Protein AF-0000000077410037 (afdb_homodimer)

Structure (mmCIF, N/CA/C/O backbone):
data_AF-0000000077410037-model_v1
#
loop_
_entity.id
_entity.type
_entity.pdbx_description
1 polymer 'ditrans,polycis-polyprenyl diphosphate synthase'
#
loop_
_atom_site.group_PDB
_atom_site.id
_atom_site.type_symbol
_atom_site.label_atom_id
_atom_site.label_alt_id
_atom_site.label_comp_id
_atom_site.label_asym_id
_atom_site.label_entity_id
_atom_site.label_seq_id
_atom_site.pdbx_PDB_ins_code
_atom_site.Cartn_x
_atom_site.Cartn_y
_atom_site.Cartn_z
_atom_site.occupancy
_atom_site.B_iso_or_equiv
_atom_site.auth_seq_id
_atom_site.auth_comp_id
_atom_site.auth_asym_id
_atom_site.auth_atom_id
_atom_site.pdbx_PDB_model_num
ATOM 1 N N . MET A 1 1 ? -22 -20.938 -32.562 1 42.06 1 MET A N 1
ATOM 2 C CA . MET A 1 1 ? -20.609 -20.531 -32.344 1 42.06 1 MET A CA 1
ATOM 3 C C . MET A 1 1 ? -20.484 -19.016 -32.469 1 42.06 1 MET A C 1
ATOM 5 O O . MET A 1 1 ? -19.547 -18.422 -31.906 1 42.06 1 MET A O 1
ATOM 9 N N . LYS A 1 2 ? -21.328 -18.328 -33.156 1 58.28 2 LYS A N 1
ATOM 10 C CA . LYS A 1 2 ? -21.359 -16.922 -33.531 1 58.28 2 LYS A CA 1
ATOM 11 C C . LYS A 1 2 ? -21.844 -16.062 -32.375 1 58.28 2 LYS A C 1
ATOM 13 O O . LYS A 1 2 ? -21.359 -14.938 -32.188 1 58.28 2 LYS A O 1
ATOM 18 N N . SER A 1 3 ? -22.609 -16.594 -31.469 1 57.06 3 SER A N 1
ATOM 19 C CA . SER A 1 3 ? -23.281 -15.758 -30.484 1 57.06 3 SER A CA 1
ATOM 20 C C . SER A 1 3 ? -22.375 -15.43 -29.297 1 57.06 3 SER A C 1
ATOM 22 O O . SER A 1 3 ? -22.422 -14.32 -28.766 1 57.06 3 SER A O 1
ATOM 24 N N . ALA A 1 4 ? -21.625 -16.359 -28.953 1 57.22 4 ALA A N 1
ATOM 25 C CA . ALA A 1 4 ? -20.719 -16.172 -27.828 1 57.22 4 ALA A CA 1
ATOM 26 C C . ALA A 1 4 ? -19.688 -15.094 -28.125 1 57.22 4 ALA A C 1
ATOM 28 O O . ALA A 1 4 ? -19.312 -14.32 -27.25 1 57.22 4 ALA A O 1
ATOM 29 N N . ASN A 1 5 ? -19.453 -14.938 -29.438 1 60.59 5 ASN A N 1
ATOM 30 C CA . ASN A 1 5 ? -18.5 -13.93 -29.906 1 60.59 5 ASN A CA 1
ATOM 31 C C . ASN A 1 5 ? -19.062 -12.523 -29.766 1 60.59 5 ASN A C 1
ATOM 33 O O . ASN A 1 5 ? -18.328 -11.578 -29.484 1 60.59 5 ASN A O 1
ATOM 37 N N . ILE A 1 6 ? -20.359 -12.523 -29.75 1 63.53 6 ILE A N 1
ATOM 38 C CA . ILE A 1 6 ? -20.984 -11.203 -29.734 1 63.53 6 ILE A CA 1
ATOM 39 C C . ILE A 1 6 ? -20.969 -10.633 -28.328 1 63.53 6 ILE A C 1
ATOM 41 O O . ILE A 1 6 ? -20.703 -9.438 -28.125 1 63.53 6 ILE A O 1
ATOM 45 N N . HIS A 1 7 ? -21.234 -11.414 -27.344 1 62.5 7 HIS A N 1
ATOM 46 C CA . HIS A 1 7 ? -21.25 -10.945 -25.953 1 62.5 7 HIS A CA 1
ATOM 47 C C . HIS A 1 7 ? -19.859 -10.523 -25.5 1 62.5 7 HIS A C 1
ATOM 49 O O . HIS A 1 7 ? -19.703 -9.508 -24.828 1 62.5 7 HIS A O 1
ATOM 55 N N . THR A 1 8 ? -18.984 -11.344 -25.938 1 56.78 8 THR A N 1
ATOM 56 C CA . THR A 1 8 ? -17.609 -10.969 -25.625 1 56.78 8 THR A CA 1
ATOM 57 C C . THR A 1 8 ? -17.234 -9.656 -26.312 1 56.78 8 THR A C 1
ATOM 59 O O . THR A 1 8 ? -16.578 -8.805 -25.703 1 56.78 8 THR A O 1
ATOM 62 N N . PHE A 1 9 ? -17.781 -9.531 -27.469 1 63.62 9 PHE A N 1
ATOM 63 C CA . PHE A 1 9 ? -17.531 -8.305 -28.203 1 63.62 9 PHE A CA 1
ATOM 64 C C . PHE A 1 9 ? -18.172 -7.105 -27.5 1 63.62 9 PHE A C 1
ATOM 66 O O . PHE A 1 9 ? -17.531 -6.062 -27.344 1 63.62 9 PHE A O 1
ATOM 73 N N . LEU A 1 10 ? -19.328 -7.285 -27.094 1 63.72 10 LEU A N 1
ATOM 74 C CA . LEU A 1 10 ? -20.047 -6.199 -26.438 1 63.72 10 LEU A CA 1
ATOM 75 C C . LEU A 1 10 ? -19.375 -5.852 -25.109 1 63.72 10 LEU A C 1
ATOM 77 O O . LEU A 1 10 ? -19.266 -4.676 -24.75 1 63.72 10 LEU A O 1
ATOM 81 N N . TYR A 1 11 ? -19.016 -6.801 -24.422 1 59.12 11 TYR A N 1
ATOM 82 C CA . TYR A 1 11 ? -18.344 -6.602 -23.141 1 59.12 11 TYR A CA 1
ATOM 83 C C . TYR A 1 11 ? -17.031 -5.844 -23.328 1 59.12 11 TYR A C 1
ATOM 85 O O . TYR A 1 11 ? -16.75 -4.891 -22.594 1 59.12 11 TYR A O 1
ATOM 93 N N . VAL A 1 12 ? -16.391 -6.199 -24.359 1 59.31 12 VAL A N 1
ATOM 94 C CA . VAL A 1 12 ? -15.141 -5.523 -24.656 1 59.31 12 VAL A CA 1
ATOM 95 C C . VAL A 1 12 ? -15.422 -4.078 -25.062 1 59.31 12 VAL A C 1
ATOM 97 O O . VAL A 1 12 ? -14.711 -3.16 -24.656 1 59.31 12 VAL A O 1
ATOM 100 N N . LEU A 1 13 ? -16.438 -3.945 -25.781 1 64.75 13 LEU A N 1
ATOM 101 C CA . LEU A 1 13 ? -16.812 -2.607 -26.234 1 64.75 13 LEU A CA 1
ATOM 102 C C . LEU A 1 13 ? -17.141 -1.713 -25.047 1 64.75 13 LEU A C 1
ATOM 104 O O . LEU A 1 13 ? -16.672 -0.573 -24.969 1 64.75 13 LEU A O 1
ATOM 108 N N . ILE A 1 14 ? -17.875 -2.232 -24.141 1 63.78 14 ILE A N 1
ATOM 109 C CA . ILE A 1 14 ? -18.266 -1.472 -22.953 1 63.78 14 ILE A CA 1
ATOM 110 C C . ILE A 1 14 ? -17.031 -1.146 -22.125 1 63.78 14 ILE A C 1
ATOM 112 O O . ILE A 1 14 ? -16.891 -0.025 -21.625 1 63.78 14 ILE A O 1
ATOM 116 N N . HIS A 1 15 ? -16.234 -2.082 -22.094 1 58.31 15 HIS A N 1
ATOM 117 C CA . HIS A 1 15 ? -15.023 -1.892 -21.312 1 58.31 15 HIS A CA 1
ATOM 118 C C . HIS A 1 15 ? -14.102 -0.858 -21.953 1 58.31 15 HIS A C 1
ATOM 120 O O . HIS A 1 15 ? -13.508 -0.031 -21.266 1 58.31 15 HIS A O 1
ATOM 126 N N . VAL A 1 16 ? -14.023 -0.865 -23.25 1 60.5 16 VAL A N 1
ATOM 127 C CA . VAL A 1 16 ? -13.266 0.136 -23.984 1 60.5 16 VAL A CA 1
ATOM 128 C C . VAL A 1 16 ? -13.883 1.516 -23.781 1 60.5 16 VAL A C 1
ATOM 130 O O . VAL A 1 16 ? -13.172 2.49 -23.516 1 60.5 16 VAL A O 1
ATOM 133 N N . ILE A 1 17 ? -15.109 1.528 -23.844 1 64.81 17 ILE A N 1
ATOM 134 C CA . ILE A 1 17 ? -15.82 2.783 -23.625 1 64.81 17 ILE A CA 1
ATOM 135 C C . ILE A 1 17 ? -15.555 3.287 -22.203 1 64.81 17 ILE A C 1
ATOM 137 O O . ILE A 1 17 ? -15.289 4.473 -22 1 64.81 17 ILE A O 1
ATOM 141 N N . TYR A 1 18 ? -15.555 2.412 -21.328 1 60.28 18 TYR A N 1
ATOM 142 C CA . TYR A 1 18 ? -15.336 2.762 -19.922 1 60.28 18 TYR A CA 1
ATOM 143 C C . TYR A 1 18 ? -13.906 3.26 -19.703 1 60.28 18 TYR A C 1
ATOM 145 O O . TYR A 1 18 ? -13.695 4.262 -19.016 1 60.28 18 TYR A O 1
ATOM 153 N N . THR A 1 19 ? -13.055 2.611 -20.312 1 57.38 19 THR A N 1
ATOM 154 C CA . THR A 1 19 ? -11.656 3.035 -20.219 1 57.38 19 THR A CA 1
ATOM 155 C C . THR A 1 19 ? -11.461 4.391 -20.891 1 57.38 19 THR A C 1
ATOM 157 O O . THR A 1 19 ? -10.758 5.254 -20.359 1 57.38 19 THR A O 1
ATOM 160 N N . ILE A 1 20 ? -12.062 4.508 -22 1 60.81 20 ILE A N 1
ATOM 161 C CA . ILE A 1 20 ? -12.039 5.785 -22.703 1 60.81 20 ILE A CA 1
ATOM 162 C C . ILE A 1 20 ? -12.68 6.863 -21.844 1 60.81 20 ILE A C 1
ATOM 164 O O . ILE A 1 20 ? -12.148 7.973 -21.719 1 60.81 20 ILE A O 1
ATOM 168 N N . PHE A 1 21 ? -13.656 6.531 -21.219 1 60.81 21 PHE A N 1
ATOM 169 C CA . PHE A 1 21 ? -14.359 7.453 -20.328 1 60.81 21 PHE A CA 1
ATOM 170 C C . PHE A 1 21 ? -13.477 7.848 -19.156 1 60.81 21 PHE A C 1
ATOM 172 O O . PHE A 1 21 ? -13.406 9.023 -18.781 1 60.81 21 PHE A O 1
ATOM 179 N N . GLU A 1 22 ? -12.852 6.938 -18.625 1 58.97 22 GLU A N 1
ATOM 180 C CA . GLU A 1 22 ? -11.945 7.234 -17.516 1 58.97 22 GLU A CA 1
ATOM 181 C C . GLU A 1 22 ? -10.805 8.141 -17.969 1 58.97 22 GLU A C 1
ATOM 183 O O . GLU A 1 22 ? -10.406 9.055 -17.25 1 58.97 22 GLU A O 1
ATOM 188 N N . TRP A 1 23 ? -10.414 7.812 -19.047 1 56.66 23 TRP A N 1
ATOM 189 C CA . TRP A 1 23 ? -9.352 8.609 -19.656 1 56.66 23 TRP A CA 1
ATOM 190 C C . TRP A 1 23 ? -9.828 10.023 -19.953 1 56.66 23 TRP A C 1
ATOM 192 O O . TRP A 1 23 ? -9.141 11 -19.641 1 56.66 23 TRP A O 1
ATOM 202 N N . LEU A 1 24 ? -10.906 10.109 -20.562 1 58.22 24 LEU A N 1
ATOM 203 C CA . LEU A 1 24 ? -11.523 11.398 -20.859 1 58.22 24 LEU A CA 1
ATOM 204 C C . LEU A 1 24 ? -11.812 12.164 -19.562 1 58.22 24 LEU A C 1
ATOM 206 O O . LEU A 1 24 ? -11.562 13.367 -19.484 1 58.22 24 LEU A O 1
ATOM 210 N N . TYR A 1 25 ? -12.164 11.461 -18.703 1 56.22 25 TYR A N 1
ATOM 211 C CA . TYR A 1 25 ? -12.445 12.062 -17.406 1 56.22 25 TYR A CA 1
ATOM 212 C C . TYR A 1 25 ? -11.172 12.594 -16.766 1 56.22 25 TYR A C 1
ATOM 214 O O . TYR A 1 25 ? -11.141 13.719 -16.25 1 56.22 25 TYR A O 1
ATOM 222 N N . GLY A 1 26 ? -10.227 11.797 -16.766 1 53.19 26 GLY A N 1
ATOM 223 C CA . GLY A 1 26 ? -8.945 12.258 -16.25 1 53.19 26 GLY A CA 1
ATOM 224 C C . GLY A 1 26 ? -8.391 13.461 -17 1 53.19 26 GLY A C 1
ATOM 225 O O . GLY A 1 26 ? -7.902 14.406 -16.391 1 53.19 26 GLY A O 1
ATOM 226 N N . ALA A 1 27 ? -8.461 13.398 -18.266 1 53.88 27 ALA A N 1
ATOM 227 C CA . ALA A 1 27 ? -8.031 14.508 -19.109 1 53.88 27 ALA A CA 1
ATOM 228 C C . ALA A 1 27 ? -8.852 15.766 -18.812 1 53.88 27 ALA A C 1
ATOM 230 O O . ALA A 1 27 ? -8.297 16.859 -18.719 1 53.88 27 ALA A O 1
ATOM 231 N N . LEU A 1 28 ? -10.008 15.57 -18.688 1 53.19 28 LEU A N 1
ATOM 232 C CA . LEU A 1 28 ? -10.898 16.688 -18.375 1 53.19 28 LEU A CA 1
ATOM 233 C C . LEU A 1 28 ? -10.57 17.266 -17 1 53.19 28 LEU A C 1
ATOM 235 O O . LEU A 1 28 ? -10.57 18.484 -16.828 1 53.19 28 LEU A O 1
ATOM 239 N N . VAL A 1 29 ? -10.297 16.438 -16.203 1 53.44 29 VAL A N 1
ATOM 240 C CA . VAL A 1 29 ? -9.953 16.906 -14.875 1 53.44 29 VAL A CA 1
ATOM 241 C C . VAL A 1 29 ? -8.656 17.703 -14.922 1 53.44 29 VAL A C 1
ATOM 243 O O . VAL A 1 29 ? -8.555 18.766 -14.312 1 53.44 29 VAL A O 1
ATOM 246 N N . ILE A 1 30 ? -7.691 17.172 -15.539 1 49.81 30 ILE A N 1
ATOM 247 C CA . ILE A 1 30 ? -6.426 17.875 -15.711 1 49.81 30 ILE A CA 1
ATOM 248 C C . ILE A 1 30 ? -6.664 19.203 -16.422 1 49.81 30 ILE A C 1
ATOM 250 O O . ILE A 1 30 ? -6.156 20.25 -16 1 49.81 30 ILE A O 1
ATOM 254 N N . CYS A 1 31 ? -7.277 19.125 -17.547 1 51.25 31 CYS A N 1
ATOM 255 C CA . CYS A 1 31 ? -7.613 20.359 -18.266 1 51.25 31 CYS A CA 1
ATOM 256 C C . CYS A 1 31 ? -8.359 21.328 -17.359 1 51.25 31 CYS A C 1
ATOM 258 O O . CYS A 1 31 ? -8.07 22.531 -17.359 1 51.25 31 CYS A O 1
ATOM 260 N N . PHE A 1 32 ? -9.289 20.828 -16.734 1 52 32 PHE A N 1
ATOM 261 C CA . PHE A 1 32 ? -10.078 21.656 -15.828 1 52 32 PHE A CA 1
ATOM 262 C C . PHE A 1 32 ? -9.195 22.25 -14.742 1 52 32 PHE A C 1
ATOM 264 O O . PHE A 1 32 ? -9.32 23.438 -14.414 1 52 32 PHE A O 1
ATOM 271 N N . ASN A 1 33 ? -8.367 21.469 -14.219 1 52.5 33 ASN A N 1
ATOM 272 C CA . ASN A 1 33 ? -7.469 21.984 -13.188 1 52.5 33 ASN A CA 1
ATOM 273 C C . ASN A 1 33 ? -6.504 23.016 -13.742 1 52.5 33 ASN A C 1
ATOM 275 O O . ASN A 1 33 ? -6.184 24 -13.062 1 52.5 33 ASN A O 1
ATOM 279 N N . PHE A 1 34 ? -5.977 22.719 -14.828 1 48.31 34 PHE A N 1
ATOM 280 C CA . PHE A 1 34 ? -5.125 23.641 -15.562 1 48.31 34 PHE A CA 1
ATOM 281 C C . PHE A 1 34 ? -5.852 24.953 -15.82 1 48.31 34 PHE A C 1
ATOM 283 O O . PHE A 1 34 ? -5.301 26.031 -15.586 1 48.31 34 PHE A O 1
ATOM 290 N N . CYS A 1 35 ? -6.914 24.875 -16.422 1 51.84 35 CYS A N 1
ATOM 291 C CA . CYS A 1 35 ? -7.691 26.062 -16.734 1 51.84 35 CYS A CA 1
ATOM 292 C C . CYS A 1 35 ? -8.055 26.828 -15.461 1 51.84 35 CYS A C 1
ATOM 294 O O . CYS A 1 35 ? -8.117 28.062 -15.477 1 51.84 35 CYS A O 1
ATOM 296 N N . HIS A 1 36 ? -8.141 26.094 -14.469 1 54.38 36 HIS A N 1
ATOM 297 C CA . HIS A 1 36 ? -8.578 26.719 -13.227 1 54.38 36 HIS A CA 1
ATOM 298 C C . HIS A 1 36 ? -7.516 27.672 -12.688 1 54.38 36 HIS A C 1
ATOM 300 O O . HIS A 1 36 ? -7.84 28.672 -12.039 1 54.38 36 HIS A O 1
ATOM 306 N N . GLU A 1 37 ? -6.258 27.203 -12.844 1 52.91 37 GLU A N 1
ATOM 307 C CA . GLU A 1 37 ? -5.223 28.125 -12.375 1 52.91 37 GLU A CA 1
ATOM 308 C C . GLU A 1 37 ? -5.266 29.438 -13.133 1 52.91 37 GLU A C 1
ATOM 310 O O . GLU A 1 37 ? -4.883 30.484 -12.594 1 52.91 37 GLU A O 1
ATOM 315 N N . PHE A 1 38 ? -5.824 29.469 -14.266 1 47.97 38 PHE A N 1
ATOM 316 C CA . PHE A 1 38 ? -5.859 30.688 -15.078 1 47.97 38 PHE A CA 1
ATOM 317 C C . PHE A 1 38 ? -7.238 31.328 -15.039 1 47.97 38 PHE A C 1
ATOM 319 O O . PHE A 1 38 ? -7.496 32.312 -15.734 1 47.97 38 PHE A O 1
ATOM 326 N N . LEU A 1 39 ? -8.047 30.688 -14.391 1 52.19 39 LEU A N 1
ATOM 327 C CA . LEU A 1 39 ? -9.367 31.297 -14.273 1 52.19 39 LEU A CA 1
ATOM 328 C C . LEU A 1 39 ? -9.312 32.562 -13.438 1 52.19 39 LEU A C 1
ATOM 330 O O . LEU A 1 39 ? -8.492 32.688 -12.531 1 52.19 39 LEU A O 1
ATOM 334 N N . PRO A 1 40 ? -10.008 33.594 -13.898 1 55.56 40 PRO A N 1
ATOM 335 C CA . PRO A 1 40 ? -10.172 34.75 -13.016 1 55.56 40 PRO A CA 1
ATOM 336 C C . PRO A 1 40 ? -10.547 34.375 -11.594 1 55.56 40 PRO A C 1
ATOM 338 O O . PRO A 1 40 ? -11.102 33.281 -11.375 1 55.56 40 PRO A O 1
ATOM 341 N N . THR A 1 41 ? -10.094 35.062 -10.57 1 58.22 41 THR A N 1
ATOM 342 C CA . THR A 1 41 ? -10.305 34.812 -9.148 1 58.22 41 THR A CA 1
ATOM 343 C C . THR A 1 41 ? -11.742 34.375 -8.883 1 58.22 41 THR A C 1
ATOM 345 O O . THR A 1 41 ? -11.984 33.5 -8.07 1 58.22 41 THR A O 1
ATOM 348 N N . THR A 1 42 ? -12.648 35.062 -9.586 1 60.22 42 THR A N 1
ATOM 349 C CA . THR A 1 42 ? -14.055 34.719 -9.391 1 60.22 42 THR A CA 1
ATOM 350 C C . THR A 1 42 ? -14.359 33.312 -9.867 1 60.22 42 THR A C 1
ATOM 352 O O . THR A 1 42 ? -15.109 32.594 -9.211 1 60.22 42 THR A O 1
ATOM 355 N N . ASP A 1 43 ? -13.727 32.969 -10.875 1 64.12 43 ASP A N 1
ATOM 356 C CA . ASP A 1 43 ? -13.984 31.641 -11.453 1 64.12 43 ASP A CA 1
ATOM 357 C C . ASP A 1 43 ? -13.266 30.547 -10.68 1 64.12 43 ASP A C 1
ATOM 359 O O . ASP A 1 43 ? -13.766 29.438 -10.555 1 64.12 43 ASP A O 1
ATOM 363 N N . LYS A 1 44 ? -12.25 31.047 -10.016 1 69 44 LYS A N 1
ATOM 364 C CA . LYS A 1 44 ? -11.523 30.094 -9.172 1 69 44 LYS A CA 1
ATOM 365 C C . LYS A 1 44 ? -12.336 29.734 -7.93 1 69 44 LYS A C 1
ATOM 367 O O . LYS A 1 44 ? -12.398 28.562 -7.543 1 69 44 LYS A O 1
ATOM 372 N N . SER A 1 45 ? -12.922 30.797 -7.406 1 71.19 45 SER A N 1
ATOM 373 C CA . SER A 1 45 ? -13.727 30.578 -6.211 1 71.19 45 SER A CA 1
ATOM 374 C C . SER A 1 45 ? -14.906 29.656 -6.508 1 71.19 45 SER A C 1
ATOM 376 O O . SER A 1 45 ? -15.227 28.781 -5.703 1 71.19 45 SER A O 1
ATOM 378 N N . LYS A 1 46 ? -15.508 29.906 -7.684 1 75.06 46 LYS A N 1
ATOM 379 C CA . LYS A 1 46 ? -16.625 29.062 -8.07 1 75.06 46 LYS A CA 1
ATOM 380 C C . LYS A 1 46 ? -16.172 27.609 -8.273 1 75.06 46 LYS A C 1
ATOM 382 O O . LYS A 1 46 ? -16.844 26.672 -7.84 1 75.06 46 LYS A O 1
ATOM 387 N N . TYR A 1 47 ? -15.125 27.438 -8.828 1 74.19 47 TYR A N 1
ATOM 388 C CA . TYR A 1 47 ? -14.57 26.125 -9.078 1 74.19 47 TYR A CA 1
ATOM 389 C C . TYR A 1 47 ? -14.297 25.391 -7.773 1 74.19 47 TYR A C 1
ATOM 391 O O . TYR A 1 47 ? -14.688 24.219 -7.617 1 74.19 47 TYR A O 1
ATOM 399 N N . PHE A 1 48 ? -13.68 26.094 -6.887 1 79.62 48 PHE A N 1
ATOM 400 C CA . PHE A 1 48 ? -13.32 25.469 -5.621 1 79.62 48 PHE A CA 1
ATOM 401 C C . PHE A 1 48 ? -14.562 25.094 -4.828 1 79.62 48 PHE A C 1
ATOM 403 O O . PHE A 1 48 ? -14.609 24.031 -4.199 1 79.62 48 PHE A O 1
ATOM 410 N N . ARG A 1 49 ? -15.477 25.953 -5.02 1 78.69 49 ARG A N 1
ATOM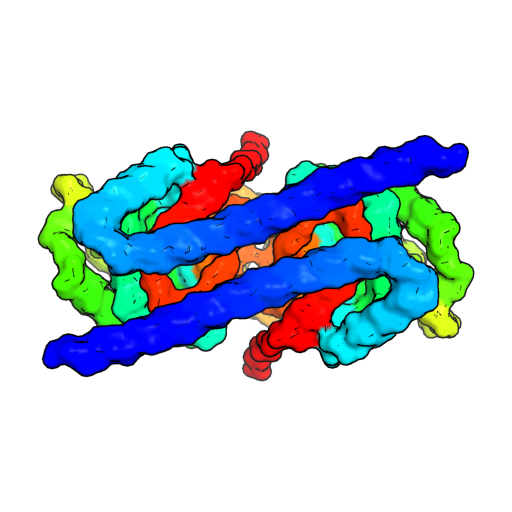 411 C CA . ARG A 1 49 ? -16.734 25.656 -4.344 1 78.69 49 ARG A CA 1
ATOM 412 C C . ARG A 1 49 ? -17.391 24.406 -4.922 1 78.69 49 ARG A C 1
ATOM 414 O O . ARG A 1 49 ? -17.906 23.562 -4.176 1 78.69 49 ARG A O 1
ATOM 421 N N . GLU A 1 50 ? -17.344 24.281 -6.152 1 83.62 50 GLU A N 1
ATOM 422 C CA . GLU A 1 50 ? -17.938 23.125 -6.812 1 83.62 50 GLU A CA 1
ATOM 423 C C . GLU A 1 50 ? -17.188 21.844 -6.453 1 83.62 50 GLU A C 1
ATOM 425 O O . GLU A 1 50 ? -17.812 20.812 -6.215 1 83.62 50 GLU A O 1
ATOM 430 N N . GLU A 1 51 ? -15.898 21.922 -6.453 1 82.94 51 GLU A N 1
ATOM 431 C CA . GLU A 1 51 ? -15.102 20.75 -6.094 1 82.94 51 GLU A CA 1
ATOM 432 C C . GLU A 1 51 ? -15.336 20.359 -4.637 1 82.94 51 GLU A C 1
ATOM 434 O O . GLU A 1 51 ? -15.406 19.156 -4.32 1 82.94 51 GLU A O 1
ATOM 439 N N . LEU A 1 52 ? -15.438 21.328 -3.848 1 84.19 52 LEU A N 1
ATOM 440 C CA . LEU A 1 52 ? -15.656 21.078 -2.43 1 84.19 52 LEU A CA 1
ATOM 441 C C . LEU A 1 52 ? -17 20.391 -2.205 1 84.19 52 LEU A C 1
ATOM 443 O O . LEU A 1 52 ? -17.125 19.547 -1.307 1 84.19 52 LEU A O 1
ATOM 447 N N . GLN A 1 53 ? -17.906 20.641 -3.076 1 86 53 GLN A N 1
ATOM 448 C CA . GLN A 1 53 ? -19.234 20.047 -2.951 1 86 53 GLN A CA 1
ATOM 449 C C . GLN A 1 53 ? -19.203 18.562 -3.332 1 86 53 GLN A C 1
ATOM 451 O O . GLN A 1 53 ? -20.047 17.781 -2.871 1 86 53 GLN A O 1
ATOM 456 N N . LYS A 1 54 ? -18.297 18.266 -4.09 1 87.56 54 LYS A N 1
ATOM 457 C CA . LYS A 1 54 ? -18.188 16.875 -4.539 1 87.56 54 LYS A CA 1
ATOM 458 C C . LYS A 1 54 ? -17.594 15.992 -3.441 1 87.56 54 LYS A C 1
ATOM 460 O O . LYS A 1 54 ? -17.672 14.766 -3.518 1 87.56 54 LYS A O 1
ATOM 465 N N . ILE A 1 55 ? -16.969 16.625 -2.518 1 89.94 55 ILE A N 1
ATOM 466 C CA . ILE A 1 55 ? -16.375 15.883 -1.412 1 89.94 55 ILE A CA 1
ATOM 467 C C . ILE A 1 55 ? -17.453 15.492 -0.41 1 89.94 55 ILE A C 1
ATOM 469 O O . ILE A 1 55 ? -17.953 16.344 0.334 1 89.94 55 ILE A O 1
ATOM 473 N N . THR A 1 56 ? -17.828 14.273 -0.395 1 89.19 56 THR A N 1
ATOM 474 C CA . THR A 1 56 ? -18.922 13.797 0.463 1 89.19 56 THR A CA 1
ATOM 475 C C . THR A 1 56 ? -18.359 13.164 1.734 1 89.19 56 THR A C 1
ATOM 477 O O . THR A 1 56 ? -19.094 12.977 2.709 1 89.19 56 THR A O 1
ATOM 480 N N . LYS A 1 57 ? -17.141 12.758 1.645 1 92 57 LYS A N 1
ATOM 481 C CA . LYS A 1 57 ? -16.422 12.188 2.77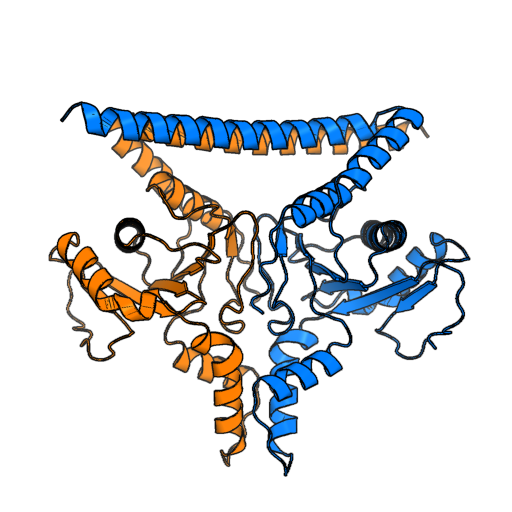7 1 92 57 LYS A CA 1
ATOM 482 C C . LYS A 1 57 ? -15.008 12.758 2.873 1 92 57 LYS A C 1
ATOM 484 O O . LYS A 1 57 ? -14.312 12.883 1.861 1 92 57 LYS A O 1
ATOM 489 N N . LYS A 1 58 ? -14.664 13.141 4.059 1 93.06 58 LYS A N 1
ATOM 490 C CA . LYS A 1 58 ? -13.328 13.688 4.262 1 93.06 58 LYS A CA 1
ATOM 491 C C . LYS A 1 58 ? -12.492 12.781 5.152 1 93.06 58 LYS A C 1
ATOM 493 O O . LYS A 1 58 ? -13 12.195 6.113 1 93.06 58 LYS A O 1
ATOM 498 N N . PRO A 1 59 ? -11.234 12.719 4.832 1 96.75 59 PRO A N 1
ATOM 499 C CA . PRO A 1 59 ? -10.375 11.938 5.723 1 96.75 59 PRO A CA 1
ATOM 500 C C . PRO A 1 59 ? -10.125 12.633 7.059 1 96.75 59 PRO A C 1
ATOM 502 O O . PRO A 1 59 ? -10.07 13.867 7.117 1 96.75 59 PRO A O 1
ATOM 505 N N . THR A 1 60 ? -10.008 11.82 8.062 1 97.25 60 THR A N 1
ATOM 506 C CA . THR A 1 60 ? -9.609 12.336 9.367 1 97.25 60 THR A CA 1
ATOM 507 C C . THR A 1 60 ? -8.094 12.539 9.43 1 97.25 60 THR A C 1
ATOM 509 O O . THR A 1 60 ? -7.617 13.523 9.992 1 97.25 60 THR A O 1
ATOM 512 N N . HIS A 1 61 ? -7.363 11.664 8.836 1 98.44 61 HIS A N 1
ATOM 513 C CA . HIS A 1 61 ? -5.906 11.648 8.844 1 98.44 61 HIS A CA 1
ATOM 514 C C . HIS A 1 61 ? -5.352 11.43 7.441 1 98.44 61 HIS A C 1
ATOM 516 O O . HIS A 1 61 ? -5.699 10.445 6.781 1 98.44 61 HIS A O 1
ATOM 522 N N . LEU A 1 62 ? -4.574 12.367 6.961 1 98.62 62 LEU A N 1
ATOM 523 C CA . LEU A 1 62 ? -3.869 12.289 5.688 1 98.62 62 LEU A CA 1
ATOM 524 C C . LEU A 1 62 ? -2.371 12.102 5.902 1 98.62 62 LEU A C 1
ATOM 526 O O . LEU A 1 62 ? -1.752 12.852 6.664 1 98.62 62 LEU A O 1
ATOM 530 N N . THR A 1 63 ? -1.826 11.031 5.312 1 98.62 63 THR A N 1
ATOM 531 C CA . THR A 1 63 ? -0.382 10.844 5.395 1 98.62 63 THR A CA 1
ATOM 532 C C . THR A 1 63 ? 0.265 11.023 4.023 1 98.62 63 THR A C 1
ATOM 534 O O . THR A 1 63 ? -0.335 10.68 3.002 1 98.62 63 THR A O 1
ATOM 537 N N . VAL A 1 64 ? 1.438 11.594 3.994 1 98.5 64 VAL A N 1
ATOM 538 C CA . VAL A 1 64 ? 2.199 11.773 2.764 1 98.5 64 VAL A CA 1
ATOM 539 C C . VAL A 1 64 ? 3.502 10.984 2.838 1 98.5 64 VAL A C 1
ATOM 541 O O . VAL A 1 64 ? 4.277 11.141 3.783 1 98.5 64 VAL A O 1
ATOM 544 N N . ILE A 1 65 ? 3.736 10.141 1.886 1 97.75 65 ILE A N 1
ATOM 545 C CA . ILE A 1 65 ? 4.945 9.328 1.789 1 97.75 65 ILE A CA 1
ATOM 546 C C . ILE A 1 65 ? 5.848 9.875 0.685 1 97.75 65 ILE A C 1
ATOM 548 O O . ILE A 1 65 ? 5.512 9.781 -0.499 1 97.75 65 ILE A O 1
ATOM 552 N N . PHE A 1 66 ? 7.016 10.328 0.985 1 96.5 66 PHE A N 1
ATOM 553 C CA . PHE A 1 66 ? 7.848 11.094 0.064 1 96.5 66 PHE A CA 1
ATOM 554 C C . PHE A 1 66 ? 8.586 10.172 -0.895 1 96.5 66 PHE A C 1
ATOM 556 O O . PHE A 1 66 ? 8.906 10.562 -2.018 1 96.5 66 PHE A O 1
ATOM 563 N N . GLY A 1 67 ? 8.82 9.023 -0.418 1 92.44 67 GLY A N 1
ATOM 564 C CA . GLY A 1 67 ? 9.695 8.164 -1.209 1 92.44 67 GLY A CA 1
ATOM 565 C C . GLY A 1 67 ? 11.062 8.766 -1.441 1 92.44 67 GLY A C 1
ATOM 566 O O . GLY A 1 67 ? 11.727 9.195 -0.496 1 92.44 67 GLY A O 1
ATOM 567 N N . ALA A 1 68 ? 11.461 8.852 -2.74 1 90.31 68 ALA A N 1
ATOM 568 C CA . ALA A 1 68 ? 12.805 9.297 -3.096 1 90.31 68 ALA A CA 1
ATOM 569 C C . ALA A 1 68 ? 12.891 10.82 -3.115 1 90.31 68 ALA A C 1
ATOM 571 O O . ALA A 1 68 ? 13.984 11.391 -3.164 1 90.31 68 ALA A O 1
ATOM 572 N N . GLU A 1 69 ? 11.797 11.477 -2.979 1 92.69 69 GLU A N 1
ATOM 573 C CA . GLU A 1 69 ? 11.773 12.93 -3.115 1 92.69 69 GLU A CA 1
ATOM 574 C C . GLU A 1 69 ? 12.188 13.617 -1.813 1 92.69 69 GLU A C 1
ATOM 576 O O . GLU A 1 69 ? 12.086 13.023 -0.738 1 92.69 69 GLU A O 1
ATOM 581 N N . GLU A 1 70 ? 12.703 14.789 -2.004 1 92.5 70 GLU A N 1
ATOM 582 C CA . GLU A 1 70 ? 12.945 15.727 -0.916 1 92.5 70 GLU A CA 1
ATOM 583 C C . GLU A 1 70 ? 12.039 16.953 -1.039 1 92.5 70 GLU A C 1
ATOM 585 O O . GLU A 1 70 ? 12.398 17.922 -1.706 1 92.5 70 GLU A O 1
ATOM 590 N N . PRO A 1 71 ? 10.906 16.828 -0.425 1 87.19 71 PRO A N 1
ATOM 591 C CA . PRO A 1 71 ? 9.945 17.906 -0.66 1 87.19 71 PRO A CA 1
ATOM 592 C C . PRO A 1 71 ? 10.375 19.234 -0.043 1 87.19 71 PRO A C 1
ATOM 594 O O . PRO A 1 71 ? 10.969 19.25 1.041 1 87.19 71 PRO A O 1
ATOM 597 N N . PRO A 1 72 ? 10.062 20.328 -0.846 1 91.12 72 PRO A N 1
ATOM 598 C CA . PRO A 1 72 ? 10.297 21.656 -0.271 1 91.12 72 PRO A CA 1
ATOM 599 C C . PRO A 1 72 ? 9.32 22 0.854 1 91.12 72 PRO A C 1
ATOM 601 O O . PRO A 1 72 ? 8.195 21.5 0.871 1 91.12 72 PRO A O 1
ATOM 604 N N . PHE A 1 73 ? 9.758 22.891 1.734 1 95.69 73 PHE A N 1
ATOM 605 C CA . PHE A 1 73 ? 8.945 23.297 2.875 1 95.69 73 PHE A CA 1
ATOM 606 C C . PHE A 1 73 ? 7.695 24.031 2.414 1 95.69 73 PHE A C 1
ATOM 608 O O . PHE A 1 73 ? 6.648 23.953 3.059 1 95.69 73 PHE A O 1
ATOM 615 N N . LYS A 1 74 ? 7.793 24.641 1.328 1 95.12 74 LYS A N 1
ATOM 616 C CA . LYS A 1 74 ? 6.66 25.406 0.809 1 95.12 74 LYS A CA 1
ATOM 617 C C . LYS A 1 74 ? 5.461 24.484 0.554 1 95.12 74 LYS A C 1
ATOM 619 O O . LYS A 1 74 ? 4.344 24.781 0.984 1 95.12 74 LYS A O 1
ATOM 624 N N . GLU A 1 75 ? 5.727 23.375 -0.136 1 96.62 75 GLU A N 1
ATOM 625 C CA . GLU A 1 75 ? 4.648 22.438 -0.459 1 96.62 75 GLU A CA 1
ATOM 626 C C . GLU A 1 75 ? 4.094 21.781 0.799 1 96.62 75 GLU A C 1
ATOM 628 O O . GLU A 1 75 ? 2.885 21.562 0.906 1 96.62 75 GLU A O 1
ATOM 633 N N . LEU A 1 76 ? 4.984 21.469 1.705 1 98.19 76 LEU A N 1
ATOM 634 C CA . LEU A 1 76 ? 4.531 20.875 2.961 1 98.19 76 LEU A CA 1
ATOM 635 C C . LEU A 1 76 ? 3.662 21.859 3.738 1 98.19 76 LEU A C 1
ATOM 637 O O . LEU A 1 76 ? 2.637 21.469 4.305 1 98.19 76 LEU A O 1
ATOM 641 N N . THR A 1 77 ? 4.105 23.078 3.74 1 97.38 77 THR A N 1
ATOM 642 C CA . THR A 1 77 ? 3.332 24.141 4.387 1 97.38 77 THR A CA 1
ATOM 643 C C . THR A 1 77 ? 1.951 24.266 3.75 1 97.38 77 THR A C 1
ATOM 645 O O . THR A 1 77 ? 0.939 24.312 4.453 1 97.38 77 THR A O 1
ATOM 648 N N . ASN A 1 78 ? 1.924 24.266 2.445 1 96.62 78 ASN A N 1
ATOM 649 C CA . ASN A 1 78 ? 0.656 24.328 1.725 1 96.62 78 ASN A CA 1
ATOM 650 C C . ASN A 1 78 ? -0.269 23.188 2.111 1 96.62 78 ASN A C 1
ATOM 652 O O . ASN A 1 78 ? -1.452 23.391 2.381 1 96.62 78 ASN A O 1
ATOM 656 N N . LEU A 1 79 ? 0.283 22 2.17 1 98.25 79 LEU A N 1
ATOM 657 C CA . LEU A 1 79 ? -0.521 20.828 2.479 1 98.25 79 LEU A CA 1
ATOM 658 C C . LEU A 1 79 ? -1.119 20.922 3.879 1 98.25 79 LEU A C 1
ATOM 660 O O . LEU A 1 79 ? -2.285 20.578 4.086 1 98.25 79 LEU A O 1
ATOM 664 N N . ILE A 1 80 ? -0.311 21.375 4.824 1 98.06 80 ILE A N 1
ATOM 665 C CA . ILE A 1 80 ? -0.802 21.547 6.188 1 98.06 80 ILE A CA 1
ATOM 666 C C . ILE A 1 80 ? -1.959 22.547 6.199 1 98.06 80 ILE A C 1
ATOM 668 O O . ILE A 1 80 ? -3.018 22.266 6.77 1 98.06 80 ILE A O 1
ATOM 672 N N . LEU A 1 81 ? -1.795 23.641 5.508 1 96.5 81 LEU A N 1
ATOM 673 C CA . LEU A 1 81 ? -2.801 24.688 5.496 1 96.5 81 LEU A CA 1
ATOM 674 C C . LEU A 1 81 ? -4.039 24.25 4.723 1 96.5 81 LEU A C 1
ATOM 676 O O . LEU A 1 81 ? -5.164 24.609 5.086 1 96.5 81 LEU A O 1
ATOM 680 N N . TRP A 1 82 ? -3.838 23.516 3.611 1 96.38 82 TRP A N 1
ATOM 681 C CA . TRP A 1 82 ? -4.977 22.984 2.867 1 96.38 82 TRP A CA 1
ATOM 682 C C . TRP A 1 82 ? -5.777 22 3.723 1 96.38 82 TRP A C 1
ATOM 684 O O . TRP A 1 82 ? -7.012 22.016 3.693 1 96.38 82 TRP A O 1
ATOM 694 N N . CYS A 1 83 ? -5.078 21.125 4.496 1 97.38 83 CYS A N 1
ATOM 695 C CA . CYS A 1 83 ? -5.77 20.234 5.414 1 97.38 83 CYS A CA 1
ATOM 696 C C . CYS A 1 83 ? -6.57 21.016 6.445 1 97.38 83 CYS A C 1
ATOM 698 O O . CYS A 1 83 ? -7.723 20.688 6.727 1 97.38 83 CYS A O 1
ATOM 700 N N . LEU A 1 84 ? -5.957 22.047 6.973 1 93.75 84 LEU A N 1
ATOM 701 C CA . LEU A 1 84 ? -6.641 22.922 7.922 1 93.75 84 LEU A CA 1
ATOM 702 C C . LEU A 1 84 ? -7.906 23.516 7.305 1 93.75 84 LEU A C 1
ATOM 704 O O . LEU A 1 84 ? -8.977 23.469 7.91 1 93.75 84 LEU A O 1
ATOM 708 N N . ALA A 1 85 ? -7.809 24 6.129 1 91.25 85 ALA A N 1
ATOM 709 C CA . ALA A 1 85 ? -8.914 24.656 5.438 1 91.25 85 ALA A CA 1
ATOM 710 C C . ALA A 1 85 ? -10.039 23.672 5.125 1 91.25 85 ALA A C 1
ATOM 712 O O . ALA A 1 85 ? -11.211 24.062 5.078 1 91.25 85 ALA A O 1
ATOM 713 N N . THR A 1 86 ? -9.664 22.453 4.918 1 93.44 86 THR A N 1
ATOM 714 C CA . THR A 1 86 ? -10.664 21.453 4.559 1 93.44 86 THR A CA 1
ATOM 715 C C . THR A 1 86 ? -11.07 20.625 5.781 1 93.44 86 THR A C 1
ATOM 717 O O . THR A 1 86 ? -11.75 19.609 5.656 1 93.44 86 THR A O 1
ATOM 720 N N . GLN A 1 87 ? -10.586 21 6.945 1 93.38 87 GLN A N 1
ATOM 721 C CA . GLN A 1 87 ? -10.984 20.438 8.234 1 93.38 87 GLN A CA 1
ATOM 722 C C . GLN A 1 87 ? -10.5 19 8.383 1 93.38 87 GLN A C 1
ATOM 724 O O . GLN A 1 87 ? -11.242 18.141 8.867 1 93.38 87 GLN A O 1
ATOM 729 N N . ILE A 1 88 ? -9.391 18.688 7.84 1 97.06 88 ILE A N 1
ATOM 730 C CA . ILE A 1 88 ? -8.672 17.453 8.141 1 97.06 88 ILE A CA 1
ATOM 731 C C . ILE A 1 88 ? -7.883 17.625 9.438 1 97.06 88 ILE A C 1
ATOM 733 O O . ILE A 1 88 ? -7.09 18.562 9.57 1 97.06 88 ILE A O 1
ATOM 737 N N . SER A 1 89 ? -8.055 16.75 10.344 1 97.12 89 SER A N 1
ATOM 738 C CA . SER A 1 89 ? -7.605 16.984 11.711 1 97.12 89 SER A CA 1
ATOM 739 C C . SER A 1 89 ? -6.152 16.547 11.898 1 97.12 89 SER A C 1
ATOM 741 O O . SER A 1 89 ? -5.461 17.047 12.789 1 97.12 89 SER A O 1
ATOM 743 N N . PHE A 1 90 ? -5.707 15.609 11.055 1 98.06 90 PHE A N 1
ATOM 744 C CA . PHE A 1 90 ? -4.367 15.062 11.234 1 98.06 90 PHE A CA 1
ATOM 745 C C . PHE A 1 90 ? -3.629 14.992 9.898 1 98.06 90 PHE A C 1
ATOM 747 O O . PHE A 1 90 ? -4.191 14.555 8.898 1 98.06 90 PHE A O 1
ATOM 754 N N . ILE A 1 91 ? -2.439 15.445 9.906 1 98.62 91 ILE A N 1
ATOM 755 C CA . ILE A 1 91 ? -1.571 15.219 8.758 1 98.62 91 ILE A CA 1
ATOM 756 C C . ILE A 1 91 ? -0.21 14.719 9.227 1 98.62 91 ILE A C 1
ATOM 758 O O . ILE A 1 91 ? 0.322 15.188 10.234 1 98.62 91 ILE A O 1
ATOM 762 N N . SER A 1 92 ? 0.272 13.695 8.586 1 98.25 92 SER A N 1
ATOM 763 C CA . SER A 1 92 ? 1.601 13.172 8.883 1 98.25 92 SER A CA 1
ATOM 764 C C . SER A 1 92 ? 2.459 13.094 7.625 1 98.25 92 SER A C 1
ATOM 766 O O . SER A 1 92 ? 1.938 12.922 6.52 1 98.25 92 SER A O 1
ATOM 768 N N . PHE A 1 93 ? 3.691 13.344 7.816 1 98.25 93 PHE A N 1
ATOM 769 C CA . PHE A 1 93 ? 4.688 13.266 6.754 1 98.25 93 PHE A CA 1
ATOM 770 C C . PHE A 1 93 ? 5.688 12.148 7.035 1 98.25 93 PHE A C 1
ATOM 772 O O . PHE A 1 93 ? 6.371 12.164 8.062 1 98.25 93 PHE A O 1
ATOM 779 N N . TYR A 1 94 ? 5.758 11.203 6.137 1 97.81 94 TYR A N 1
ATOM 780 C CA . TYR A 1 94 ? 6.684 10.094 6.305 1 97.81 94 TYR A CA 1
ATOM 781 C C . TYR A 1 94 ? 7.918 10.273 5.43 1 97.81 94 TYR A C 1
ATOM 783 O O . TYR A 1 94 ? 7.816 10.305 4.203 1 97.81 94 TYR A O 1
ATOM 791 N N . ASP A 1 95 ? 8.969 10.359 6.086 1 96.81 95 ASP A N 1
ATOM 792 C CA . ASP A 1 95 ? 10.281 10.453 5.461 1 96.81 95 ASP A CA 1
ATOM 793 C C . ASP A 1 95 ? 11.195 9.32 5.934 1 96.81 95 ASP A C 1
ATOM 795 O O . ASP A 1 95 ? 11.766 9.398 7.02 1 96.81 95 ASP A O 1
ATOM 799 N N . TYR A 1 96 ? 11.344 8.336 5.039 1 95.06 96 TYR A N 1
ATOM 800 C CA . TYR A 1 96 ? 12.117 7.164 5.453 1 95.06 96 TYR A CA 1
ATOM 801 C C . TYR A 1 96 ? 13.594 7.512 5.594 1 95.06 96 TYR A C 1
ATOM 803 O O . TYR A 1 96 ? 14.336 6.805 6.277 1 95.06 96 TYR A O 1
ATOM 811 N N . LYS A 1 97 ? 14.031 8.641 4.957 1 94.94 97 LYS A N 1
ATOM 812 C CA . LYS A 1 97 ? 15.422 9.078 5.062 1 94.94 97 LYS A CA 1
ATOM 813 C C . LYS A 1 97 ? 15.672 9.805 6.383 1 94.94 97 LYS A C 1
ATOM 815 O O . LYS A 1 97 ? 16.828 9.938 6.816 1 94.94 97 LYS A O 1
ATOM 820 N N . GLY A 1 98 ? 14.695 10.367 6.945 1 94.75 98 GLY A N 1
ATOM 821 C CA . GLY A 1 98 ? 14.797 11.023 8.242 1 94.75 98 GLY A CA 1
ATOM 822 C C . GLY A 1 98 ? 15.234 12.477 8.141 1 94.75 98 GLY A C 1
ATOM 823 O O . GLY A 1 98 ? 15.445 13.133 9.164 1 94.75 98 GLY A O 1
ATOM 824 N N . ASN A 1 99 ? 15.297 13.047 6.977 1 95.12 99 ASN A N 1
ATOM 825 C CA . ASN A 1 99 ? 15.797 14.406 6.777 1 95.12 99 ASN A CA 1
ATOM 826 C C . ASN A 1 99 ? 14.82 15.445 7.305 1 95.12 99 ASN A C 1
ATOM 828 O O . ASN A 1 99 ? 15.227 16.438 7.902 1 95.12 99 ASN A O 1
ATOM 832 N N . LEU A 1 100 ? 13.555 15.25 7.074 1 96.19 100 LEU A N 1
ATOM 833 C CA . LEU A 1 100 ? 12.547 16.234 7.461 1 96.19 100 LEU A CA 1
ATOM 834 C C . LEU A 1 100 ? 12.523 16.422 8.977 1 96.19 100 LEU A C 1
ATOM 836 O O . LEU A 1 100 ? 12.336 17.531 9.461 1 96.19 100 LEU A O 1
ATOM 840 N N . LYS A 1 101 ? 12.695 15.312 9.664 1 94.81 101 LYS A N 1
ATOM 841 C CA . LYS A 1 101 ? 12.695 15.383 11.125 1 94.81 101 LYS A CA 1
ATOM 842 C C . LYS A 1 101 ? 13.805 16.297 11.633 1 94.81 101 LYS A C 1
ATOM 844 O O . LYS A 1 101 ? 13.609 17.047 12.586 1 94.81 101 LYS A O 1
ATOM 849 N N . LYS A 1 102 ? 14.906 16.297 10.984 1 94.31 102 LYS A N 1
ATOM 850 C CA . LYS A 1 102 ? 16.047 17.125 11.352 1 94.31 102 LYS A CA 1
ATOM 851 C C . LYS A 1 102 ? 15.758 18.594 11.125 1 94.31 102 LYS A C 1
ATOM 853 O O . LYS A 1 102 ? 16.391 19.469 11.734 1 94.31 102 LYS A O 1
ATOM 858 N N . HIS A 1 103 ? 14.836 18.875 10.234 1 94.81 103 HIS A N 1
ATOM 859 C CA . HIS A 1 103 ? 14.562 20.266 9.867 1 94.81 103 HIS A CA 1
ATOM 860 C C . HIS A 1 103 ? 13.133 20.656 10.234 1 94.81 103 HIS A C 1
ATOM 862 O O . HIS A 1 103 ? 12.531 21.516 9.586 1 94.81 103 HIS A O 1
ATOM 868 N N . GLU A 1 104 ? 12.578 19.906 11.164 1 95.5 104 GLU A N 1
ATOM 869 C CA . GLU A 1 104 ? 11.188 20.141 11.555 1 95.5 104 GLU A CA 1
ATOM 870 C C . GLU A 1 104 ? 10.969 21.578 12.008 1 95.5 104 GLU A C 1
ATOM 872 O O . GLU A 1 104 ? 9.922 22.172 11.742 1 95.5 104 GLU A O 1
ATOM 877 N N . GLU A 1 105 ? 11.945 22.188 12.711 1 94.75 105 GLU A N 1
ATOM 878 C CA . GLU A 1 105 ? 11.828 23.562 13.203 1 94.75 105 GLU A CA 1
ATOM 879 C C . GLU A 1 105 ? 11.656 24.531 12.047 1 94.75 105 GLU A C 1
ATOM 881 O O . GLU A 1 105 ? 10.891 25.5 12.156 1 94.75 105 GLU A O 1
ATOM 886 N N . GLN A 1 106 ? 12.414 24.266 11.023 1 95.69 106 GLN A N 1
ATOM 887 C CA . GLN A 1 106 ? 12.281 25.125 9.844 1 95.69 106 GLN A CA 1
ATOM 888 C C . GLN A 1 106 ? 10.883 25.031 9.25 1 95.69 106 GLN A C 1
ATOM 890 O O . GLN A 1 106 ? 10.312 26.047 8.836 1 95.69 106 GLN A O 1
ATOM 895 N N . LEU A 1 107 ? 10.336 23.844 9.203 1 96.94 107 LEU A N 1
ATOM 896 C CA . LEU A 1 107 ? 8.977 23.672 8.711 1 96.94 107 LEU A CA 1
ATOM 897 C C . LEU A 1 107 ? 7.973 24.406 9.602 1 96.94 107 LEU A C 1
ATOM 899 O O . LEU A 1 107 ? 7.082 25.094 9.102 1 96.94 107 LEU A O 1
ATOM 903 N N . GLN A 1 108 ? 8.148 24.266 10.883 1 95.81 108 GLN A N 1
ATOM 904 C CA . GLN A 1 108 ? 7.273 24.953 11.836 1 95.81 108 GLN A CA 1
ATOM 905 C C . GLN A 1 108 ? 7.312 26.469 11.633 1 95.81 108 GLN A C 1
ATOM 907 O O . GLN A 1 108 ? 6.277 27.125 11.664 1 95.81 108 GLN A O 1
ATOM 912 N N . TYR A 1 109 ? 8.508 26.906 11.406 1 95.69 109 TYR A N 1
ATOM 913 C CA . TYR A 1 109 ? 8.695 28.344 11.188 1 95.69 109 TYR A CA 1
ATOM 914 C C . TYR A 1 109 ? 7.953 28.797 9.938 1 95.69 109 TYR A C 1
ATOM 916 O O . TYR A 1 109 ? 7.215 29.781 9.969 1 95.69 109 TYR A O 1
ATOM 924 N N . GLU A 1 110 ? 8.094 28.062 8.852 1 95.81 110 GLU A N 1
ATOM 925 C CA . GLU A 1 110 ? 7.461 28.406 7.582 1 95.81 110 GLU A CA 1
ATOM 926 C C . GLU A 1 110 ? 5.941 28.391 7.703 1 95.81 110 GLU A C 1
ATOM 928 O O . GLU A 1 110 ? 5.254 29.266 7.168 1 95.81 110 GLU A O 1
ATOM 933 N N . VAL A 1 111 ? 5.438 27.391 8.398 1 96.31 111 VAL A N 1
ATOM 934 C CA . VAL A 1 111 ? 3.998 27.281 8.602 1 96.31 111 VAL A CA 1
ATOM 935 C C . VAL A 1 111 ? 3.51 28.453 9.445 1 96.31 111 VAL A C 1
ATOM 937 O O . VAL A 1 111 ? 2.453 29.031 9.172 1 96.31 111 VAL A O 1
ATOM 940 N N . GLY A 1 112 ? 4.262 28.766 10.453 1 94 112 GLY A N 1
ATOM 941 C CA . GLY A 1 112 ? 3.928 29.875 11.336 1 94 112 GLY A CA 1
ATOM 942 C C . GLY A 1 112 ? 3.811 31.203 10.609 1 94 112 GLY A C 1
ATOM 943 O O . GLY A 1 112 ? 3.01 32.062 10.992 1 94 112 GLY A O 1
ATOM 944 N N . LEU A 1 113 ? 4.578 31.391 9.562 1 93.81 113 LEU A N 1
ATOM 945 C CA . LEU A 1 113 ? 4.574 32.625 8.789 1 93.81 113 LEU A CA 1
ATOM 946 C C . LEU A 1 113 ? 3.289 32.75 7.984 1 93.81 113 LEU A C 1
ATOM 948 O O . LEU A 1 113 ? 2.863 33.875 7.664 1 93.81 113 LEU A O 1
ATOM 952 N N . GLN A 1 114 ? 2.693 31.641 7.688 1 93.81 114 GLN A N 1
ATOM 953 C CA . GLN A 1 114 ? 1.61 31.672 6.711 1 93.81 114 GLN A CA 1
ATOM 954 C C . GLN A 1 114 ? 0.262 31.406 7.371 1 93.81 114 GLN A C 1
ATOM 956 O O . GLN A 1 114 ? -0.786 31.75 6.816 1 93.81 114 GLN A O 1
ATOM 961 N N . LYS A 1 115 ? 0.316 30.781 8.539 1 90.06 115 LYS A N 1
ATOM 962 C CA . LYS A 1 115 ? -0.944 30.406 9.172 1 90.06 115 LYS A CA 1
ATOM 963 C C . LYS A 1 115 ? -1.691 31.641 9.672 1 90.06 115 LYS A C 1
ATOM 965 O O . LYS A 1 115 ? -1.076 32.656 9.977 1 90.06 115 LYS A O 1
ATOM 970 N N . ASN A 1 116 ? -2.961 31.562 9.75 1 86.94 116 ASN A N 1
ATOM 971 C CA . ASN A 1 116 ? -3.758 32.594 10.391 1 86.94 116 ASN A CA 1
ATOM 972 C C . ASN A 1 116 ? -3.58 32.594 11.906 1 86.94 116 ASN A C 1
ATOM 974 O O . ASN A 1 116 ? -3.285 31.547 12.492 1 86.94 116 ASN A O 1
ATOM 978 N N . GLU A 1 117 ? -3.871 33.688 12.539 1 84.75 117 GLU A N 1
ATOM 979 C CA . GLU A 1 117 ? -3.697 33.844 13.984 1 84.75 117 GLU A CA 1
ATOM 980 C C . GLU A 1 117 ? -4.621 32.906 14.758 1 84.75 117 GLU A C 1
ATOM 982 O O . GLU A 1 117 ? -4.273 32.406 15.836 1 84.75 117 GLU A O 1
ATOM 987 N N . THR A 1 118 ? -5.676 32.594 14.141 1 86.25 118 THR A N 1
ATOM 988 C CA . THR A 1 118 ? -6.672 31.812 14.844 1 86.25 118 THR A CA 1
ATOM 989 C C . THR A 1 118 ? -6.41 30.312 14.641 1 86.25 118 THR A C 1
ATOM 991 O O . THR A 1 118 ? -7.02 29.484 15.312 1 86.25 118 THR A O 1
ATOM 994 N N . ASP A 1 119 ? -5.508 30 13.711 1 89.94 119 ASP A N 1
ATOM 995 C CA . ASP A 1 119 ? -5.207 28.609 13.422 1 89.94 119 ASP A CA 1
ATOM 996 C C . ASP A 1 119 ? -4.332 28 14.516 1 89.94 119 ASP A C 1
ATOM 998 O O . ASP A 1 119 ? -3.412 28.641 15.016 1 89.94 119 ASP A O 1
ATOM 1002 N N . HIS A 1 120 ? -4.707 26.828 14.883 1 91.44 120 HIS A N 1
ATOM 1003 C CA . HIS A 1 120 ? -3.922 26.109 15.875 1 91.44 120 HIS A CA 1
ATOM 1004 C C . HIS A 1 120 ? -3.268 24.875 15.273 1 91.44 120 HIS A C 1
ATOM 1006 O O . HIS A 1 120 ? -3.959 23.969 14.82 1 91.44 120 HIS A O 1
ATOM 1012 N N . ILE A 1 121 ? -2.002 24.875 15.297 1 94.25 121 ILE A N 1
ATOM 1013 C CA . ILE A 1 121 ? -1.23 23.75 14.781 1 94.25 121 ILE A CA 1
ATOM 1014 C C . ILE A 1 121 ? -0.473 23.078 15.922 1 94.25 121 ILE A C 1
ATOM 1016 O O . ILE A 1 121 ? 0.324 23.703 16.609 1 94.25 121 ILE A O 1
ATOM 1020 N N . THR A 1 122 ? -0.784 21.812 16.172 1 93.94 122 THR A N 1
ATOM 1021 C CA . THR A 1 122 ? -0.095 21.031 17.188 1 93.94 122 THR A CA 1
ATOM 1022 C C . THR A 1 122 ? 0.938 20.109 16.547 1 93.94 122 THR A C 1
ATOM 1024 O O . THR A 1 122 ? 0.589 19.234 15.758 1 93.94 122 THR A O 1
ATOM 1027 N N . TRP A 1 123 ? 2.154 20.281 16.906 1 94.69 123 TRP A N 1
ATOM 1028 C CA . TRP A 1 123 ? 3.254 19.453 16.422 1 94.69 123 TRP A CA 1
ATOM 1029 C C . TRP A 1 123 ? 3.564 18.328 17.406 1 94.69 123 TRP A C 1
ATOM 1031 O O . TRP A 1 123 ? 3.793 18.578 18.594 1 94.69 123 TRP A O 1
ATOM 1041 N N . HIS A 1 124 ? 3.562 17.141 17.031 1 91.75 124 HIS A N 1
ATOM 1042 C CA . HIS A 1 124 ? 3.703 16 17.922 1 91.75 124 HIS A CA 1
ATOM 1043 C C . HIS A 1 124 ? 5.164 15.586 18.062 1 91.75 124 HIS A C 1
ATOM 1045 O O . HIS A 1 124 ? 5.484 14.656 18.812 1 91.75 124 HIS A O 1
ATOM 1051 N N . SER A 1 125 ? 6.086 16.125 17.391 1 74.69 125 SER A N 1
ATOM 1052 C CA . SER A 1 125 ? 7.5 15.898 17.672 1 74.69 125 SER A CA 1
ATOM 1053 C C . SER A 1 125 ? 7.891 16.469 19.031 1 74.69 125 SER A C 1
ATOM 1055 O O . SER A 1 125 ? 8.883 16.047 19.625 1 74.69 125 SER A O 1
ATOM 1057 N N . ASN A 1 126 ? 7.188 17.516 19.438 1 59.12 126 ASN A N 1
ATOM 1058 C CA . ASN A 1 126 ? 7.492 18.172 20.703 1 59.12 126 ASN A CA 1
ATOM 1059 C C . ASN A 1 126 ? 6.297 18.156 21.641 1 59.12 126 ASN A C 1
ATOM 1061 O O . ASN A 1 126 ? 5.359 18.938 21.484 1 59.12 126 ASN A O 1
ATOM 1065 N N . PRO A 1 127 ? 6.105 16.969 22.281 1 50.78 127 PRO A N 1
ATOM 1066 C CA . PRO A 1 127 ? 4.906 16.844 23.125 1 50.78 127 PRO A CA 1
ATOM 1067 C C . PRO A 1 127 ? 4.641 18.109 23.953 1 50.78 127 PRO A C 1
ATOM 1069 O O . PRO A 1 127 ? 3.637 18.172 24.656 1 50.78 127 PRO A O 1
ATOM 1072 N N . LYS A 1 128 ? 5.5 18.984 23.953 1 46.62 128 LYS A N 1
ATOM 1073 C CA . LYS A 1 128 ? 5.258 20 24.969 1 46.62 128 LYS A CA 1
ATOM 1074 C C . LYS A 1 128 ? 3.947 20.734 24.703 1 46.62 128 LYS A C 1
ATOM 1076 O O . LYS A 1 128 ? 3.557 21.625 25.469 1 46.62 128 LYS A O 1
ATOM 1081 N N . ILE A 1 129 ? 3.512 20.75 23.484 1 47.28 129 ILE A N 1
ATOM 1082 C CA . ILE A 1 129 ? 2.557 21.844 23.328 1 47.28 129 ILE A CA 1
ATOM 1083 C C . ILE A 1 129 ? 1.197 21.422 23.891 1 47.28 129 ILE A C 1
ATOM 1085 O O . ILE A 1 129 ? 0.65 20.391 23.484 1 47.28 129 ILE A O 1
ATOM 1089 N N . VAL A 1 130 ? 0.771 21.938 24.891 1 45.03 130 VAL A N 1
ATOM 1090 C CA . VAL A 1 130 ? -0.423 22 25.719 1 45.03 130 VAL A CA 1
ATOM 1091 C C . VAL A 1 130 ? -1.646 22.297 24.859 1 45.03 130 VAL A C 1
ATOM 1093 O O . VAL A 1 130 ? -1.667 23.281 24.125 1 45.03 130 VAL A O 1
ATOM 1096 N N . HIS A 1 131 ? -2.32 21.203 24.453 1 46.38 131 HIS A N 1
ATOM 1097 C CA . HIS A 1 131 ? -3.646 21.359 23.875 1 46.38 131 HIS A CA 1
ATOM 1098 C C . HIS A 1 131 ? -4.48 22.375 24.641 1 46.38 131 HIS A C 1
ATOM 1100 O O . HIS A 1 131 ? -4.777 22.172 25.828 1 46.38 131 HIS A O 1
ATOM 1106 N N . LYS A 1 132 ? -4.371 23.531 24.453 1 44.66 132 LYS A N 1
ATOM 1107 C CA . LYS A 1 132 ? -5.355 24.422 25.047 1 44.66 132 LYS A CA 1
ATOM 1108 C C . LYS A 1 132 ? -6.746 24.188 24.469 1 44.66 132 LYS A C 1
ATOM 1110 O O . LYS A 1 132 ? -6.926 24.219 23.25 1 44.66 132 LYS A O 1
ATOM 1115 N N . ASN A 1 133 ? -7.617 23.266 25.016 1 49.31 133 ASN A N 1
ATOM 1116 C CA . ASN A 1 133 ? -9.008 22.922 24.75 1 49.31 133 ASN A CA 1
ATOM 1117 C C . ASN A 1 133 ? -9.797 24.141 24.266 1 49.31 133 ASN A C 1
ATOM 1119 O O . ASN A 1 133 ? -10.914 24 23.766 1 49.31 133 ASN A O 1
ATOM 1123 N N . GLY A 1 134 ? -9.32 25.281 24.453 1 50.88 134 GLY A N 1
ATOM 1124 C CA . GLY A 1 134 ? -10.227 26.406 24.344 1 50.88 134 GLY A CA 1
ATOM 1125 C C . GLY A 1 134 ? -10.055 27.188 23.062 1 50.88 134 GLY A C 1
ATOM 1126 O O . GLY A 1 134 ? -10.328 28.391 23.016 1 50.88 134 GLY A O 1
ATOM 1127 N N . TYR A 1 135 ? -9.492 26.422 21.969 1 57.34 135 TYR A N 1
ATOM 1128 C CA . TYR A 1 135 ? -9.219 27.344 20.875 1 57.34 135 TYR A CA 1
ATOM 1129 C C . TYR A 1 135 ? -10.438 27.5 19.969 1 57.34 135 TYR A C 1
ATOM 1131 O O . TYR A 1 135 ? -11.148 26.531 19.719 1 57.34 135 TYR A O 1
ATOM 1139 N N . LEU A 1 136 ? -11.055 28.625 19.797 1 63.38 136 LEU A N 1
ATOM 1140 C CA . LEU A 1 136 ? -12.172 29 18.938 1 63.38 136 LEU A CA 1
ATOM 1141 C C . LEU A 1 136 ? -11.836 28.75 17.484 1 63.38 136 LEU A C 1
ATOM 1143 O O . LEU A 1 136 ? -12.734 28.5 16.672 1 63.38 136 LEU A O 1
ATOM 1147 N N . GLY A 1 137 ? -10.562 28.344 16.953 1 77.5 137 GLY A N 1
ATOM 1148 C CA . GLY A 1 137 ? -10.219 28.297 15.539 1 77.5 137 GLY A CA 1
ATOM 1149 C C . GLY A 1 137 ? -9.961 26.891 15.039 1 77.5 137 GLY A C 1
ATOM 1150 O O . GLY A 1 137 ? -10.289 25.922 15.719 1 77.5 137 GLY A O 1
ATOM 1151 N N . ARG A 1 138 ? -9.695 26.797 13.797 1 86 138 ARG A N 1
ATOM 1152 C CA . ARG A 1 138 ? -9.344 25.531 13.156 1 86 138 ARG A CA 1
ATOM 1153 C C . ARG A 1 138 ? -8.07 24.938 13.758 1 86 138 ARG A C 1
ATOM 1155 O O . ARG A 1 138 ? -7.156 25.688 14.125 1 86 138 ARG A O 1
ATOM 1162 N N . SER A 1 139 ? -8.086 23.641 13.914 1 93.56 139 SER A N 1
ATOM 1163 C CA . SER A 1 139 ? -6.91 23 14.516 1 93.56 139 SER A CA 1
ATOM 1164 C C . SER A 1 139 ? -6.457 21.797 13.711 1 93.56 139 SER A C 1
ATOM 1166 O O . SER A 1 139 ? -7.273 21.141 13.062 1 93.56 139 SER A O 1
ATOM 1168 N N . ILE A 1 140 ? -5.164 21.562 13.688 1 96.31 140 ILE A N 1
ATOM 1169 C CA . ILE A 1 140 ? -4.609 20.391 13.008 1 96.31 140 ILE A CA 1
ATOM 1170 C C . ILE A 1 140 ? -3.414 19.859 13.789 1 96.31 140 ILE A C 1
ATOM 1172 O O . ILE A 1 140 ? -2.668 20.625 14.398 1 96.31 140 ILE A O 1
ATOM 1176 N N . HIS A 1 141 ? -3.316 18.562 13.812 1 96.88 141 HIS A N 1
ATOM 1177 C CA . HIS A 1 141 ? -2.16 17.875 14.375 1 96.88 141 HIS A CA 1
ATOM 1178 C C . HIS A 1 141 ? -1.177 17.469 13.281 1 96.88 141 HIS A C 1
ATOM 1180 O O . HIS A 1 141 ? -1.577 16.891 12.258 1 96.88 141 HIS A O 1
ATOM 1186 N N . VAL A 1 142 ? 0.07 17.766 13.461 1 97.75 142 VAL A N 1
ATOM 1187 C CA . VAL A 1 142 ? 1.102 17.453 12.477 1 97.75 142 VAL A CA 1
ATOM 1188 C C . VAL A 1 142 ? 2.154 16.547 13.094 1 97.75 142 VAL A C 1
ATOM 1190 O O . VAL A 1 142 ? 2.625 16.797 14.211 1 97.75 142 VAL A O 1
ATOM 1193 N N . LYS A 1 143 ? 2.471 15.555 12.367 1 96.81 143 LYS A N 1
ATOM 1194 C CA . LYS A 1 143 ? 3.484 14.617 12.844 1 96.81 143 LYS A CA 1
ATOM 1195 C C . LYS A 1 143 ? 4.457 14.25 11.727 1 96.81 143 LYS A C 1
ATOM 1197 O O . LYS A 1 143 ? 4.047 14.047 10.578 1 96.81 143 LYS A O 1
ATOM 1202 N N . ILE A 1 144 ? 5.688 14.188 12.094 1 97.19 144 ILE A N 1
ATOM 1203 C CA . ILE A 1 144 ? 6.703 13.656 11.188 1 97.19 144 ILE A CA 1
ATOM 1204 C C . ILE A 1 144 ? 7.043 12.219 11.57 1 97.19 144 ILE A C 1
ATOM 1206 O O . ILE A 1 144 ? 7.418 11.945 12.711 1 97.19 144 ILE A O 1
ATOM 1210 N N . ILE A 1 145 ? 6.844 11.328 10.617 1 96.56 145 ILE A N 1
ATOM 1211 C CA . ILE A 1 145 ? 7.066 9.898 10.812 1 96.56 145 ILE A CA 1
ATOM 1212 C C . ILE A 1 145 ? 8.367 9.477 10.141 1 96.56 145 ILE A C 1
ATOM 1214 O O . ILE A 1 145 ? 8.664 9.914 9.023 1 96.56 145 ILE A O 1
ATOM 1218 N N . THR A 1 146 ? 9.141 8.672 10.797 1 95.81 146 THR A N 1
ATOM 1219 C CA . THR A 1 146 ? 10.375 8.141 10.242 1 95.81 146 THR A CA 1
ATOM 1220 C C . THR A 1 146 ? 10.336 6.613 10.195 1 95.81 146 THR A C 1
ATOM 1222 O O . THR A 1 146 ? 9.367 6 10.633 1 95.81 146 THR A O 1
ATOM 1225 N N . LYS A 1 147 ? 11.391 6.051 9.664 1 94.06 147 LYS A N 1
ATOM 1226 C CA . LYS A 1 147 ? 11.5 4.602 9.555 1 94.06 147 LYS A CA 1
ATOM 1227 C C . LYS A 1 147 ? 11.461 3.941 10.93 1 94.06 147 LYS A C 1
ATOM 1229 O O . LYS A 1 147 ? 10.992 2.812 11.07 1 94.06 147 LYS A O 1
ATOM 1234 N N . GLU A 1 148 ? 11.875 4.641 11.953 1 93.06 148 GLU A N 1
ATOM 1235 C CA . GLU A 1 148 ? 11.914 4.117 13.312 1 93.06 148 GLU A CA 1
ATOM 1236 C C . GLU A 1 148 ? 10.516 3.861 13.852 1 93.06 148 GLU A C 1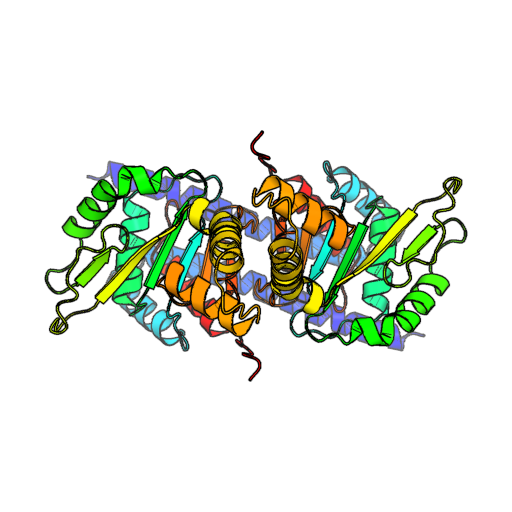
ATOM 1238 O O . GLU A 1 148 ? 10.328 3.051 14.758 1 93.06 148 GLU A O 1
ATOM 1243 N N . ASP A 1 149 ? 9.562 4.473 13.227 1 94.06 149 ASP A N 1
ATOM 1244 C CA . ASP A 1 149 ? 8.172 4.348 13.68 1 94.06 149 ASP A CA 1
ATOM 1245 C C . ASP A 1 149 ? 7.5 3.133 13.047 1 94.06 149 ASP A C 1
ATOM 1247 O O . ASP A 1 149 ? 6.359 2.805 13.375 1 94.06 149 ASP A O 1
ATOM 1251 N N . GLY A 1 150 ? 8.172 2.467 12.188 1 94 150 GLY A N 1
ATOM 1252 C CA . GLY A 1 150 ? 7.609 1.331 11.469 1 94 150 GLY A CA 1
ATOM 1253 C C . GLY A 1 150 ? 7.914 -0 12.133 1 94 150 GLY A C 1
ATOM 1254 O O . GLY A 1 150 ? 7.48 -0.256 13.258 1 94 150 GLY A O 1
ATOM 1255 N N . LYS A 1 151 ? 8.703 -0.826 11.5 1 94.38 151 LYS A N 1
ATOM 1256 C CA . LYS A 1 151 ? 9.031 -2.172 11.961 1 94.38 151 LYS A CA 1
ATOM 1257 C C . LYS A 1 151 ? 9.719 -2.133 13.32 1 94.38 151 LYS A C 1
ATOM 1259 O O . LYS A 1 151 ? 9.461 -2.982 14.172 1 94.38 151 LYS A O 1
ATOM 1264 N N . ASN A 1 152 ? 10.508 -1.127 13.539 1 94 152 ASN A N 1
ATOM 1265 C CA . ASN A 1 152 ? 11.219 -1.012 14.812 1 94 152 ASN A CA 1
ATOM 1266 C C . ASN A 1 152 ? 10.25 -0.804 15.977 1 94 152 ASN A C 1
ATOM 1268 O O . ASN A 1 152 ? 10.5 -1.271 17.094 1 94 152 ASN A O 1
ATOM 1272 N N . SER A 1 153 ? 9.234 -0.089 15.695 1 94.19 153 SER A N 1
ATOM 1273 C CA . SER A 1 153 ? 8.234 0.125 16.734 1 94.19 153 SER A CA 1
ATOM 1274 C C . SER A 1 153 ? 7.598 -1.19 17.172 1 94.19 153 SER A C 1
ATOM 1276 O O . SER A 1 153 ? 7.316 -1.392 18.359 1 94.19 153 SER A O 1
ATOM 1278 N N . ILE A 1 154 ? 7.371 -2.086 16.281 1 94.19 154 ILE A N 1
ATOM 1279 C CA . ILE A 1 154 ? 6.793 -3.396 16.562 1 94.19 154 ILE A CA 1
ATOM 1280 C C . ILE A 1 154 ? 7.785 -4.238 17.359 1 94.19 154 ILE A C 1
ATOM 1282 O O . ILE A 1 154 ? 7.418 -4.855 18.375 1 94.19 154 ILE A O 1
ATOM 1286 N N . VAL A 1 155 ? 9.008 -4.238 16.922 1 93.56 155 VAL A N 1
ATOM 1287 C CA . VAL A 1 155 ? 10.047 -5.004 17.594 1 93.56 155 VAL A CA 1
ATOM 1288 C C . VAL A 1 155 ? 10.219 -4.496 19.031 1 93.56 155 VAL A C 1
ATOM 1290 O O . VAL A 1 155 ? 10.32 -5.289 19.969 1 93.56 155 VAL A O 1
ATOM 1293 N N . ASN A 1 156 ? 10.227 -3.195 19.188 1 92.5 156 ASN A N 1
ATOM 1294 C CA . ASN A 1 156 ? 10.359 -2.602 20.516 1 92.5 156 ASN A CA 1
ATOM 1295 C C . ASN A 1 156 ? 9.188 -2.982 21.422 1 92.5 156 ASN A C 1
ATOM 1297 O O . ASN A 1 156 ? 9.383 -3.242 22.609 1 92.5 156 ASN A O 1
ATOM 1301 N N . LEU A 1 157 ? 8.039 -2.988 20.828 1 92.56 157 LEU A N 1
ATOM 1302 C CA . LEU A 1 157 ? 6.871 -3.4 21.594 1 92.56 157 LEU A CA 1
ATOM 1303 C C . LEU A 1 157 ? 6.992 -4.859 22.031 1 92.56 157 LEU A C 1
ATOM 1305 O O . LEU A 1 157 ? 6.637 -5.207 23.156 1 92.56 157 LEU A O 1
ATOM 1309 N N . THR A 1 158 ? 7.43 -5.699 21.141 1 90.5 158 THR A N 1
ATOM 1310 C CA . THR A 1 158 ? 7.625 -7.113 21.438 1 90.5 158 THR A CA 1
ATOM 1311 C C . THR A 1 158 ? 8.586 -7.285 22.609 1 90.5 158 THR A C 1
ATOM 1313 O O . THR A 1 158 ? 8.328 -8.078 23.516 1 90.5 158 THR A O 1
ATOM 1316 N N . LYS A 1 159 ? 9.656 -6.539 22.578 1 89.06 159 LYS A N 1
ATOM 1317 C CA . LYS A 1 159 ? 10.617 -6.57 23.672 1 89.06 159 LYS A CA 1
ATOM 1318 C C . LYS A 1 159 ? 9.969 -6.188 25 1 89.06 159 LYS A C 1
ATOM 1320 O O . LYS A 1 159 ? 10.18 -6.844 26.016 1 89.06 159 LYS A O 1
ATOM 1325 N N . LYS A 1 160 ? 9.203 -5.176 24.906 1 88.62 160 LYS A N 1
ATOM 1326 C CA . LYS A 1 160 ? 8.508 -4.699 26.094 1 88.62 160 LYS A CA 1
ATOM 1327 C C . LYS A 1 160 ? 7.523 -5.746 26.609 1 88.62 160 LYS A C 1
ATOM 1329 O O . LYS A 1 160 ? 7.457 -5.992 27.812 1 88.62 160 LYS A O 1
ATOM 1334 N N . LEU A 1 161 ? 6.785 -6.391 25.719 1 86.94 161 LEU A N 1
ATOM 1335 C CA . LEU A 1 161 ? 5.785 -7.383 26.094 1 86.94 161 LEU A CA 1
ATOM 1336 C C . LEU A 1 161 ? 6.445 -8.641 26.641 1 86.94 161 LEU A C 1
ATOM 1338 O O . LEU A 1 161 ? 5.891 -9.297 27.531 1 86.94 161 LEU A O 1
ATOM 1342 N N . ALA A 1 162 ? 7.559 -8.953 26.109 1 83.56 162 ALA A N 1
ATOM 1343 C CA . ALA A 1 162 ? 8.266 -10.156 26.547 1 83.56 162 ALA A CA 1
ATOM 1344 C C . ALA A 1 162 ? 8.711 -10.039 28 1 83.56 162 ALA A C 1
ATOM 1346 O O . ALA A 1 162 ? 8.859 -11.055 28.688 1 83.56 162 ALA A O 1
ATOM 1347 N N . VAL A 1 163 ? 8.875 -8.906 28.453 1 81.56 163 VAL A N 1
ATOM 1348 C CA . VAL A 1 163 ? 9.383 -8.68 29.797 1 81.56 163 VAL A CA 1
ATOM 1349 C C . VAL A 1 163 ? 8.219 -8.594 30.781 1 81.56 163 VAL A C 1
ATOM 1351 O O . VAL A 1 163 ? 8.383 -8.859 31.969 1 81.56 163 VAL A O 1
ATOM 1354 N N . PHE A 1 164 ? 7.047 -8.242 30.219 1 74.31 164 PHE A N 1
ATOM 1355 C CA . PHE A 1 164 ? 5.902 -8.055 31.109 1 74.31 164 PHE A CA 1
ATOM 1356 C C . PHE A 1 164 ? 5.398 -9.398 31.625 1 74.31 164 PHE A C 1
ATOM 1358 O O . PHE A 1 164 ? 5.438 -10.398 30.906 1 74.31 164 PHE A O 1
ATOM 1365 N N . LYS A 1 165 ? 4.98 -9.383 32.875 1 64.5 165 LYS A N 1
ATOM 1366 C CA . LYS A 1 165 ? 4.465 -10.562 33.562 1 64.5 165 LYS A CA 1
ATOM 1367 C C . LYS A 1 165 ? 3.115 -10.984 32.969 1 64.5 165 LYS A C 1
ATOM 1369 O O . LYS A 1 165 ? 2.873 -12.18 32.781 1 64.5 165 LYS A O 1
ATOM 1374 N N . ASN A 1 166 ? 2.184 -9.969 32.906 1 65.19 166 ASN A N 1
ATOM 1375 C CA . ASN A 1 166 ? 0.863 -10.227 32.344 1 65.19 166 ASN A CA 1
ATOM 1376 C C . ASN A 1 166 ? 0.864 -10.094 30.828 1 65.19 166 ASN A C 1
ATOM 1378 O O . ASN A 1 166 ? 0.616 -9.016 30.281 1 65.19 166 ASN A O 1
ATOM 1382 N N . LYS A 1 167 ? 1.048 -11.188 30.031 1 74.38 167 LYS A N 1
ATOM 1383 C CA . LYS A 1 167 ? 1.366 -11.352 28.609 1 74.38 167 LYS A CA 1
ATOM 1384 C C . LYS A 1 167 ? 0.096 -11.445 27.766 1 74.38 167 LYS A C 1
ATOM 1386 O O . LYS A 1 167 ? -0.557 -12.484 27.734 1 74.38 167 LYS A O 1
ATOM 1391 N N . ASP A 1 168 ? -0.524 -10.18 27.578 1 84.31 168 ASP A N 1
ATOM 1392 C CA . ASP A 1 168 ? -1.611 -10.266 26.609 1 84.31 168 ASP A CA 1
ATOM 1393 C C . ASP A 1 168 ? -1.089 -10.086 25.188 1 84.31 168 ASP A C 1
ATOM 1395 O O . ASP A 1 168 ? -0.844 -8.961 24.734 1 84.31 168 ASP A O 1
ATOM 1399 N N . PHE A 1 169 ? -1.019 -11.266 24.5 1 84.88 169 PHE A N 1
ATOM 1400 C CA . PHE A 1 169 ? -0.469 -11.242 23.156 1 84.88 169 PHE A CA 1
ATOM 1401 C C . PHE A 1 169 ? -1.585 -11.25 22.109 1 84.88 169 PHE A C 1
ATOM 1403 O O . PHE A 1 169 ? -1.392 -11.719 20.984 1 84.88 169 PHE A O 1
ATOM 1410 N N . SER A 1 170 ? -2.65 -10.695 22.516 1 89 170 SER A N 1
ATOM 1411 C CA . SER A 1 170 ? -3.742 -10.625 21.547 1 89 170 SER A CA 1
ATOM 1412 C C . SER A 1 170 ? -3.498 -9.523 20.516 1 89 170 SER A C 1
ATOM 1414 O O . SER A 1 170 ? -2.807 -8.547 20.797 1 89 170 SER A O 1
ATOM 1416 N N . ILE A 1 171 ? -4.043 -9.719 19.406 1 91.75 171 ILE A N 1
ATOM 1417 C CA . ILE A 1 171 ? -3.928 -8.742 18.328 1 91.75 171 ILE A CA 1
ATOM 1418 C C . ILE A 1 171 ? -4.543 -7.418 18.766 1 91.75 171 ILE A C 1
ATOM 1420 O O . ILE A 1 171 ? -4.055 -6.348 18.391 1 91.75 171 ILE A O 1
ATOM 1424 N N . GLU A 1 172 ? -5.602 -7.504 19.516 1 93.06 172 GLU A N 1
ATOM 1425 C CA . GLU A 1 172 ? -6.27 -6.309 20.031 1 93.06 172 GLU A CA 1
ATOM 1426 C C . GLU A 1 172 ? -5.336 -5.488 20.922 1 93.06 172 GLU A C 1
ATOM 1428 O O . GLU A 1 172 ? -5.234 -4.27 20.75 1 93.06 172 GLU A O 1
ATOM 1433 N N . ASN A 1 173 ? -4.699 -6.242 21.828 1 91.88 173 ASN A N 1
ATOM 1434 C CA . ASN A 1 173 ? -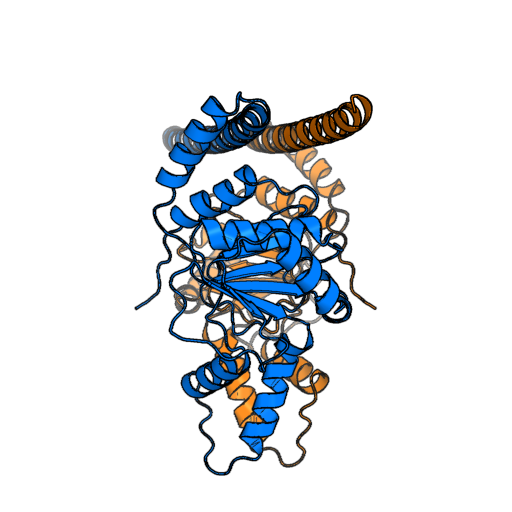3.768 -5.559 22.719 1 91.88 173 ASN A CA 1
ATOM 1435 C C . ASN A 1 173 ? -2.586 -4.973 21.953 1 91.88 173 ASN A C 1
ATOM 1437 O O . ASN A 1 173 ? -2.172 -3.842 22.203 1 91.88 173 ASN A O 1
ATOM 1441 N N . PHE A 1 174 ? -2.043 -5.715 21.031 1 92.44 174 PHE A N 1
ATOM 1442 C CA . PHE A 1 174 ? -0.945 -5.262 20.188 1 92.44 174 PHE A CA 1
ATOM 1443 C C . PHE A 1 174 ? -1.326 -3.992 19.438 1 92.44 174 PHE A C 1
ATOM 1445 O O . PHE A 1 174 ? -0.572 -3.018 19.422 1 92.44 174 PHE A O 1
ATOM 1452 N N . SER A 1 175 ? -2.504 -3.996 18.828 1 93.31 175 SER A N 1
ATOM 1453 C CA . SER A 1 175 ? -2.998 -2.865 18.047 1 93.31 175 SER A CA 1
ATOM 1454 C C . SER A 1 175 ? -3.189 -1.633 18.922 1 93.31 175 SER A C 1
ATOM 1456 O O . SER A 1 175 ? -2.838 -0.521 18.531 1 93.31 175 SER A O 1
ATOM 1458 N N . GLU A 1 176 ? -3.703 -1.841 20.109 1 93.94 176 GLU A N 1
ATOM 1459 C CA . GLU A 1 176 ? -3.924 -0.731 21.031 1 93.94 176 GLU A CA 1
ATOM 1460 C C . GLU A 1 176 ? -2.605 -0.096 21.453 1 93.94 176 GLU A C 1
ATOM 1462 O O . GLU A 1 176 ? -2.484 1.131 21.5 1 93.94 176 GLU A O 1
ATOM 1467 N N . MET A 1 177 ? -1.667 -0.926 21.766 1 92.94 177 MET A N 1
ATOM 1468 C CA . MET A 1 177 ? -0.375 -0.426 22.219 1 92.94 177 MET A CA 1
ATOM 1469 C C . MET A 1 177 ? 0.355 0.307 21.094 1 92.94 177 MET A C 1
ATOM 1471 O O . MET A 1 177 ? 0.961 1.354 21.328 1 92.94 177 MET A O 1
ATOM 1475 N N . LEU A 1 178 ? 0.272 -0.219 19.891 1 94.06 178 LEU A N 1
ATOM 1476 C CA . LEU A 1 178 ? 0.922 0.431 18.75 1 94.06 178 LEU A CA 1
ATOM 1477 C C . LEU A 1 178 ? 0.22 1.738 18.406 1 94.06 178 LEU A C 1
ATOM 1479 O O . LEU A 1 178 ? 0.87 2.711 18.016 1 94.06 178 LEU A O 1
ATOM 1483 N N . LEU A 1 179 ? -1.105 1.711 18.5 1 93.38 179 LEU A N 1
ATOM 1484 C CA . LEU A 1 179 ? -1.865 2.934 18.281 1 93.38 179 LEU A CA 1
ATOM 1485 C C . LEU A 1 179 ? -1.468 4.016 19.266 1 93.38 179 LEU A C 1
ATOM 1487 O O . LEU A 1 179 ? -1.291 5.18 18.891 1 93.38 179 LEU A O 1
ATOM 1491 N N . ALA A 1 180 ? -1.326 3.656 20.5 1 91.62 180 ALA A N 1
ATOM 1492 C CA . ALA A 1 180 ? -0.917 4.594 21.547 1 91.62 180 ALA A CA 1
ATOM 1493 C C . ALA A 1 180 ? 0.471 5.16 21.266 1 91.62 180 ALA A C 1
ATOM 1495 O O . ALA A 1 180 ? 0.714 6.355 21.453 1 91.62 180 ALA A O 1
ATOM 1496 N N . GLN A 1 181 ? 1.31 4.305 20.797 1 90.62 181 GLN A N 1
ATOM 1497 C CA . GLN A 1 181 ? 2.66 4.734 20.453 1 90.62 181 GLN A CA 1
ATOM 1498 C C . GLN A 1 181 ? 2.646 5.664 19.234 1 90.62 181 GLN A C 1
ATOM 1500 O O . GLN A 1 181 ? 3.395 6.645 19.203 1 90.62 181 GLN A O 1
ATOM 1505 N N . TYR A 1 182 ? 1.832 5.379 18.266 1 91.94 182 TYR A N 1
ATOM 1506 C CA . TYR A 1 182 ? 1.729 6.145 17.031 1 91.94 182 TYR A CA 1
ATOM 1507 C C . TYR A 1 182 ? 1.041 7.484 17.281 1 91.94 182 TYR A C 1
ATOM 1509 O O . TYR A 1 182 ? 1.356 8.477 16.625 1 91.94 182 TYR A O 1
ATOM 1517 N N . GLU A 1 183 ? 0.07 7.602 18.234 1 93.56 183 GLU A N 1
ATOM 1518 C CA . GLU A 1 183 ? -0.602 8.789 18.734 1 93.56 183 GLU A CA 1
ATOM 1519 C C . GLU A 1 183 ? -1.643 9.305 17.75 1 93.56 183 GLU A C 1
ATOM 1521 O O . GLU A 1 183 ? -2.41 10.219 18.062 1 93.56 183 GLU A O 1
ATOM 1526 N N . PHE A 1 184 ? -1.649 8.914 16.516 1 96.25 184 PHE A N 1
ATOM 1527 C CA . PHE A 1 184 ? -2.598 9.328 15.484 1 96.25 184 PHE A CA 1
ATOM 1528 C C . PHE A 1 184 ? -3.521 8.18 15.109 1 96.25 184 PHE A C 1
ATOM 1530 O O . PHE A 1 184 ? -3.148 7.008 15.227 1 96.25 184 PHE A O 1
ATOM 1537 N N . PRO A 1 185 ? -4.734 8.523 14.711 1 96.31 185 PRO A N 1
ATOM 1538 C CA . PRO A 1 185 ? -5.512 7.453 14.078 1 96.31 185 PRO A CA 1
ATOM 1539 C C . PRO A 1 185 ? -4.887 6.965 12.773 1 96.31 185 PRO A C 1
ATOM 1541 O O . PRO A 1 185 ? -4.027 7.641 12.203 1 96.31 185 PRO A O 1
ATOM 1544 N N . ASP A 1 186 ? -5.258 5.762 12.328 1 96.06 186 ASP A N 1
ATOM 1545 C CA . ASP A 1 186 ? -4.801 5.289 11.023 1 96.06 186 ASP A CA 1
ATOM 1546 C C . ASP A 1 186 ? -5.141 6.289 9.922 1 96.06 186 ASP A C 1
ATOM 1548 O O . ASP A 1 186 ? -6.23 6.867 9.922 1 96.06 186 ASP A O 1
ATOM 1552 N N . PRO A 1 187 ? -4.266 6.5 9.055 1 97.75 187 PRO A N 1
ATOM 1553 C CA . PRO A 1 187 ? -4.613 7.391 7.941 1 97.75 187 PRO A CA 1
ATOM 1554 C C . PRO A 1 187 ? -5.723 6.828 7.059 1 97.75 187 PRO A C 1
ATOM 1556 O O . PRO A 1 187 ? -5.77 5.621 6.812 1 97.75 187 PRO A O 1
ATOM 1559 N N . ASP A 1 188 ? -6.578 7.738 6.688 1 97.19 188 ASP A N 1
ATOM 1560 C CA . ASP A 1 188 ? -7.602 7.387 5.707 1 97.19 188 ASP A CA 1
ATOM 1561 C C . ASP A 1 188 ? -7.047 7.445 4.285 1 97.19 188 ASP A C 1
ATOM 1563 O O . ASP A 1 188 ? -7.375 6.598 3.451 1 97.19 188 ASP A O 1
ATOM 1567 N N . VAL A 1 189 ? -6.227 8.422 4.098 1 97.75 189 VAL A N 1
ATOM 1568 C CA . VAL A 1 189 ? -5.66 8.68 2.777 1 97.75 189 VAL A CA 1
ATOM 1569 C C . VAL A 1 189 ? -4.137 8.719 2.869 1 97.75 189 VAL A C 1
ATOM 1571 O O . VAL A 1 189 ? -3.576 9.328 3.787 1 97.75 189 VAL A O 1
ATOM 1574 N N . GLY A 1 190 ? -3.484 8.039 1.985 1 98.06 190 GLY A N 1
ATOM 1575 C CA . GLY A 1 190 ? -2.043 8.125 1.812 1 98.06 190 GLY A CA 1
ATOM 1576 C C . GLY A 1 190 ? -1.639 8.633 0.44 1 98.06 190 GLY A C 1
ATOM 1577 O O . GLY A 1 190 ? -1.967 8.023 -0.577 1 98.06 190 GLY A O 1
ATOM 1578 N N . LEU A 1 191 ? -1.007 9.773 0.439 1 97.88 191 LEU A N 1
ATOM 1579 C CA . LEU A 1 191 ? -0.413 10.289 -0.789 1 97.88 191 LEU A CA 1
ATOM 1580 C C . LEU A 1 191 ? 1.017 9.789 -0.956 1 97.88 191 LEU A C 1
ATOM 1582 O O . LEU A 1 191 ? 1.867 10.023 -0.095 1 97.88 191 LEU A O 1
ATOM 1586 N N . VAL A 1 192 ? 1.265 9.148 -2.029 1 97.12 192 VAL A N 1
ATOM 1587 C CA . VAL A 1 192 ? 2.58 8.547 -2.225 1 97.12 192 VAL A CA 1
ATOM 1588 C C . VAL A 1 192 ? 3.281 9.203 -3.408 1 97.12 192 VAL A C 1
ATOM 1590 O O . VAL A 1 192 ? 2.74 9.242 -4.516 1 97.12 192 VAL A O 1
ATOM 1593 N N . CYS A 1 193 ? 4.449 9.719 -3.145 1 95.44 193 CYS A N 1
ATOM 1594 C CA . CYS A 1 193 ? 5.246 10.32 -4.207 1 95.44 193 CYS A CA 1
ATOM 1595 C C . CYS A 1 193 ? 5.953 9.25 -5.031 1 95.44 193 CYS A C 1
ATOM 1597 O O . CYS A 1 193 ? 6.363 8.219 -4.492 1 95.44 193 CYS A O 1
ATOM 1599 N N . GLY A 1 194 ? 6.105 9.57 -6.273 1 89.56 194 GLY A N 1
ATOM 1600 C CA . GLY A 1 194 ? 6.711 8.625 -7.191 1 89.56 194 GLY A CA 1
ATOM 1601 C C . GLY A 1 194 ? 5.77 8.172 -8.289 1 89.56 194 GLY A C 1
ATOM 1602 O O . GLY A 1 194 ? 4.598 8.555 -8.305 1 89.56 194 GLY A O 1
ATOM 1603 N N . GLN A 1 195 ? 6.25 7.32 -9.141 1 85.25 195 GLN A N 1
ATOM 1604 C CA . GLN A 1 195 ? 5.48 6.855 -10.289 1 85.25 195 GLN A CA 1
ATOM 1605 C C . GLN A 1 195 ? 4.699 5.586 -9.953 1 85.25 195 GLN A C 1
ATOM 1607 O O . GLN A 1 195 ? 3.805 5.188 -10.703 1 85.25 195 GLN A O 1
ATOM 1612 N N . THR A 1 196 ? 5.102 4.961 -8.945 1 88.19 196 THR A N 1
ATOM 1613 C CA . THR A 1 196 ? 4.398 3.801 -8.406 1 88.19 196 THR A CA 1
ATOM 1614 C C . THR A 1 196 ? 4.176 3.951 -6.902 1 88.19 196 THR A C 1
ATOM 1616 O O . THR A 1 196 ? 4.664 4.902 -6.289 1 88.19 196 THR A O 1
ATOM 1619 N N . ILE A 1 197 ? 3.375 3.062 -6.41 1 94.94 197 ILE A N 1
ATOM 1620 C CA . ILE A 1 197 ? 3.129 3.102 -4.973 1 94.94 197 ILE A CA 1
ATOM 1621 C C . ILE A 1 197 ? 4.07 2.135 -4.258 1 94.94 197 ILE A C 1
ATOM 1623 O O . ILE A 1 197 ? 3.918 0.916 -4.367 1 94.94 197 ILE A O 1
ATOM 1627 N N . ARG A 1 198 ? 5.043 2.723 -3.701 1 95.12 198 ARG A N 1
ATOM 1628 C CA . ARG A 1 198 ? 5.949 2.041 -2.779 1 95.12 198 ARG A CA 1
ATOM 1629 C C . ARG A 1 198 ? 5.871 2.654 -1.385 1 95.12 198 ARG A C 1
ATOM 1631 O O . ARG A 1 198 ? 5.828 3.877 -1.239 1 95.12 198 ARG A O 1
ATOM 1638 N N . LEU A 1 199 ? 5.891 1.82 -0.354 1 96.19 199 LEU A N 1
ATOM 1639 C CA . LEU A 1 199 ? 5.547 2.34 0.965 1 96.19 199 LEU A CA 1
ATOM 1640 C C . LEU A 1 199 ? 6.805 2.572 1.8 1 96.19 199 LEU A C 1
ATOM 1642 O O . LEU A 1 199 ? 6.73 3.143 2.893 1 96.19 199 LEU A O 1
ATOM 1646 N N . TYR A 1 200 ? 7.977 2.145 1.409 1 93.88 200 TYR A N 1
ATOM 1647 C CA . TYR A 1 200 ? 9.266 2.447 2.021 1 93.88 200 TYR A CA 1
ATOM 1648 C C . TYR A 1 200 ? 9.258 2.111 3.508 1 93.88 200 TYR A C 1
ATOM 1650 O O . TYR A 1 200 ? 9.727 2.898 4.332 1 93.88 200 TYR A O 1
ATOM 1658 N N . ASP A 1 201 ? 8.609 1.011 3.857 1 93.69 201 ASP A N 1
ATOM 1659 C CA . ASP A 1 201 ? 8.562 0.528 5.234 1 93.69 201 ASP A CA 1
ATOM 1660 C C . ASP A 1 201 ? 7.754 1.476 6.121 1 93.69 201 ASP A C 1
ATOM 1662 O O . ASP A 1 201 ? 8.109 1.704 7.277 1 93.69 201 ASP A O 1
ATOM 1666 N N . TYR A 1 202 ? 6.816 2.158 5.52 1 96.38 202 TYR A N 1
ATOM 1667 C CA . TYR A 1 202 ? 5.84 2.896 6.312 1 96.38 202 TYR A CA 1
ATOM 1668 C C . TYR A 1 202 ? 5.289 2.035 7.441 1 96.38 202 TYR A C 1
ATOM 1670 O O . TYR A 1 202 ? 5.25 0.808 7.332 1 96.38 202 TYR A O 1
ATOM 1678 N N . PRO A 1 203 ? 4.855 2.629 8.555 1 95.12 203 PRO A N 1
ATOM 1679 C CA . PRO A 1 203 ? 4.344 1.827 9.672 1 95.12 203 PRO A CA 1
ATOM 1680 C C . PRO A 1 203 ? 3.238 0.863 9.25 1 95.12 203 PRO A C 1
ATOM 1682 O O . PRO A 1 203 ? 2.121 1.291 8.945 1 95.12 203 PRO A O 1
ATOM 1685 N N . PRO A 1 204 ? 3.557 -0.357 9.25 1 90.19 204 PRO A N 1
ATOM 1686 C CA . PRO A 1 204 ? 2.666 -1.332 8.617 1 90.19 204 PRO A CA 1
ATOM 1687 C C . PRO A 1 204 ? 1.373 -1.548 9.398 1 90.19 204 PRO A C 1
ATOM 1689 O O . PRO A 1 204 ? 0.368 -1.98 8.828 1 90.19 204 PRO A O 1
ATOM 1692 N N . TRP A 1 205 ? 1.408 -1.3 10.711 1 94.12 205 TRP A N 1
ATOM 1693 C CA . TRP A 1 205 ? 0.251 -1.576 11.555 1 94.12 205 TRP A CA 1
ATOM 1694 C C . TRP A 1 205 ? -0.776 -0.453 11.461 1 94.12 205 TRP A C 1
ATOM 1696 O O . TRP A 1 205 ? -1.91 -0.598 11.922 1 94.12 205 TRP A O 1
ATOM 1706 N N . GLN A 1 206 ? -0.384 0.655 10.812 1 93.44 206 GLN A N 1
ATOM 1707 C CA . GLN A 1 206 ? -1.205 1.86 10.859 1 93.44 206 GLN A CA 1
ATOM 1708 C C . GLN A 1 206 ? -1.895 2.107 9.516 1 93.44 206 GLN A C 1
ATOM 1710 O O . GLN A 1 206 ? -2.375 3.211 9.258 1 93.44 206 GLN A O 1
ATOM 1715 N N . MET A 1 207 ? -1.985 1.097 8.719 1 94.25 207 MET A N 1
ATOM 1716 C CA . MET A 1 207 ? -2.537 1.318 7.383 1 94.25 207 MET A CA 1
ATOM 1717 C C . MET A 1 207 ? -3.791 0.479 7.164 1 94.25 207 MET A C 1
ATOM 1719 O O . MET A 1 207 ? -4.09 0.076 6.039 1 94.25 207 MET A O 1
ATOM 1723 N N . ARG A 1 208 ? -4.523 0.212 8.18 1 90.75 208 ARG A N 1
ATOM 1724 C CA . ARG A 1 208 ? -5.66 -0.701 8.125 1 90.75 208 ARG A CA 1
ATOM 1725 C C . ARG A 1 208 ? -6.719 -0.203 7.148 1 90.75 208 ARG A C 1
ATOM 1727 O O . ARG A 1 208 ? -7.27 -0.986 6.371 1 90.75 208 ARG A O 1
ATOM 1734 N N . ILE A 1 209 ? -6.965 1.063 7.125 1 93 209 ILE A N 1
ATOM 1735 C CA . ILE A 1 209 ? -8.078 1.577 6.328 1 93 209 ILE A CA 1
ATOM 1736 C C . ILE A 1 209 ? -7.543 2.502 5.234 1 93 209 ILE A C 1
ATOM 1738 O O . ILE A 1 209 ? -8.312 3.188 4.562 1 93 209 ILE A O 1
ATOM 1742 N N . THR A 1 210 ? -6.316 2.529 5.082 1 96.38 210 THR A N 1
ATOM 1743 C CA . THR A 1 210 ? -5.688 3.557 4.258 1 96.38 210 THR A CA 1
ATOM 1744 C C . THR A 1 210 ? -5.898 3.266 2.775 1 96.38 210 THR A C 1
ATOM 1746 O O . THR A 1 210 ? -5.66 2.146 2.316 1 96.38 210 THR A O 1
ATOM 1749 N N . GLU A 1 211 ? -6.391 4.258 2.07 1 96.44 211 GLU A N 1
ATOM 1750 C CA . GLU A 1 211 ? -6.402 4.285 0.611 1 96.44 211 GLU A CA 1
ATOM 1751 C C . GLU A 1 211 ? -5.227 5.086 0.062 1 96.44 211 GLU A C 1
ATOM 1753 O O . GLU A 1 211 ? -5.109 6.285 0.324 1 96.44 211 GLU A O 1
ATOM 1758 N N . PHE A 1 212 ? -4.41 4.434 -0.712 1 97.06 212 PHE A N 1
ATOM 1759 C CA . PHE A 1 212 ? -3.221 5.102 -1.226 1 97.06 212 PHE A CA 1
ATOM 1760 C C . PHE A 1 212 ? -3.471 5.648 -2.627 1 97.06 212 PHE A C 1
ATOM 1762 O O . PHE A 1 212 ? -4.109 4.992 -3.449 1 97.06 212 PHE A O 1
ATOM 1769 N N . PHE A 1 213 ? -2.938 6.836 -2.811 1 95.94 213 PHE A N 1
ATOM 1770 C CA . PHE A 1 213 ? -3.01 7.5 -4.105 1 95.94 213 PHE A CA 1
ATOM 1771 C C . PHE A 1 213 ? -1.621 7.902 -4.586 1 95.94 213 PHE A C 1
ATOM 1773 O O . PHE A 1 213 ? -0.812 8.414 -3.809 1 95.94 213 PHE A O 1
ATOM 1780 N N . LYS A 1 214 ? -1.417 7.629 -5.812 1 93.31 214 LYS A N 1
ATOM 1781 C CA . LYS A 1 214 ? -0.172 8.086 -6.422 1 93.31 214 LYS A CA 1
ATOM 1782 C C . LYS A 1 214 ? -0.197 9.594 -6.664 1 93.31 214 LYS A C 1
ATOM 1784 O O . LYS A 1 214 ? -1.078 10.102 -7.363 1 93.31 214 LYS A O 1
ATOM 1789 N N . LEU A 1 215 ? 0.719 10.219 -6.16 1 90.94 215 LEU A N 1
ATOM 1790 C CA . LEU A 1 215 ? 0.808 11.664 -6.336 1 90.94 215 LEU A CA 1
ATOM 1791 C C . LEU A 1 215 ? 1.761 12.016 -7.473 1 90.94 215 LEU A C 1
ATOM 1793 O O . LEU A 1 215 ? 1.601 13.047 -8.125 1 90.94 215 LEU A O 1
ATOM 1797 N N . GLY A 1 216 ? 2.658 11.125 -7.77 1 88.81 216 GLY A N 1
ATOM 1798 C CA . GLY A 1 216 ? 3.742 11.445 -8.688 1 88.81 216 GLY A CA 1
ATOM 1799 C C . GLY A 1 216 ? 4.852 12.242 -8.039 1 88.81 216 GLY A C 1
ATOM 1800 O O . GLY A 1 216 ? 5.84 11.68 -7.566 1 88.81 216 GLY A O 1
ATOM 1801 N N . SER A 1 217 ? 4.688 13.57 -7.996 1 90.19 217 SER A N 1
ATOM 1802 C CA . SER A 1 217 ? 5.637 14.438 -7.305 1 90.19 217 SER A CA 1
ATOM 1803 C C . SER A 1 217 ? 4.918 15.438 -6.402 1 90.19 217 SER A C 1
ATOM 1805 O O . SER A 1 217 ? 3.871 15.977 -6.773 1 90.19 217 SER A O 1
ATOM 1807 N N . ILE A 1 218 ? 5.488 15.625 -5.27 1 94.12 218 ILE A N 1
ATOM 1808 C CA . ILE A 1 218 ? 4.922 16.594 -4.336 1 94.12 218 ILE A CA 1
ATOM 1809 C C . ILE A 1 218 ? 5.312 18.016 -4.766 1 94.12 218 ILE A C 1
ATOM 1811 O O . ILE A 1 218 ? 4.66 18.984 -4.379 1 94.12 218 ILE A O 1
ATOM 1815 N N . GLN A 1 219 ? 6.402 18.062 -5.508 1 91.12 219 GLN A N 1
ATOM 1816 C CA . GLN A 1 219 ? 6.84 19.359 -6 1 91.12 219 GLN A CA 1
ATOM 1817 C C . GLN A 1 219 ? 5.793 19.984 -6.918 1 91.12 219 GLN A C 1
ATOM 1819 O O . GLN A 1 219 ? 5.375 19.375 -7.902 1 91.12 219 GLN A O 1
ATOM 1824 N N . GLY A 1 220 ? 5.348 21.156 -6.562 1 87.56 220 GLY A N 1
ATOM 1825 C CA . GLY A 1 220 ? 4.398 21.859 -7.402 1 87.56 220 GLY A CA 1
ATOM 1826 C C . GLY A 1 220 ? 2.965 21.422 -7.188 1 87.56 220 GLY A C 1
ATOM 1827 O O . GLY A 1 220 ? 2.09 21.719 -8 1 87.56 220 GLY A O 1
ATOM 1828 N N . ILE A 1 221 ? 2.762 20.641 -6.125 1 93 221 ILE A N 1
ATOM 1829 C CA . ILE A 1 221 ? 1.388 20.25 -5.844 1 93 221 ILE A CA 1
ATOM 1830 C C . ILE A 1 221 ? 0.505 21.484 -5.703 1 93 221 ILE A C 1
ATOM 1832 O O . ILE A 1 221 ? 0.923 22.484 -5.121 1 93 221 ILE A O 1
ATOM 1836 N N . THR A 1 222 ? -0.66 21.422 -6.32 1 89.88 222 THR A N 1
ATOM 1837 C CA . THR A 1 222 ? -1.605 22.547 -6.293 1 89.88 222 THR A CA 1
ATOM 1838 C C . THR A 1 222 ? -2.842 22.172 -5.477 1 89.88 222 THR A C 1
ATOM 1840 O O . THR A 1 222 ? -3.088 21 -5.199 1 89.88 222 THR A O 1
ATOM 1843 N N . PHE A 1 223 ? -3.547 23.234 -5.082 1 91.38 223 PHE A N 1
ATOM 1844 C CA . PHE A 1 223 ? -4.762 23.016 -4.305 1 91.38 223 PHE A CA 1
ATOM 1845 C C . PHE A 1 223 ? -5.773 22.203 -5.105 1 91.38 223 PHE A C 1
ATOM 1847 O O . PHE A 1 223 ? -6.383 21.266 -4.578 1 91.38 223 PHE A O 1
ATOM 1854 N N . PRO A 1 224 ? -5.949 22.438 -6.418 1 88.19 224 PRO A N 1
ATOM 1855 C CA . PRO A 1 224 ? -6.871 21.594 -7.195 1 88.19 224 PRO A CA 1
ATOM 1856 C C . PRO A 1 224 ? -6.48 20.125 -7.195 1 88.19 224 PRO A C 1
ATOM 1858 O O . PRO A 1 224 ? -7.348 19.25 -7.09 1 88.19 224 PRO A O 1
ATOM 1861 N N . LYS A 1 225 ? -5.246 19.859 -7.293 1 90.88 225 LYS A N 1
ATOM 1862 C CA . LYS A 1 225 ? -4.793 18.469 -7.246 1 90.88 225 LYS A CA 1
ATOM 1863 C C . LYS A 1 225 ? -5.082 17.828 -5.887 1 90.88 225 LYS A C 1
ATOM 1865 O O . LYS A 1 225 ? -5.496 16.672 -5.812 1 90.88 225 LYS A O 1
ATOM 1870 N N . PHE A 1 226 ? -4.828 18.656 -4.922 1 95.25 226 PHE A N 1
ATOM 1871 C CA . PHE A 1 226 ? -5.164 18.219 -3.572 1 95.25 226 PHE A CA 1
ATOM 1872 C C . PHE A 1 226 ? -6.648 17.891 -3.459 1 95.25 226 PHE A C 1
ATOM 1874 O O . PHE A 1 226 ? -7.023 16.828 -2.957 1 95.25 226 PHE A O 1
ATOM 1881 N N . LEU A 1 227 ? -7.488 18.734 -3.957 1 93.12 227 LEU A N 1
ATOM 1882 C CA . LEU A 1 227 ? -8.93 18.531 -3.904 1 93.12 227 LEU A CA 1
ATOM 1883 C C . LEU A 1 227 ? -9.344 17.312 -4.723 1 93.12 227 LEU A C 1
ATOM 1885 O O . LEU A 1 227 ? -10.266 16.594 -4.34 1 93.12 227 LEU A O 1
ATOM 1889 N N . GLU A 1 228 ? -8.719 17.141 -5.766 1 91.38 228 GLU A N 1
ATOM 1890 C CA . GLU A 1 228 ? -9.008 15.977 -6.605 1 91.38 228 GLU A CA 1
ATOM 1891 C C . GLU A 1 228 ? -8.828 14.672 -5.828 1 91.38 228 GLU A C 1
ATOM 1893 O O . GLU A 1 228 ? -9.625 13.75 -5.961 1 91.38 228 GLU A O 1
ATOM 1898 N N . VAL A 1 229 ? -7.773 14.586 -5.07 1 94.75 229 VAL A N 1
ATOM 1899 C CA . VAL A 1 229 ? -7.52 13.398 -4.266 1 94.75 229 VAL A CA 1
ATOM 1900 C C . VAL A 1 229 ? -8.664 13.188 -3.279 1 94.75 229 VAL A C 1
ATOM 1902 O O . VAL A 1 229 ? -9.141 12.062 -3.102 1 94.75 229 VAL A O 1
ATOM 1905 N N . LEU A 1 230 ? -9.102 14.297 -2.67 1 95.62 230 LEU A N 1
ATOM 1906 C CA . LEU A 1 230 ? -10.18 14.195 -1.699 1 95.62 230 LEU A CA 1
ATOM 1907 C C . LEU A 1 230 ? -11.477 13.742 -2.371 1 95.62 230 LEU A C 1
ATOM 1909 O O . LEU A 1 230 ? -12.242 12.969 -1.793 1 95.62 230 LEU A O 1
ATOM 1913 N N . VAL A 1 231 ? -11.711 14.211 -3.574 1 92.31 231 VAL A N 1
ATOM 1914 C CA . VAL A 1 231 ? -12.898 13.805 -4.32 1 92.31 231 VAL A CA 1
ATOM 1915 C C . VAL A 1 231 ? -12.82 12.312 -4.633 1 92.31 231 VAL A C 1
ATOM 1917 O O . VAL A 1 231 ? -13.805 11.586 -4.469 1 92.31 231 VAL A O 1
ATOM 1920 N N . ARG A 1 232 ? -11.672 11.859 -5.07 1 91.81 232 ARG A N 1
ATOM 1921 C CA . ARG A 1 232 ? -11.492 10.438 -5.355 1 91.81 232 ARG A CA 1
ATOM 1922 C C . ARG A 1 232 ? -11.703 9.594 -4.105 1 91.81 232 ARG A C 1
ATOM 1924 O O . ARG A 1 232 ? -12.336 8.539 -4.164 1 91.81 232 ARG A O 1
ATOM 1931 N N . TYR A 1 233 ? -11.133 10.086 -3.066 1 94.88 233 TYR A N 1
ATOM 1932 C CA . TYR A 1 233 ? -11.328 9.383 -1.803 1 94.88 233 TYR A CA 1
ATOM 1933 C C . TYR A 1 233 ? -12.812 9.297 -1.446 1 94.88 233 TYR A C 1
ATOM 1935 O O . TYR A 1 233 ? -13.281 8.266 -0.964 1 94.88 233 TYR A O 1
ATOM 1943 N N . SER A 1 234 ? -13.508 10.32 -1.678 1 92.81 234 SER A N 1
ATOM 1944 C CA . SER A 1 234 ? -14.93 10.383 -1.356 1 92.81 234 SER A CA 1
ATOM 1945 C C . SER A 1 234 ? -15.711 9.32 -2.119 1 92.81 234 SER A C 1
ATOM 1947 O O . SER A 1 234 ? -16.766 8.867 -1.661 1 92.81 234 SER A O 1
ATOM 1949 N N . LYS A 1 235 ? -15.234 8.898 -3.24 1 87.31 235 LYS A N 1
ATOM 1950 C CA . LYS A 1 235 ? -15.922 7.922 -4.082 1 87.31 235 LYS A CA 1
ATOM 1951 C C . LYS A 1 235 ? -15.586 6.496 -3.65 1 87.31 235 LYS A C 1
ATOM 1953 O O . LYS A 1 235 ? -16.219 5.543 -4.117 1 87.31 235 LYS A O 1
ATOM 1958 N N . CYS A 1 236 ? -14.547 6.422 -2.857 1 82.56 236 CYS A N 1
ATOM 1959 C CA . CYS A 1 236 ? -14.156 5.098 -2.387 1 82.56 236 CYS A CA 1
ATOM 1960 C C . CYS A 1 236 ? -15.141 4.57 -1.354 1 82.56 236 CYS A C 1
ATOM 1962 O O . CYS A 1 236 ? -15.633 5.328 -0.514 1 82.56 236 CYS A O 1
ATOM 1964 N N . GLU A 1 237 ? -15.664 3.316 -1.589 1 68.19 237 GLU A N 1
ATOM 1965 C CA . GLU A 1 237 ? -16.516 2.67 -0.592 1 68.19 237 GLU A CA 1
ATOM 1966 C C . GLU A 1 237 ? -15.68 2.049 0.524 1 68.19 237 GLU A C 1
ATOM 1968 O O . GLU A 1 237 ? -14.742 1.292 0.26 1 68.19 237 GLU A O 1
ATOM 1973 N N . GLN A 1 238 ? -15.398 2.754 1.586 1 57.97 238 GLN A N 1
ATOM 1974 C CA . GLN A 1 238 ? -14.664 2.117 2.674 1 57.97 238 GLN A CA 1
ATOM 1975 C C . GLN A 1 238 ? -15.492 0.999 3.311 1 57.97 238 GLN A C 1
ATOM 1977 O O . GLN A 1 238 ? -16.609 1.229 3.768 1 57.97 238 GLN A O 1
ATOM 1982 N N . ARG A 1 239 ? -15.539 -0.11 2.734 1 48.19 239 ARG A N 1
ATOM 1983 C CA . ARG A 1 239 ? -16.266 -1.196 3.393 1 48.19 239 ARG A CA 1
ATOM 1984 C C . ARG A 1 239 ? -15.586 -1.582 4.707 1 48.19 239 ARG A C 1
ATOM 1986 O O . ARG A 1 239 ? -14.484 -2.131 4.707 1 48.19 239 ARG A O 1
ATOM 1993 N N . LEU A 1 240 ? -15.602 -0.782 5.699 1 45.03 240 LEU A N 1
ATOM 1994 C CA . LEU A 1 240 ? -15.148 -1.219 7.012 1 45.03 240 LEU A CA 1
ATOM 1995 C C . LEU A 1 240 ? -15.867 -2.496 7.438 1 45.03 240 LEU A C 1
ATOM 1997 O O . LEU A 1 240 ? -17.094 -2.58 7.363 1 45.03 240 LEU A O 1
ATOM 2001 N N . GLY A 1 241 ? -15.328 -3.594 7.125 1 33.97 241 GLY A N 1
ATOM 2002 C CA . GLY A 1 241 ? -15.938 -4.719 7.82 1 33.97 241 GLY A CA 1
ATOM 2003 C C . GLY A 1 241 ? -16.328 -4.398 9.25 1 33.97 241 GLY A C 1
ATOM 2004 O O . GLY A 1 241 ? -15.539 -3.826 10 1 33.97 241 GLY A O 1
ATOM 2005 N N . LYS A 1 242 ? -17.625 -4.258 9.547 1 31.91 242 LYS A N 1
ATOM 2006 C CA . LYS A 1 242 ? -18.109 -4.344 10.93 1 31.91 242 LYS A CA 1
ATOM 2007 C C . LYS A 1 242 ? -17.531 -5.57 11.633 1 31.91 242 LYS A C 1
ATOM 2009 O O . LYS A 1 242 ? -17.312 -6.609 11 1 31.91 242 LYS A O 1
ATOM 2014 N N . MET B 1 1 ? 9.062 41.969 -12.062 1 41.75 1 MET B N 1
ATOM 2015 C CA . MET B 1 1 ? 7.867 41.25 -11.625 1 41.75 1 MET B CA 1
ATOM 2016 C C . MET B 1 1 ? 7.367 40.312 -12.711 1 41.75 1 MET B C 1
ATOM 2018 O O . MET B 1 1 ? 6.695 39.312 -12.422 1 41.75 1 MET B O 1
ATOM 2022 N N . LYS B 1 2 ? 7.621 40.562 -13.961 1 58.31 2 LYS B N 1
ATOM 2023 C CA . LYS B 1 2 ? 7.156 39.906 -15.18 1 58.31 2 LYS B CA 1
ATOM 2024 C C . LYS B 1 2 ? 7.918 38.594 -15.422 1 58.31 2 LYS B C 1
ATOM 2026 O O . LYS B 1 2 ? 7.34 37.625 -15.898 1 58.31 2 LYS B O 1
ATOM 2031 N N . SER B 1 3 ? 9.109 38.438 -14.938 1 56.56 3 SER B N 1
ATOM 2032 C CA . SER B 1 3 ? 9.961 37.312 -15.344 1 56.56 3 SER B CA 1
ATOM 2033 C C . SER B 1 3 ? 9.633 36.062 -14.555 1 56.56 3 SER B C 1
ATOM 2035 O O . SER B 1 3 ? 9.68 34.938 -15.094 1 56.56 3 SER B O 1
ATOM 2037 N N . ALA B 1 4 ? 9.352 36.281 -13.352 1 57.78 4 ALA B N 1
ATOM 2038 C CA . ALA B 1 4 ? 9.039 35.125 -12.484 1 57.78 4 ALA B CA 1
ATOM 2039 C C . ALA B 1 4 ? 7.766 34.438 -12.953 1 57.78 4 ALA B C 1
ATOM 2041 O O . ALA B 1 4 ? 7.668 33.188 -12.891 1 57.78 4 ALA B O 1
ATOM 2042 N N . ASN B 1 5 ? 6.938 35.219 -13.656 1 60.75 5 ASN B N 1
ATOM 2043 C CA . ASN B 1 5 ? 5.68 34.688 -14.188 1 60.75 5 ASN B CA 1
ATOM 2044 C C . ASN B 1 5 ? 5.914 33.812 -15.398 1 60.75 5 ASN B C 1
ATOM 2046 O O . ASN B 1 5 ? 5.207 32.812 -15.594 1 60.75 5 ASN B O 1
ATOM 2050 N N . ILE B 1 6 ? 7.055 34.062 -15.984 1 64.25 6 ILE B N 1
ATOM 2051 C CA . ILE B 1 6 ? 7.305 33.312 -17.219 1 64.25 6 ILE B CA 1
ATOM 2052 C C . ILE B 1 6 ? 7.816 31.922 -16.891 1 64.25 6 ILE B C 1
ATOM 2054 O O . ILE B 1 6 ? 7.426 30.938 -17.531 1 64.25 6 ILE B O 1
ATOM 2058 N N . HIS B 1 7 ? 8.672 31.781 -15.938 1 63.66 7 HIS B N 1
ATOM 2059 C CA . HIS B 1 7 ? 9.219 30.469 -15.57 1 63.66 7 HIS B CA 1
ATOM 2060 C C . HIS B 1 7 ? 8.141 29.562 -14.992 1 63.66 7 HIS B C 1
ATOM 2062 O O . HIS B 1 7 ? 8.094 28.375 -15.305 1 63.66 7 HIS B O 1
ATOM 2068 N N . THR B 1 8 ? 7.383 30.219 -14.234 1 57.28 8 THR B N 1
ATOM 2069 C CA . THR B 1 8 ? 6.262 29.453 -13.703 1 57.28 8 THR B CA 1
ATOM 2070 C C . THR B 1 8 ? 5.336 29 -14.828 1 57.28 8 THR B C 1
ATOM 2072 O O . THR B 1 8 ? 4.852 27.859 -14.82 1 57.28 8 THR B O 1
ATOM 2075 N N . PHE B 1 9 ? 5.238 29.875 -15.758 1 63.91 9 PHE B N 1
ATOM 2076 C CA . PHE B 1 9 ? 4.41 29.547 -16.922 1 63.91 9 PHE B CA 1
ATOM 2077 C C . PHE B 1 9 ? 5.016 28.406 -17.703 1 63.91 9 PHE B C 1
ATOM 2079 O O . PHE B 1 9 ? 4.309 27.453 -18.078 1 63.91 9 PHE B O 1
ATOM 2086 N N . LEU B 1 10 ? 6.25 28.469 -17.906 1 64.31 10 LEU B N 1
ATOM 2087 C CA . LEU B 1 10 ? 6.93 27.438 -18.672 1 64.31 10 LEU B CA 1
ATOM 2088 C C . LEU B 1 10 ? 6.895 26.094 -17.922 1 64.31 10 LEU B C 1
ATOM 2090 O O . LEU B 1 10 ? 6.703 25.047 -18.531 1 64.31 10 LEU B O 1
ATOM 2094 N N . TYR B 1 11 ? 7.105 26.156 -16.719 1 59.25 11 TYR B N 1
ATOM 2095 C CA . TYR B 1 11 ? 7.078 24.953 -15.891 1 59.25 11 TYR B CA 1
ATOM 2096 C C . TYR B 1 11 ? 5.703 24.297 -15.93 1 59.25 11 TYR B C 1
ATOM 2098 O O . TYR B 1 11 ? 5.59 23.094 -16.109 1 59.25 11 TYR B O 1
ATOM 2106 N N . VAL B 1 12 ? 4.75 25.141 -15.898 1 59.44 12 VAL B N 1
ATOM 2107 C CA . VAL B 1 12 ? 3.383 24.625 -15.961 1 59.44 12 VAL B CA 1
ATOM 2108 C C . VAL B 1 12 ? 3.113 24.047 -17.344 1 59.44 12 VAL B C 1
ATOM 2110 O O . VAL B 1 12 ? 2.496 22.984 -17.469 1 59.44 12 VAL B O 1
ATOM 2113 N N . LEU B 1 13 ? 3.625 24.703 -18.281 1 64.94 13 LEU B N 1
ATOM 2114 C CA . LEU B 1 13 ? 3.451 24.219 -19.656 1 64.94 13 LEU B CA 1
ATOM 2115 C C . LEU B 1 13 ? 4.09 22.844 -19.844 1 64.94 13 LEU B C 1
ATOM 2117 O O . LEU B 1 13 ? 3.471 21.953 -20.422 1 64.94 13 LEU B O 1
ATOM 2121 N N . ILE B 1 14 ? 5.242 22.703 -19.344 1 63.97 14 ILE B N 1
ATOM 2122 C CA . ILE B 1 14 ? 5.961 21.438 -19.469 1 63.97 14 ILE B CA 1
ATOM 2123 C C . ILE B 1 14 ? 5.215 20.344 -18.688 1 63.97 14 ILE B C 1
ATOM 2125 O O . ILE B 1 14 ? 5.074 19.219 -19.188 1 63.97 14 ILE B O 1
ATOM 2129 N N . HIS B 1 15 ? 4.746 20.766 -17.641 1 58.34 15 HIS B N 1
ATOM 2130 C CA . HIS B 1 15 ? 4.027 19.812 -16.812 1 58.34 15 HIS B CA 1
ATOM 2131 C C . HIS B 1 15 ? 2.715 19.391 -17.469 1 58.34 15 HIS B C 1
ATOM 2133 O O . HIS B 1 15 ? 2.342 18.219 -17.438 1 58.34 15 HIS B O 1
ATOM 2139 N N . VAL B 1 16 ? 2.049 20.312 -18.094 1 60.28 16 VAL B N 1
ATOM 2140 C CA . VAL B 1 16 ? 0.834 20.031 -18.844 1 60.28 16 VAL B CA 1
ATOM 2141 C C . VAL B 1 16 ? 1.157 19.109 -20.016 1 60.28 16 VAL B C 1
ATOM 2143 O O . VAL B 1 16 ? 0.446 18.125 -20.266 1 60.28 16 VAL B O 1
ATOM 2146 N N . ILE B 1 17 ? 2.168 19.406 -20.625 1 64.69 17 ILE B N 1
ATOM 2147 C CA . ILE B 1 17 ? 2.6 18.594 -21.75 1 64.69 17 ILE B CA 1
ATOM 2148 C C . ILE B 1 17 ? 2.922 17.172 -21.266 1 64.69 17 ILE B C 1
ATOM 2150 O O . ILE B 1 17 ? 2.525 16.188 -21.891 1 64.69 17 ILE B O 1
ATOM 2154 N N . TYR B 1 18 ? 3.521 17.109 -20.172 1 60.31 18 TYR B N 1
ATOM 2155 C CA . TYR B 1 18 ? 3.906 15.82 -19.609 1 60.31 18 TYR B CA 1
ATOM 2156 C C . TYR B 1 18 ? 2.678 15.016 -19.188 1 60.31 18 TYR B C 1
ATOM 2158 O O . TYR B 1 18 ? 2.592 13.82 -19.469 1 60.31 18 TYR B O 1
ATOM 2166 N N . THR B 1 19 ? 1.802 15.695 -18.641 1 57.28 19 THR B N 1
ATOM 2167 C CA . THR B 1 19 ? 0.556 15.039 -18.25 1 57.28 19 THR B CA 1
ATOM 2168 C C . THR B 1 19 ? -0.222 14.586 -19.484 1 57.28 19 THR B C 1
ATOM 2170 O O . THR B 1 19 ? -0.771 13.484 -19.516 1 57.28 19 THR B O 1
ATOM 2173 N N . ILE B 1 20 ? -0.255 15.438 -20.422 1 60.69 20 ILE B N 1
ATOM 2174 C CA . ILE B 1 20 ? -0.88 15.109 -21.703 1 60.69 20 ILE B CA 1
ATOM 2175 C C . ILE B 1 20 ? -0.168 13.906 -22.328 1 60.69 20 ILE B C 1
ATOM 2177 O O . ILE B 1 20 ? -0.814 12.984 -22.812 1 60.69 20 ILE B O 1
ATOM 2181 N N . PHE B 1 21 ? 1.038 13.898 -22.234 1 60.53 21 PHE B N 1
ATOM 2182 C CA . PHE B 1 21 ? 1.844 12.805 -22.766 1 60.53 21 PHE B CA 1
ATOM 2183 C C . PHE B 1 21 ? 1.55 11.5 -22.031 1 60.53 21 PHE B C 1
ATOM 2185 O O . PHE B 1 21 ? 1.4 10.453 -22.641 1 60.53 21 PHE B O 1
ATOM 2192 N N . GLU B 1 22 ? 1.457 11.586 -20.812 1 58.75 22 GLU B N 1
ATOM 2193 C CA . GLU B 1 22 ? 1.126 10.398 -20.031 1 58.75 22 GLU B CA 1
ATOM 2194 C C . GLU B 1 22 ? -0.262 9.875 -20.391 1 58.75 22 GLU B C 1
ATOM 2196 O O . GLU B 1 22 ? -0.468 8.664 -20.484 1 58.75 22 GLU B O 1
ATOM 2201 N N . TRP B 1 23 ? -1.049 10.781 -20.516 1 57 23 TRP B N 1
ATOM 2202 C CA . TRP B 1 23 ? -2.414 10.453 -20.906 1 57 23 TRP B CA 1
ATOM 2203 C C . TRP B 1 23 ? -2.445 9.844 -22.312 1 57 23 TRP B C 1
ATOM 2205 O O . TRP B 1 23 ? -3.104 8.828 -22.547 1 57 23 TRP B O 1
ATOM 2215 N N . LEU B 1 24 ? -1.821 10.477 -23.172 1 58.12 24 LEU B N 1
ATOM 2216 C CA . LEU B 1 24 ? -1.709 9.977 -24.547 1 58.12 24 LEU B CA 1
ATOM 2217 C C . LEU B 1 24 ? -1.025 8.609 -24.562 1 58.12 24 LEU B C 1
ATOM 2219 O O . LEU B 1 24 ? -1.463 7.703 -25.281 1 58.12 24 LEU B O 1
ATOM 2223 N N . TYR B 1 25 ? -0.165 8.523 -23.797 1 56.22 25 TYR B N 1
ATOM 2224 C CA . TYR B 1 25 ? 0.555 7.258 -23.688 1 56.22 25 TYR B CA 1
ATOM 2225 C C . TYR B 1 25 ? -0.349 6.16 -23.141 1 56.22 25 TYR B C 1
ATOM 2227 O O . TYR B 1 25 ? -0.378 5.047 -23.672 1 56.22 25 TYR B O 1
ATOM 2235 N N . GLY B 1 26 ? -0.98 6.473 -22.125 1 52.88 26 GLY B N 1
ATOM 2236 C CA . GLY B 1 26 ? -1.937 5.516 -21.594 1 52.88 26 GLY B CA 1
ATOM 2237 C C . GLY B 1 26 ? -3.018 5.137 -22.578 1 52.88 26 GLY B C 1
ATOM 2238 O O . GLY B 1 26 ? -3.357 3.959 -22.719 1 52.88 26 GLY B O 1
ATOM 2239 N N . ALA B 1 27 ? -3.549 6.098 -23.234 1 53.81 27 ALA B N 1
ATOM 2240 C CA . ALA B 1 27 ? -4.551 5.871 -24.266 1 53.81 27 ALA B CA 1
ATOM 2241 C C . ALA B 1 27 ? -3.988 5.012 -25.391 1 53.81 27 ALA B C 1
ATOM 2243 O O . ALA B 1 27 ? -4.66 4.102 -25.891 1 53.81 27 ALA B O 1
ATOM 2244 N N . LEU B 1 28 ? -2.891 5.32 -25.734 1 53.03 28 LEU B N 1
ATOM 2245 C CA . LEU B 1 28 ? -2.221 4.559 -26.781 1 53.03 28 LEU B CA 1
ATOM 2246 C C . LEU B 1 28 ? -1.982 3.119 -26.344 1 53.03 28 LEU B C 1
ATOM 2248 O O . LEU B 1 28 ? -2.166 2.188 -27.125 1 53.03 28 LEU B O 1
ATOM 2252 N N . VAL B 1 29 ? -1.652 3.035 -25.219 1 53.41 29 VAL B N 1
ATOM 2253 C CA . VAL B 1 29 ? -1.419 1.692 -24.688 1 53.41 29 VAL B CA 1
ATOM 2254 C C . VAL B 1 29 ? -2.727 0.905 -24.688 1 53.41 29 VAL B C 1
ATOM 2256 O O . VAL B 1 29 ? -2.76 -0.258 -25.094 1 53.41 29 VAL B O 1
ATOM 2259 N N . ILE B 1 30 ? -3.732 1.484 -24.172 1 49.69 30 ILE B N 1
ATOM 2260 C CA . ILE B 1 30 ? -5.051 0.86 -24.188 1 49.69 30 ILE B CA 1
ATOM 2261 C C . ILE B 1 30 ? -5.473 0.547 -25.609 1 49.69 30 ILE B C 1
ATOM 2263 O O . ILE B 1 30 ? -5.93 -0.56 -25.906 1 49.69 30 ILE B O 1
ATOM 2267 N N . CYS B 1 31 ? -5.461 1.528 -26.438 1 51.19 31 CYS B N 1
ATOM 2268 C CA . CYS B 1 31 ? -5.781 1.308 -27.844 1 51.19 31 CYS B CA 1
ATOM 2269 C C . CYS B 1 31 ? -4.93 0.188 -28.422 1 51.19 31 CYS B C 1
ATOM 2271 O O . CYS B 1 31 ? -5.438 -0.676 -29.141 1 51.19 31 CYS B O 1
ATOM 2273 N N . PHE B 1 32 ? -3.732 0.286 -28.172 1 52.09 32 PHE B N 1
ATOM 2274 C CA . PHE B 1 32 ? -2.811 -0.73 -28.672 1 52.09 32 PHE B CA 1
ATOM 2275 C C . PHE B 1 32 ? -3.184 -2.107 -28.125 1 52.09 32 PHE B C 1
ATOM 2277 O O . PHE B 1 32 ? -3.188 -3.09 -28.875 1 52.09 32 PHE B O 1
ATOM 2284 N N . ASN B 1 33 ? -3.473 -2.156 -26.922 1 52.41 33 ASN B N 1
ATOM 2285 C CA . ASN B 1 33 ? -3.863 -3.43 -26.312 1 52.41 33 ASN B CA 1
ATOM 2286 C C . ASN B 1 33 ? -5.18 -3.939 -26.906 1 52.41 33 ASN B C 1
ATOM 2288 O O . ASN B 1 33 ? -5.352 -5.145 -27.094 1 52.41 33 ASN B O 1
ATOM 2292 N N . PHE B 1 34 ? -6.082 -3.08 -27 1 48.25 34 PHE B N 1
ATOM 2293 C CA . PHE B 1 34 ? -7.359 -3.365 -27.641 1 48.25 34 PHE B CA 1
ATOM 2294 C C . PHE B 1 34 ? -7.156 -3.885 -29.047 1 48.25 34 PHE B C 1
ATOM 2296 O O . PHE B 1 34 ? -7.75 -4.891 -29.438 1 48.25 34 PHE B O 1
ATOM 2303 N N . CYS B 1 35 ? -6.508 -3.166 -29.797 1 52.16 35 CYS B N 1
ATOM 2304 C CA . CYS B 1 35 ? -6.254 -3.555 -31.172 1 52.16 35 CYS B CA 1
ATOM 2305 C C . CYS B 1 35 ? -5.512 -4.887 -31.25 1 52.16 35 CYS B C 1
ATOM 2307 O O . CYS B 1 35 ? -5.727 -5.676 -32.156 1 52.16 35 CYS B O 1
ATOM 2309 N N . HIS B 1 36 ? -4.793 -5.094 -30.25 1 54.72 36 HIS B N 1
ATOM 2310 C CA . HIS B 1 36 ? -3.973 -6.297 -30.266 1 54.72 36 HIS B CA 1
ATOM 2311 C C . HIS B 1 36 ? -4.836 -7.551 -30.172 1 54.72 36 HIS B C 1
ATOM 2313 O O . HIS B 1 36 ? -4.473 -8.602 -30.719 1 54.72 36 HIS B O 1
ATOM 2319 N N . GLU B 1 37 ? -5.891 -7.422 -29.328 1 53.09 37 GLU B N 1
ATOM 2320 C CA . GLU B 1 37 ? -6.758 -8.594 -29.25 1 53.09 37 GLU B CA 1
ATOM 2321 C C . GLU B 1 37 ? -7.367 -8.906 -30.625 1 53.09 37 GLU B C 1
ATOM 2323 O O . GLU B 1 37 ? -7.676 -10.062 -30.922 1 53.09 37 GLU B O 1
ATOM 2328 N N . PHE B 1 38 ? -7.41 -7.984 -31.484 1 47.72 38 PHE B N 1
ATOM 2329 C CA . PHE B 1 38 ? -8.023 -8.188 -32.781 1 47.72 38 PHE B CA 1
ATOM 2330 C C . PHE B 1 38 ? -6.965 -8.328 -33.875 1 47.72 38 PHE B C 1
ATOM 2332 O O . PHE B 1 38 ? -7.285 -8.438 -35.062 1 47.72 38 PHE B O 1
ATOM 2339 N N . LEU B 1 39 ? -5.828 -8.195 -33.469 1 52.41 39 LEU B N 1
ATOM 2340 C CA . LEU B 1 39 ? -4.77 -8.375 -34.469 1 52.41 39 LEU B CA 1
ATOM 2341 C C . LEU B 1 39 ? -4.703 -9.828 -34.938 1 52.41 39 LEU B C 1
ATOM 2343 O O . LEU B 1 39 ? -5.008 -10.742 -34.156 1 52.41 39 LEU B O 1
ATOM 2347 N N . PRO B 1 40 ? -4.559 -10.008 -36.219 1 55.41 40 PRO B N 1
ATOM 2348 C CA . PRO B 1 40 ? -4.254 -11.367 -36.688 1 55.41 40 PRO B CA 1
ATOM 2349 C C . PRO B 1 40 ? -3.174 -12.039 -35.844 1 55.41 40 PRO B C 1
ATOM 2351 O O . PRO B 1 40 ? -2.363 -11.359 -35.219 1 55.41 40 PRO B O 1
ATOM 2354 N N . THR B 1 41 ? -3.242 -13.344 -35.625 1 58.34 41 THR B N 1
ATOM 2355 C CA . THR B 1 41 ? -2.338 -14.148 -34.812 1 58.34 41 THR B CA 1
ATOM 2356 C C . THR B 1 41 ? -0.889 -13.719 -35.031 1 58.34 41 THR B C 1
ATOM 2358 O O . THR B 1 41 ? -0.107 -13.656 -34.062 1 58.34 41 THR B O 1
ATOM 2361 N N . THR B 1 42 ? -0.583 -13.453 -36.281 1 59.84 42 THR B N 1
ATOM 2362 C CA . THR B 1 42 ? 0.786 -13.062 -36.594 1 59.84 42 THR B CA 1
ATOM 2363 C C . THR B 1 42 ? 1.13 -11.719 -35.969 1 59.84 42 THR B C 1
ATOM 2365 O O . THR B 1 42 ? 2.23 -11.531 -35.438 1 59.84 42 THR B O 1
ATOM 2368 N N . ASP B 1 43 ? 0.185 -10.906 -35.969 1 63.69 43 ASP B N 1
ATOM 2369 C CA . ASP B 1 43 ? 0.418 -9.562 -35.438 1 63.69 43 ASP B CA 1
ATOM 2370 C C . ASP B 1 43 ? 0.407 -9.555 -33.906 1 63.69 43 ASP B C 1
ATOM 2372 O O . ASP B 1 43 ? 1.142 -8.789 -33.281 1 63.69 43 ASP B O 1
ATOM 2376 N N . LYS B 1 44 ? -0.26 -10.57 -33.438 1 68.94 44 LYS B N 1
ATOM 2377 C CA . LYS B 1 44 ? -0.274 -10.711 -32 1 68.94 44 LYS B CA 1
ATOM 2378 C C . LYS B 1 44 ? 1.081 -11.18 -31.469 1 68.94 44 LYS B C 1
ATOM 2380 O O . LYS B 1 44 ? 1.574 -10.664 -30.469 1 68.94 44 LYS B O 1
ATOM 2385 N N . SER B 1 45 ? 1.588 -12.117 -32.25 1 71.31 45 SER B N 1
ATOM 2386 C CA . SER B 1 45 ? 2.891 -12.641 -31.859 1 71.31 45 SER B CA 1
ATOM 2387 C C . SER B 1 45 ? 3.961 -11.555 -31.906 1 71.31 45 SER B C 1
ATOM 2389 O O . SER B 1 45 ? 4.805 -11.477 -31 1 71.31 45 SER B O 1
ATOM 2391 N N . LYS B 1 46 ? 3.873 -10.758 -32.969 1 74.5 46 LYS B N 1
ATOM 2392 C CA . LYS B 1 46 ? 4.836 -9.664 -33.062 1 74.5 46 LYS B CA 1
ATOM 2393 C C . LYS B 1 46 ? 4.672 -8.664 -31.922 1 74.5 46 LYS B C 1
ATOM 2395 O O . LYS B 1 46 ? 5.656 -8.211 -31.344 1 74.5 46 LYS B O 1
ATOM 2400 N N . TYR B 1 47 ? 3.559 -8.383 -31.609 1 74.06 47 TYR B N 1
ATOM 2401 C CA . TYR B 1 47 ? 3.26 -7.449 -30.531 1 74.06 47 TYR B CA 1
ATOM 2402 C C . TYR B 1 47 ? 3.805 -7.965 -29.203 1 74.06 47 TYR B C 1
ATOM 2404 O O . TYR B 1 47 ? 4.465 -7.227 -28.469 1 74.06 47 TYR B O 1
ATOM 2412 N N . PHE B 1 48 ? 3.521 -9.195 -28.953 1 79.25 48 PHE B N 1
ATOM 2413 C CA . PHE B 1 48 ? 3.947 -9.773 -27.688 1 79.25 48 PHE B CA 1
ATOM 2414 C C . PHE B 1 48 ? 5.469 -9.812 -27.594 1 79.25 48 PHE B C 1
ATOM 2416 O O . PHE B 1 48 ? 6.039 -9.547 -26.531 1 79.25 48 PHE B O 1
ATOM 2423 N N . ARG B 1 49 ? 5.969 -10.047 -28.734 1 78.56 49 ARG B N 1
ATOM 2424 C CA . ARG B 1 49 ? 7.43 -10.055 -28.766 1 78.56 49 ARG B CA 1
ATOM 2425 C C . ARG B 1 49 ? 7.992 -8.672 -28.469 1 78.56 49 ARG B C 1
ATOM 2427 O O . ARG B 1 49 ? 8.969 -8.539 -27.734 1 78.56 49 ARG B O 1
ATOM 2434 N N . GLU B 1 50 ? 7.398 -7.723 -29 1 83.31 50 GLU B N 1
ATOM 2435 C CA . GLU B 1 50 ? 7.855 -6.355 -28.781 1 83.31 50 GLU B CA 1
ATOM 2436 C C . GLU B 1 50 ? 7.668 -5.934 -27.328 1 83.31 50 GLU B C 1
ATOM 2438 O O . GLU B 1 50 ? 8.539 -5.281 -26.75 1 83.31 50 GLU B O 1
ATOM 2443 N N . GLU B 1 51 ? 6.543 -6.273 -26.781 1 82.75 51 GLU B N 1
ATOM 2444 C CA . GLU B 1 51 ? 6.297 -5.934 -25.391 1 82.75 51 GLU B CA 1
ATOM 2445 C C . GLU B 1 51 ? 7.266 -6.66 -24.453 1 82.75 51 GLU B C 1
ATOM 2447 O O . GLU B 1 51 ? 7.742 -6.086 -23.484 1 82.75 51 GLU B O 1
ATOM 2452 N N . LEU B 1 52 ? 7.504 -7.855 -24.797 1 84.06 52 LEU B N 1
ATOM 2453 C CA . LEU B 1 52 ? 8.414 -8.656 -24 1 84.06 52 LEU B CA 1
ATOM 2454 C C . LEU B 1 52 ? 9.82 -8.062 -24.016 1 84.06 52 LEU B C 1
ATOM 2456 O O . LEU B 1 52 ? 10.539 -8.125 -23.016 1 84.06 52 LEU B O 1
ATOM 2460 N N . GLN B 1 53 ? 10.117 -7.398 -25.062 1 86.06 53 GLN B N 1
ATOM 2461 C CA . GLN B 1 53 ? 11.445 -6.801 -25.188 1 86.06 53 GLN B CA 1
ATOM 2462 C C . GLN B 1 53 ? 11.57 -5.559 -24.328 1 86.06 53 GLN B C 1
ATOM 2464 O O . GLN B 1 53 ? 12.68 -5.188 -23.922 1 86.06 53 GLN B O 1
ATOM 2469 N N . LYS B 1 54 ? 10.5 -5.012 -24.078 1 87.44 54 LYS B N 1
ATOM 2470 C CA . LYS B 1 54 ? 10.508 -3.801 -23.25 1 87.44 54 LYS B CA 1
ATOM 2471 C C . LYS B 1 54 ? 10.711 -4.133 -21.781 1 87.44 54 LYS B C 1
ATOM 2473 O O . LYS B 1 54 ? 11.023 -3.25 -20.969 1 87.44 54 LYS B O 1
ATOM 2478 N N . ILE B 1 55 ? 10.477 -5.355 -21.469 1 89.81 55 ILE B N 1
ATOM 2479 C CA . ILE B 1 55 ? 10.656 -5.789 -20.094 1 89.81 55 ILE B CA 1
ATOM 2480 C C . ILE B 1 55 ? 12.141 -6.004 -19.797 1 89.81 55 ILE B C 1
ATOM 2482 O O . ILE B 1 55 ? 12.727 -6.984 -20.266 1 89.81 55 ILE B O 1
ATOM 2486 N N . THR B 1 56 ? 12.734 -5.121 -19.094 1 89.12 56 THR B N 1
ATOM 2487 C CA . THR B 1 56 ? 14.164 -5.176 -18.828 1 89.12 56 THR B CA 1
ATOM 2488 C C . THR B 1 56 ? 14.43 -5.793 -17.453 1 89.12 56 THR B C 1
ATOM 2490 O O . THR B 1 56 ? 15.555 -6.199 -17.156 1 89.12 56 THR B O 1
ATOM 2493 N N . LYS B 1 57 ? 13.445 -5.742 -16.641 1 92 57 LYS B N 1
ATOM 2494 C CA . LYS B 1 57 ? 13.484 -6.34 -15.305 1 92 57 LYS B CA 1
ATOM 2495 C C . LYS B 1 57 ? 12.195 -7.098 -15 1 92 57 LYS B C 1
ATOM 2497 O O . LYS B 1 57 ? 11.102 -6.609 -15.289 1 92 57 LYS B O 1
ATOM 2502 N N . LYS B 1 58 ? 12.383 -8.281 -14.5 1 93.06 58 LYS B N 1
ATOM 2503 C CA . LYS B 1 58 ? 11.211 -9.094 -14.156 1 93.06 58 LYS B CA 1
ATOM 2504 C C . LYS B 1 58 ? 11.117 -9.312 -12.648 1 93.06 58 LYS B C 1
ATOM 2506 O O . LYS B 1 58 ? 12.141 -9.508 -11.984 1 93.06 58 LYS B O 1
ATOM 2511 N N . PRO B 1 59 ? 9.906 -9.312 -12.188 1 96.75 59 PRO B N 1
ATOM 2512 C CA . PRO B 1 59 ? 9.773 -9.633 -10.766 1 96.75 59 PRO B CA 1
ATOM 2513 C C . PRO B 1 59 ? 10.031 -11.102 -10.461 1 96.75 59 PRO B C 1
ATOM 2515 O O . PRO B 1 59 ? 9.734 -11.969 -11.289 1 96.75 59 PRO B O 1
ATOM 2518 N N . THR B 1 60 ? 10.586 -11.305 -9.312 1 97.25 60 THR B N 1
ATOM 2519 C CA . THR B 1 60 ? 10.742 -12.672 -8.828 1 97.25 60 THR B CA 1
ATOM 2520 C C . THR B 1 60 ? 9.438 -13.188 -8.227 1 97.25 60 THR B C 1
ATOM 2522 O O . THR B 1 60 ? 9.07 -14.352 -8.422 1 97.25 60 THR B O 1
ATOM 2525 N N . HIS B 1 61 ? 8.734 -12.352 -7.559 1 98.44 61 HIS B N 1
ATOM 2526 C CA . HIS B 1 61 ? 7.492 -12.672 -6.859 1 98.44 61 HIS B CA 1
ATOM 2527 C C . HIS B 1 61 ? 6.406 -11.648 -7.16 1 98.44 61 HIS B C 1
ATOM 2529 O O . HIS B 1 61 ? 6.609 -10.445 -6.961 1 98.44 61 HIS B O 1
ATOM 2535 N N . LEU B 1 62 ? 5.309 -12.102 -7.715 1 98.62 62 LEU B N 1
ATOM 2536 C CA . LEU B 1 62 ? 4.125 -11.297 -7.98 1 98.62 62 LEU B CA 1
ATOM 2537 C C . LEU B 1 62 ? 2.99 -11.664 -7.027 1 98.62 62 LEU B C 1
ATOM 2539 O O . LEU B 1 62 ? 2.652 -12.836 -6.883 1 98.62 62 LEU B O 1
ATOM 2543 N N . THR B 1 63 ? 2.49 -10.656 -6.312 1 98.62 63 THR B N 1
ATOM 2544 C CA . THR B 1 63 ? 1.337 -10.914 -5.457 1 98.62 63 THR B CA 1
ATOM 2545 C C . THR B 1 63 ? 0.101 -10.188 -5.98 1 98.62 63 THR B C 1
ATOM 2547 O O . THR B 1 63 ? 0.207 -9.094 -6.543 1 98.62 63 THR B O 1
ATOM 2550 N N . VAL B 1 64 ? -1.043 -10.812 -5.859 1 98.5 64 VAL B N 1
ATOM 2551 C CA . VAL B 1 64 ? -2.312 -10.219 -6.262 1 98.5 64 VAL B CA 1
ATOM 2552 C C . VAL B 1 64 ? -3.215 -10.039 -5.043 1 98.5 64 VAL B C 1
ATOM 2554 O O . VAL B 1 64 ? -3.469 -11 -4.309 1 98.5 64 VAL B O 1
ATOM 2557 N N . ILE B 1 65 ? -3.68 -8.844 -4.816 1 97.75 65 ILE B N 1
ATOM 2558 C CA . ILE B 1 65 ? -4.574 -8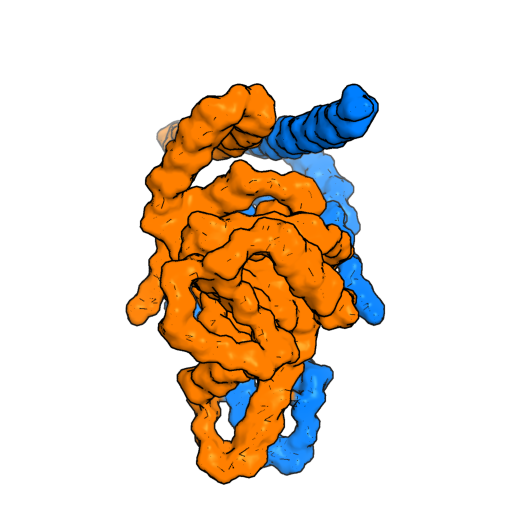.516 -3.715 1 97.75 65 ILE B CA 1
ATOM 2559 C C . ILE B 1 65 ? -5.988 -8.289 -4.246 1 97.75 65 ILE B C 1
ATOM 2561 O O . ILE B 1 65 ? -6.242 -7.312 -4.953 1 97.75 65 ILE B O 1
ATOM 2565 N N . PHE B 1 66 ? -6.949 -9.062 -3.855 1 96.56 66 PHE B N 1
ATOM 2566 C CA . PHE B 1 66 ? -8.258 -9.102 -4.488 1 96.56 66 PHE B CA 1
ATOM 2567 C C . PHE B 1 66 ? -9.141 -7.961 -3.984 1 96.56 66 PHE B C 1
ATOM 2569 O O . PHE B 1 66 ? -10.023 -7.484 -4.699 1 96.56 66 PHE B O 1
ATOM 2576 N N . GLY B 1 67 ? -8.852 -7.586 -2.805 1 92.5 67 GLY B N 1
ATOM 2577 C CA . GLY B 1 67 ? -9.781 -6.645 -2.199 1 92.5 67 GLY B CA 1
ATOM 2578 C C . GLY B 1 67 ? -11.195 -7.184 -2.102 1 92.5 67 GLY B C 1
ATOM 2579 O O . GLY B 1 67 ? -11.414 -8.289 -1.606 1 92.5 67 GLY B O 1
ATOM 2580 N N . ALA B 1 68 ? -12.164 -6.398 -2.65 1 90.31 68 ALA B N 1
ATOM 2581 C CA . ALA B 1 68 ? -13.578 -6.738 -2.521 1 90.31 68 ALA B CA 1
ATOM 2582 C C . ALA B 1 68 ? -14 -7.75 -3.586 1 90.31 68 ALA B C 1
ATOM 2584 O O . ALA B 1 68 ? -15.078 -8.336 -3.504 1 90.31 68 ALA B O 1
ATOM 2585 N N . GLU B 1 69 ? -13.156 -8.039 -4.504 1 92.75 69 GLU B N 1
ATOM 2586 C CA . GLU B 1 69 ? -13.523 -8.898 -5.625 1 92.75 69 GLU B CA 1
ATOM 2587 C C . GLU B 1 69 ? -13.422 -10.375 -5.25 1 92.75 69 GLU B C 1
ATOM 2589 O O . GLU B 1 69 ? -12.719 -10.727 -4.301 1 92.75 69 GLU B O 1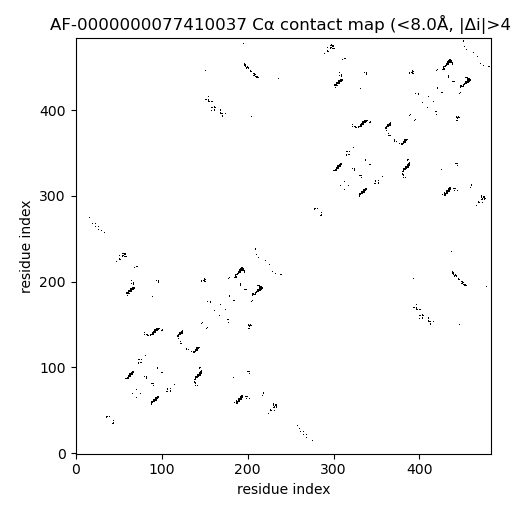
ATOM 2594 N N . GLU B 1 70 ? -14.195 -11.125 -5.957 1 92.56 70 GLU B N 1
ATOM 2595 C CA . GLU B 1 70 ? -14.102 -12.578 -5.953 1 92.56 70 GLU B CA 1
ATOM 2596 C C . GLU B 1 70 ? -13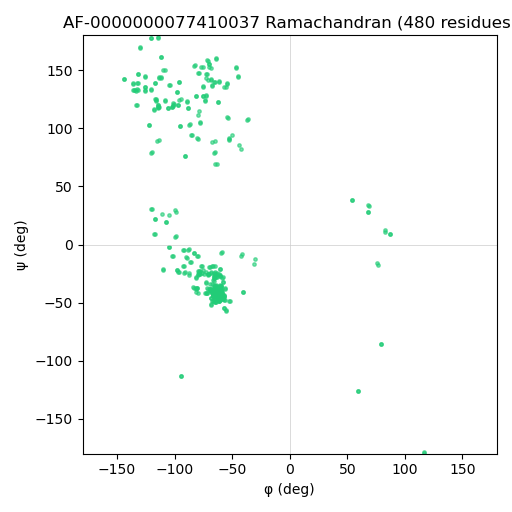.68 -13.109 -7.32 1 92.56 70 GLU B C 1
ATOM 2598 O O . GLU B 1 70 ? -14.531 -13.375 -8.18 1 92.56 70 GLU B O 1
ATOM 2603 N N . PRO B 1 71 ? -12.398 -13.203 -7.469 1 87.88 71 PRO B N 1
ATOM 2604 C CA . PRO B 1 71 ? -11.938 -13.539 -8.82 1 87.88 71 PRO B CA 1
ATOM 2605 C C . PRO B 1 71 ? -12.312 -14.961 -9.234 1 87.88 71 PRO B C 1
ATOM 2607 O O . PRO B 1 71 ? -12.305 -15.875 -8.406 1 87.88 71 PRO B O 1
ATOM 2610 N N . PRO B 1 72 ? -12.672 -15.039 -10.578 1 91.31 72 PRO B N 1
ATOM 2611 C CA . PRO B 1 72 ? -12.891 -16.391 -11.117 1 91.31 72 PRO B CA 1
ATOM 2612 C C . PRO B 1 72 ? -11.594 -17.188 -11.234 1 91.31 72 PRO B C 1
ATOM 2614 O O . PRO B 1 72 ? -10.523 -16.609 -11.398 1 91.31 72 PRO B O 1
ATOM 2617 N N . PHE B 1 73 ? -11.758 -18.516 -11.211 1 95.62 73 PHE B N 1
ATOM 2618 C CA . PHE B 1 73 ? -10.602 -19.406 -11.289 1 95.62 73 PHE B CA 1
ATOM 2619 C C . PHE B 1 73 ? -9.914 -19.281 -12.648 1 95.62 73 PHE B C 1
ATOM 2621 O O . PHE B 1 73 ? -8.703 -19.453 -12.742 1 95.62 73 PHE B O 1
ATOM 2628 N N . LYS B 1 74 ? -10.648 -18.922 -13.594 1 95.12 74 LYS B N 1
ATOM 2629 C CA . LYS B 1 74 ? -10.086 -18.797 -14.938 1 95.12 74 LYS B CA 1
ATOM 2630 C C . LYS B 1 74 ? -8.984 -17.75 -14.977 1 95.12 74 LYS B C 1
ATOM 2632 O O . LYS B 1 74 ? -7.898 -18 -15.5 1 95.12 74 LYS B O 1
ATOM 2637 N N . GLU B 1 75 ? -9.297 -16.578 -14.406 1 96.56 75 GLU B N 1
ATOM 2638 C CA . GLU B 1 75 ? -8.32 -15.484 -14.406 1 96.56 75 GLU B CA 1
ATOM 2639 C C . GLU B 1 75 ? -7.105 -15.828 -13.555 1 96.56 75 GLU B C 1
ATOM 2641 O O . GLU B 1 75 ? -5.977 -15.484 -13.906 1 96.56 75 GLU B O 1
ATOM 2646 N N . LEU B 1 76 ? -7.371 -16.469 -12.445 1 98.19 76 LEU B N 1
ATOM 2647 C CA . LEU B 1 76 ? -6.262 -16.875 -11.586 1 98.19 76 LEU B CA 1
ATOM 2648 C C . LEU B 1 76 ? -5.371 -17.891 -12.305 1 98.19 76 LEU B C 1
ATOM 2650 O O . LEU B 1 76 ? -4.145 -17.812 -12.219 1 98.19 76 LEU B O 1
ATOM 2654 N N . THR B 1 77 ? -6.016 -18.797 -12.977 1 97.38 77 THR B N 1
ATOM 2655 C CA . THR B 1 77 ? -5.285 -19.781 -13.766 1 97.38 77 THR B CA 1
ATOM 2656 C C . THR B 1 77 ? -4.438 -19.094 -14.836 1 97.38 77 THR B C 1
ATOM 2658 O O . THR B 1 77 ? -3.252 -19.406 -14.984 1 97.38 77 THR B O 1
ATOM 2661 N N . ASN B 1 78 ? -5.027 -18.156 -15.508 1 96.62 78 ASN B N 1
ATOM 2662 C CA . ASN B 1 78 ? -4.301 -17.406 -16.516 1 96.62 78 ASN B CA 1
ATOM 2663 C C . ASN B 1 78 ? -3.074 -16.719 -15.938 1 96.62 78 ASN B C 1
ATOM 2665 O O . ASN B 1 78 ? -1.984 -16.781 -16.516 1 96.62 78 ASN B O 1
ATOM 2669 N N . LEU B 1 79 ? -3.252 -16.094 -14.797 1 98.25 79 LEU B N 1
ATOM 2670 C CA . LEU B 1 79 ? -2.156 -15.367 -14.18 1 98.25 79 LEU B CA 1
ATOM 2671 C C . LEU B 1 79 ? -1.01 -16.297 -13.812 1 98.25 79 LEU B C 1
ATOM 2673 O O . LEU B 1 79 ? 0.159 -15.969 -14.008 1 98.25 79 LEU B O 1
ATOM 2677 N N . ILE B 1 80 ? -1.35 -17.469 -13.273 1 98.06 80 ILE B N 1
ATOM 2678 C CA . ILE B 1 80 ? -0.326 -18.438 -12.93 1 98.06 80 ILE B CA 1
ATOM 2679 C C . ILE B 1 80 ? 0.443 -18.859 -14.18 1 98.06 80 ILE B C 1
ATOM 2681 O O . ILE B 1 80 ? 1.676 -18.844 -14.188 1 98.06 80 ILE B O 1
ATOM 2685 N N . LEU B 1 81 ? -0.272 -19.109 -15.234 1 96.56 81 LEU B N 1
ATOM 2686 C CA . LEU B 1 81 ? 0.347 -19.578 -16.469 1 96.56 81 LEU B CA 1
ATOM 2687 C C . LEU B 1 81 ? 1.14 -18.453 -17.141 1 96.56 81 LEU B C 1
ATOM 2689 O O . LEU B 1 81 ? 2.189 -18.703 -17.734 1 96.56 81 LEU B O 1
ATOM 2693 N N . TRP B 1 82 ? 0.61 -17.203 -17.078 1 96.31 82 TRP B N 1
ATOM 2694 C CA . TRP B 1 82 ? 1.349 -16.062 -17.625 1 96.31 82 TRP B CA 1
ATOM 2695 C C . TRP B 1 82 ? 2.654 -15.859 -16.859 1 96.31 82 TRP B C 1
ATOM 2697 O O . TRP B 1 82 ? 3.691 -15.57 -17.453 1 96.31 82 TRP B O 1
ATOM 2707 N N . CYS B 1 83 ? 2.617 -16 -15.508 1 97.44 83 CYS B N 1
ATOM 2708 C CA . CYS B 1 83 ? 3.84 -15.922 -14.711 1 97.44 83 CYS B CA 1
ATOM 2709 C C . CYS B 1 83 ? 4.836 -17 -15.125 1 97.44 83 CYS B C 1
ATOM 2711 O O . CYS B 1 83 ? 6.027 -16.719 -15.289 1 97.44 83 CYS B O 1
ATOM 2713 N N . LEU B 1 84 ? 4.332 -18.188 -15.312 1 93.75 84 LEU B N 1
ATOM 2714 C CA . LEU B 1 84 ? 5.172 -19.281 -15.781 1 93.75 84 LEU B CA 1
ATOM 2715 C C . LEU B 1 84 ? 5.828 -18.953 -17.109 1 93.75 84 LEU B C 1
ATOM 2717 O O . LEU B 1 84 ? 7.039 -19.109 -17.266 1 93.75 84 LEU B O 1
ATOM 2721 N N . ALA B 1 85 ? 5.082 -18.453 -18 1 91.31 85 ALA B N 1
ATOM 2722 C CA . ALA B 1 85 ? 5.547 -18.141 -19.344 1 91.31 85 ALA B CA 1
ATOM 2723 C C . ALA B 1 85 ? 6.582 -17.016 -19.328 1 91.31 85 ALA B C 1
ATOM 2725 O O . ALA B 1 85 ? 7.473 -16.984 -20.188 1 91.31 85 ALA B O 1
ATOM 2726 N N . THR B 1 86 ? 6.445 -16.141 -18.391 1 93.38 86 THR B N 1
ATOM 2727 C CA . THR B 1 86 ? 7.348 -15.008 -18.328 1 93.38 86 THR B CA 1
ATOM 2728 C C . THR B 1 86 ? 8.453 -15.25 -17.297 1 93.38 86 THR B C 1
ATOM 2730 O O . THR B 1 86 ? 9.203 -14.336 -16.953 1 93.38 86 THR B O 1
ATOM 2733 N N . GLN B 1 87 ? 8.516 -16.438 -16.75 1 93.44 87 GLN B N 1
ATOM 2734 C CA . GLN B 1 87 ? 9.586 -16.906 -15.867 1 93.44 87 GLN B CA 1
ATOM 2735 C C . GLN B 1 87 ? 9.562 -16.172 -14.531 1 93.44 87 GLN B C 1
ATOM 2737 O O . GLN B 1 87 ? 10.609 -15.797 -14.008 1 93.44 87 GLN B O 1
ATOM 2742 N N . ILE B 1 88 ? 8.422 -15.828 -14.07 1 97.12 88 ILE B N 1
ATOM 2743 C CA . ILE B 1 88 ? 8.227 -15.391 -12.695 1 97.12 88 ILE B CA 1
ATOM 2744 C C . ILE B 1 88 ? 8.125 -16.609 -11.781 1 97.12 88 ILE B C 1
ATOM 2746 O O . ILE B 1 88 ? 7.293 -17.5 -12 1 97.12 88 ILE B O 1
ATOM 2750 N N . SER B 1 89 ? 8.898 -16.641 -10.75 1 97.12 89 SER B N 1
ATOM 2751 C CA . SER B 1 89 ? 9.102 -17.891 -10 1 97.12 89 SER B CA 1
ATOM 2752 C C . SER B 1 89 ? 8.039 -18.062 -8.922 1 97.12 89 SER B C 1
ATOM 2754 O O . SER B 1 89 ? 7.758 -19.172 -8.492 1 97.12 89 SER B O 1
ATOM 2756 N N . PHE B 1 90 ? 7.484 -16.922 -8.461 1 98.12 90 PHE B N 1
ATOM 2757 C CA . PHE B 1 90 ? 6.543 -16.984 -7.348 1 98.12 90 PHE B CA 1
ATOM 2758 C C . PHE B 1 90 ? 5.305 -16.156 -7.637 1 98.12 90 PHE B C 1
ATOM 2760 O O . PHE B 1 90 ? 5.41 -15.008 -8.102 1 98.12 90 PHE B O 1
ATOM 2767 N N . ILE B 1 91 ? 4.184 -16.719 -7.406 1 98.62 91 ILE B N 1
ATOM 2768 C CA . ILE B 1 91 ? 2.951 -15.945 -7.43 1 98.62 91 ILE B CA 1
ATOM 2769 C C . ILE B 1 91 ? 2.123 -16.25 -6.184 1 98.62 91 ILE B C 1
ATOM 2771 O O . ILE B 1 91 ? 2.037 -17.406 -5.758 1 98.62 91 ILE B O 1
ATOM 2775 N N . SER B 1 92 ? 1.642 -15.227 -5.559 1 98.31 92 SER B N 1
ATOM 2776 C CA . SER B 1 92 ? 0.762 -15.391 -4.406 1 98.31 92 SER B CA 1
ATOM 2777 C C . SER B 1 92 ? -0.545 -14.633 -4.59 1 98.31 92 SER B C 1
ATOM 2779 O O . SER B 1 92 ? -0.584 -13.609 -5.285 1 98.31 92 SER B O 1
ATOM 2781 N N . PHE B 1 93 ? -1.566 -15.211 -4.094 1 98.31 93 PHE B N 1
ATOM 2782 C CA . PHE B 1 93 ? -2.896 -14.617 -4.109 1 98.31 93 PHE B CA 1
ATOM 2783 C C . PHE B 1 93 ? -3.369 -14.305 -2.693 1 98.31 93 PHE B C 1
ATOM 2785 O O . PHE B 1 93 ? -3.473 -15.203 -1.857 1 98.31 93 PHE B O 1
ATOM 2792 N N . TYR B 1 94 ? -3.633 -13.047 -2.439 1 97.88 94 TYR B N 1
ATOM 2793 C CA . TYR B 1 94 ? -4.098 -12.641 -1.118 1 97.88 94 TYR B CA 1
ATOM 2794 C C . TYR B 1 94 ? -5.602 -12.406 -1.116 1 97.88 94 TYR B C 1
ATOM 2796 O O . TYR B 1 94 ? -6.102 -11.523 -1.824 1 97.88 94 TYR B O 1
ATOM 2804 N N . ASP B 1 95 ? -6.207 -13.164 -0.35 1 96.94 95 ASP B N 1
ATOM 2805 C CA . ASP B 1 95 ? -7.645 -13.07 -0.119 1 96.94 95 ASP B CA 1
ATOM 2806 C C . ASP B 1 95 ? -7.953 -12.867 1.363 1 96.94 95 ASP B C 1
ATOM 2808 O O . ASP B 1 95 ? -7.945 -13.828 2.141 1 96.94 95 ASP B O 1
ATOM 2812 N N . TYR B 1 96 ? -8.281 -11.602 1.677 1 95.12 96 TYR B N 1
ATOM 2813 C CA . TYR B 1 96 ? -8.492 -11.305 3.09 1 95.12 96 TYR B CA 1
ATOM 2814 C C . TYR B 1 96 ? -9.758 -11.969 3.605 1 95.12 96 TYR B C 1
ATOM 2816 O O . TYR B 1 96 ? -9.922 -12.156 4.812 1 95.12 96 TYR B O 1
ATOM 2824 N N . LYS B 1 97 ? -10.695 -12.359 2.678 1 95 97 LYS B N 1
ATOM 2825 C CA . LYS B 1 97 ? -11.93 -13.031 3.07 1 95 97 LYS B CA 1
ATOM 2826 C C . LYS B 1 97 ? -11.68 -14.508 3.346 1 95 97 LYS B C 1
ATOM 2828 O O . LYS B 1 97 ? -12.484 -15.164 4.012 1 95 97 LYS B O 1
ATOM 2833 N N . GLY B 1 98 ? -10.703 -15.07 2.77 1 94.81 98 GLY B N 1
ATOM 2834 C CA . GLY B 1 98 ? -10.328 -16.453 3.016 1 94.81 98 GLY B CA 1
ATOM 2835 C C . GLY B 1 98 ? -11.07 -17.438 2.131 1 94.81 98 GLY B C 1
ATOM 2836 O O . GLY B 1 98 ? -10.914 -18.656 2.281 1 94.81 98 GLY B O 1
ATOM 2837 N N . ASN B 1 99 ? -11.797 -17 1.149 1 95.12 99 ASN B N 1
ATOM 2838 C CA . ASN B 1 99 ? -12.617 -17.859 0.31 1 95.12 99 ASN B CA 1
ATOM 2839 C C . ASN B 1 99 ? -11.766 -18.719 -0.626 1 95.12 99 ASN B C 1
ATOM 2841 O O . ASN B 1 99 ? -12.055 -19.891 -0.843 1 95.12 99 ASN B O 1
ATOM 2845 N N . LEU B 1 100 ? -10.758 -18.141 -1.201 1 96.25 100 LEU B N 1
ATOM 2846 C CA . LEU B 1 100 ? -9.93 -18.844 -2.178 1 96.25 100 LEU B CA 1
ATOM 2847 C C . LEU B 1 100 ? -9.242 -20.047 -1.543 1 96.25 100 LEU B C 1
ATOM 2849 O O . LEU B 1 100 ? -9.109 -21.094 -2.18 1 96.25 100 LEU B O 1
ATOM 2853 N N . LYS B 1 101 ? -8.805 -19.859 -0.308 1 94.88 101 LYS B N 1
ATOM 2854 C CA . LYS B 1 101 ? -8.141 -20.953 0.39 1 94.88 101 LYS B CA 1
ATOM 2855 C C . LYS B 1 101 ? -9.055 -22.156 0.512 1 94.88 101 LYS B C 1
ATOM 2857 O O . LYS B 1 101 ? -8.609 -23.297 0.363 1 94.88 101 LYS B O 1
ATOM 2862 N N . LYS B 1 102 ? -10.305 -21.938 0.697 1 94.38 102 LYS B N 1
ATOM 2863 C CA . LYS B 1 102 ? -11.289 -23 0.834 1 94.38 102 LYS B CA 1
ATOM 2864 C C . LYS B 1 102 ? -11.484 -23.75 -0.485 1 94.38 102 LYS B C 1
ATOM 2866 O O . LYS B 1 102 ? -11.938 -24.891 -0.498 1 94.38 102 LYS B O 1
ATOM 2871 N N . HIS B 1 103 ? -11.172 -23.094 -1.562 1 94.88 103 HIS B N 1
ATOM 2872 C CA . HIS B 1 103 ? -11.414 -23.672 -2.875 1 94.88 103 HIS B CA 1
ATOM 2873 C C . HIS B 1 103 ? -10.109 -23.875 -3.641 1 94.88 103 HIS B C 1
ATOM 2875 O O . HIS B 1 103 ? -10.102 -23.844 -4.875 1 94.88 103 HIS B O 1
ATOM 2881 N N . GLU B 1 104 ? -9.039 -23.938 -2.9 1 95.56 104 GLU B N 1
ATOM 2882 C CA . GLU B 1 104 ? -7.719 -24.062 -3.516 1 95.56 104 GLU B CA 1
ATOM 2883 C C . GLU B 1 104 ? -7.641 -25.281 -4.422 1 95.56 104 GLU B C 1
ATOM 2885 O O . GLU B 1 104 ? -7.004 -25.25 -5.477 1 95.56 104 GLU B O 1
ATOM 2890 N N . GLU B 1 105 ? -8.266 -26.406 -4.035 1 94.75 105 GLU B N 1
ATOM 2891 C CA . GLU B 1 105 ? -8.242 -27.625 -4.82 1 94.75 105 GLU B CA 1
ATOM 2892 C C . GLU B 1 105 ? -8.859 -27.422 -6.199 1 94.75 105 GLU B C 1
ATOM 2894 O O . GLU B 1 105 ? -8.375 -27.953 -7.195 1 94.75 105 GLU B O 1
ATOM 2899 N N . GLN B 1 106 ? -9.922 -26.672 -6.168 1 95.69 106 GLN B N 1
ATOM 2900 C CA . GLN B 1 106 ? -10.562 -26.375 -7.445 1 95.69 106 GLN B CA 1
ATOM 2901 C C . GLN B 1 106 ? -9.633 -25.578 -8.352 1 95.69 106 GLN B C 1
ATOM 2903 O O . GLN B 1 106 ? -9.562 -25.812 -9.555 1 95.69 106 GLN B O 1
ATOM 2908 N N . LEU B 1 107 ? -8.93 -24.625 -7.781 1 97 107 LEU B N 1
ATOM 2909 C CA . LEU B 1 107 ? -7.961 -23.844 -8.547 1 97 107 LEU B CA 1
ATOM 2910 C C . LEU B 1 107 ? -6.852 -24.734 -9.094 1 97 107 LEU B C 1
ATOM 2912 O O . LEU B 1 107 ? -6.48 -24.641 -10.266 1 97 107 LEU B O 1
ATOM 2916 N N . GLN B 1 108 ? -6.367 -25.609 -8.258 1 95.81 108 GLN B N 1
ATOM 2917 C CA . GLN B 1 108 ? -5.32 -26.547 -8.664 1 95.81 108 GLN B CA 1
ATOM 2918 C C . GLN B 1 108 ? -5.785 -27.406 -9.836 1 95.81 108 GLN B C 1
ATOM 2920 O O . GLN B 1 108 ? -5.031 -27.641 -10.781 1 95.81 108 GLN B O 1
ATOM 2925 N N . TYR B 1 109 ? -7.004 -27.812 -9.703 1 95.62 109 TYR B N 1
ATOM 2926 C CA . TYR B 1 109 ? -7.582 -28.641 -10.75 1 95.62 109 TYR B CA 1
ATOM 2927 C C . TYR B 1 109 ? -7.645 -27.891 -12.07 1 95.62 109 TYR B C 1
ATOM 2929 O O . TYR B 1 109 ? -7.211 -28.391 -13.109 1 95.62 109 TYR B O 1
ATOM 2937 N N . GLU B 1 110 ? -8.125 -26.672 -12.039 1 95.75 110 GLU B N 1
ATOM 2938 C CA . GLU B 1 110 ? -8.258 -25.844 -13.242 1 95.75 110 GLU B CA 1
ATOM 2939 C C . GLU B 1 110 ? -6.898 -25.562 -13.875 1 95.75 110 GLU B C 1
ATOM 2941 O O . GLU B 1 110 ? -6.758 -25.609 -15.102 1 95.75 110 GLU B O 1
ATOM 2946 N N . VAL B 1 111 ? -5.922 -25.281 -13.047 1 96.31 111 VAL B N 1
ATOM 2947 C CA . VAL B 1 111 ? -4.574 -25.031 -13.539 1 96.31 111 VAL B CA 1
ATOM 2948 C C . VAL B 1 111 ? -4.016 -26.312 -14.18 1 96.31 111 VAL B C 1
ATOM 2950 O O . VAL B 1 111 ? -3.369 -26.25 -15.227 1 96.31 111 VAL B O 1
ATOM 2953 N N . GLY B 1 112 ? -4.25 -27.406 -13.531 1 93.94 112 GLY B N 1
ATOM 2954 C CA . GLY B 1 112 ? -3.795 -28.688 -14.031 1 93.94 112 GLY B CA 1
ATOM 2955 C C . GLY B 1 112 ? -4.332 -29.016 -15.406 1 93.94 112 GLY B C 1
ATOM 2956 O O . GLY B 1 112 ? -3.658 -29.672 -16.203 1 93.94 112 GLY B O 1
ATOM 2957 N N . LEU B 1 113 ? -5.516 -28.578 -15.711 1 93.81 113 LEU B N 1
ATOM 2958 C CA . LEU B 1 113 ? -6.156 -28.844 -17 1 93.81 113 LEU B CA 1
ATOM 2959 C C . LEU B 1 113 ? -5.473 -28.047 -18.109 1 93.81 113 LEU B C 1
ATOM 2961 O O . LEU B 1 113 ? -5.508 -28.469 -19.266 1 93.81 113 LEU B O 1
ATOM 2965 N N . GLN B 1 114 ? -4.863 -26.969 -17.75 1 93.88 114 GLN B N 1
ATOM 2966 C CA . GLN B 1 114 ? -4.41 -26.047 -18.781 1 93.88 114 GLN B CA 1
ATOM 2967 C C . GLN B 1 114 ? -2.889 -26.047 -18.891 1 93.88 114 GLN B C 1
ATOM 2969 O O . GLN B 1 114 ? -2.332 -25.641 -19.906 1 93.88 114 GLN B O 1
ATOM 2974 N N . LYS B 1 115 ? -2.238 -26.469 -17.812 1 90.06 115 LYS B N 1
ATOM 2975 C CA . LYS B 1 115 ? -0.78 -26.406 -17.797 1 90.06 115 LYS B CA 1
ATOM 2976 C C . LYS B 1 115 ? -0.182 -27.406 -18.781 1 90.06 115 LYS B C 1
ATOM 2978 O O . LYS B 1 115 ? -0.793 -28.438 -19.078 1 90.06 115 LYS B O 1
ATOM 2983 N N . ASN B 1 116 ? 0.958 -27.109 -19.281 1 86.75 116 ASN B N 1
ATOM 2984 C CA . ASN B 1 116 ? 1.707 -28.078 -20.094 1 86.75 116 ASN B CA 1
ATOM 2985 C C . ASN B 1 116 ? 2.271 -29.203 -19.219 1 86.75 116 ASN B C 1
ATOM 2987 O O . ASN B 1 116 ? 2.527 -29.016 -18.031 1 86.75 116 ASN B O 1
ATOM 2991 N N . GLU B 1 117 ? 2.582 -30.328 -19.812 1 84.94 117 GLU B N 1
ATOM 2992 C CA . GLU B 1 117 ? 3.078 -31.5 -19.094 1 84.94 117 GLU B CA 1
ATOM 2993 C C . GLU B 1 117 ? 4.438 -31.234 -18.469 1 84.94 117 GLU B C 1
ATOM 2995 O O . GLU B 1 117 ? 4.754 -31.781 -17.406 1 84.94 117 GLU B O 1
ATOM 3000 N N . THR B 1 118 ? 5.113 -30.359 -19.062 1 86.31 118 THR B N 1
ATOM 3001 C CA . THR B 1 118 ? 6.473 -30.109 -18.594 1 86.31 118 THR B CA 1
ATOM 3002 C C . THR B 1 118 ? 6.488 -29.047 -17.5 1 86.31 118 THR B C 1
ATOM 3004 O O . THR B 1 118 ? 7.508 -28.828 -16.844 1 86.31 118 THR B O 1
ATOM 3007 N N . ASP B 1 119 ? 5.34 -28.375 -17.344 1 89.94 119 ASP B N 1
ATOM 3008 C CA . ASP B 1 119 ? 5.262 -27.312 -16.344 1 89.94 119 ASP B CA 1
ATOM 3009 C C . ASP B 1 119 ? 5.164 -27.891 -14.938 1 89.94 119 ASP B C 1
ATOM 3011 O O . ASP B 1 119 ? 4.465 -28.875 -14.711 1 89.94 119 ASP B O 1
ATOM 3015 N N . HIS B 1 120 ? 5.914 -27.297 -14.086 1 91.5 120 HIS B N 1
ATOM 3016 C CA . HIS B 1 120 ? 5.875 -27.719 -12.688 1 91.5 120 HIS B CA 1
ATOM 3017 C C . HIS B 1 120 ? 5.309 -26.609 -11.797 1 91.5 120 HIS B C 1
ATOM 3019 O O . HIS B 1 120 ? 5.887 -25.516 -11.703 1 91.5 120 HIS B O 1
ATOM 3025 N N . ILE B 1 121 ? 4.242 -26.906 -11.195 1 94.19 121 ILE B N 1
ATOM 3026 C CA . ILE B 1 121 ? 3.59 -25.969 -10.289 1 94.19 121 ILE B CA 1
ATOM 3027 C C . ILE B 1 121 ? 3.633 -26.516 -8.859 1 94.19 121 ILE B C 1
ATOM 3029 O O . ILE B 1 121 ? 3.135 -27.609 -8.594 1 94.19 121 ILE B O 1
ATOM 3033 N N . THR B 1 122 ? 4.301 -25.781 -7.977 1 93.94 122 THR B N 1
ATOM 3034 C CA . THR B 1 122 ? 4.367 -26.156 -6.566 1 93.94 122 THR B CA 1
ATOM 3035 C C . THR B 1 122 ? 3.391 -25.328 -5.742 1 93.94 122 THR B C 1
ATOM 3037 O O . THR B 1 122 ? 3.516 -24.094 -5.676 1 93.94 122 THR B O 1
ATOM 3040 N N . TRP B 1 123 ? 2.479 -25.969 -5.125 1 94.69 123 TRP B N 1
ATOM 3041 C CA . TRP B 1 123 ? 1.495 -25.328 -4.262 1 94.69 123 TRP B CA 1
ATOM 3042 C C . TRP B 1 123 ? 1.943 -25.359 -2.805 1 94.69 123 TRP B C 1
ATOM 3044 O O . TRP B 1 123 ? 2.248 -26.438 -2.27 1 94.69 123 TRP B O 1
ATOM 3054 N N . HIS B 1 124 ? 2.023 -24.297 -2.143 1 91.75 124 HIS B N 1
ATOM 3055 C CA . HIS B 1 124 ? 2.588 -24.219 -0.8 1 91.75 124 HIS B CA 1
ATOM 3056 C C . HIS B 1 124 ? 1.506 -24.375 0.263 1 91.75 124 HIS B C 1
ATOM 3058 O O . HIS B 1 124 ? 1.798 -24.359 1.461 1 91.75 124 HIS B O 1
ATOM 3064 N N . SER B 1 125 ? 0.279 -24.453 -0.04 1 75.25 125 SER B N 1
ATOM 3065 C CA . SER B 1 125 ? -0.745 -24.828 0.935 1 75.25 125 SER B CA 1
ATOM 3066 C C . SER B 1 125 ? -0.567 -26.266 1.41 1 75.25 125 SER B C 1
ATOM 3068 O O . SER B 1 125 ? -1.045 -26.625 2.486 1 75.25 125 SER B O 1
ATOM 3070 N N . ASN B 1 126 ? -0.01 -27.078 0.524 1 59.81 126 ASN B N 1
ATOM 3071 C CA . ASN B 1 126 ? 0.167 -28.5 0.841 1 59.81 126 ASN B CA 1
ATOM 3072 C C . ASN B 1 126 ? 1.638 -28.906 0.808 1 59.81 126 ASN B C 1
ATOM 3074 O O . ASN B 1 126 ? 2.211 -29.078 -0.268 1 59.81 126 ASN B O 1
ATOM 3078 N N . PRO B 1 127 ? 2.348 -28.562 1.931 1 51.22 127 PRO B N 1
ATOM 3079 C CA . PRO B 1 127 ? 3.787 -28.828 1.908 1 51.22 127 PRO B CA 1
ATOM 3080 C C . PRO B 1 127 ? 4.129 -30.188 1.29 1 51.22 127 PRO B C 1
ATOM 3082 O O . PRO B 1 127 ? 5.301 -30.484 1.061 1 51.22 127 PRO B O 1
ATOM 3085 N N . LYS B 1 128 ? 3.217 -30.938 1.07 1 47 128 LYS B N 1
ATOM 3086 C CA . LYS B 1 128 ? 3.658 -32.281 0.719 1 47 128 LYS B CA 1
ATOM 3087 C C . LYS B 1 128 ? 4.434 -32.281 -0.597 1 47 128 LYS B C 1
ATOM 3089 O O . LYS B 1 128 ? 4.883 -33.344 -1.057 1 47 128 LYS B O 1
ATOM 3094 N N . ILE B 1 129 ? 4.266 -31.234 -1.356 1 47.62 129 ILE B N 1
ATOM 3095 C CA . ILE B 1 129 ? 4.73 -31.609 -2.688 1 47.62 129 ILE B CA 1
ATOM 3096 C C . ILE B 1 129 ? 6.258 -31.547 -2.74 1 47.62 129 ILE B C 1
ATOM 3098 O O . ILE B 1 129 ? 6.852 -30.531 -2.383 1 47.62 129 ILE B O 1
ATOM 3102 N N . VAL B 1 130 ? 6.887 -32.562 -2.912 1 44.81 130 VAL B N 1
ATOM 3103 C CA . VAL B 1 130 ? 8.25 -33.031 -3.137 1 44.81 130 VAL B CA 1
ATOM 3104 C C . VAL B 1 130 ? 8.859 -32.281 -4.324 1 44.81 130 VAL B C 1
ATOM 3106 O O . VAL B 1 130 ? 8.312 -32.312 -5.43 1 44.81 130 VAL B O 1
ATOM 3109 N N . HIS B 1 131 ? 9.531 -31.172 -4.008 1 46.31 131 HIS B N 1
ATOM 3110 C CA . HIS B 1 131 ? 10.383 -30.562 -5.023 1 46.31 131 HIS B CA 1
ATOM 3111 C C . HIS B 1 131 ? 11.211 -31.609 -5.758 1 46.31 131 HIS B C 1
ATOM 3113 O O . HIS B 1 131 ? 12.023 -32.312 -5.145 1 46.31 131 HIS B O 1
ATOM 3119 N N . LYS B 1 132 ? 10.797 -32.188 -6.676 1 44.44 132 LYS B N 1
ATOM 3120 C CA . LYS B 1 132 ? 11.695 -33.031 -7.477 1 44.44 132 LYS B CA 1
ATOM 3121 C C . LYS B 1 132 ? 12.711 -32.156 -8.227 1 44.44 132 LYS B C 1
ATOM 3123 O O . LYS B 1 132 ? 12.336 -31.234 -8.953 1 44.44 132 LYS B O 1
ATOM 3128 N N . ASN B 1 133 ? 13.898 -31.797 -7.664 1 49.66 133 ASN B N 1
ATOM 3129 C CA . ASN B 1 133 ? 15.086 -31.109 -8.156 1 49.66 133 ASN B CA 1
ATOM 3130 C C . ASN B 1 133 ? 15.297 -31.359 -9.648 1 49.66 133 ASN B C 1
ATOM 3132 O O . ASN B 1 133 ? 16.109 -30.688 -10.281 1 49.66 133 ASN B O 1
ATOM 3136 N N . GLY B 1 134 ? 14.641 -32.25 -10.219 1 51.47 134 GLY B N 1
ATOM 3137 C CA . GLY B 1 134 ? 15.109 -32.688 -11.523 1 51.47 134 GLY B CA 1
ATOM 3138 C C . GLY B 1 134 ? 14.18 -32.281 -12.656 1 51.47 134 GLY B C 1
ATOM 3139 O O . GLY B 1 134 ? 14.109 -32.969 -13.68 1 51.47 134 GLY B O 1
ATOM 3140 N N . TYR B 1 135 ? 13.406 -31.109 -12.383 1 57.47 135 TYR B N 1
ATOM 3141 C CA . TYR B 1 135 ? 12.445 -30.953 -13.469 1 57.47 135 TYR B CA 1
ATOM 3142 C C . TYR B 1 135 ? 13.047 -30.141 -14.609 1 57.47 135 TYR B C 1
ATOM 3144 O O . TYR B 1 135 ? 13.781 -29.172 -14.383 1 57.47 135 TYR B O 1
ATOM 3152 N N . LEU B 1 136 ? 13.219 -30.625 -15.805 1 63.28 136 LEU B N 1
ATOM 3153 C CA . LEU B 1 136 ? 13.695 -30.016 -17.047 1 63.28 136 LEU B CA 1
ATOM 3154 C C . LEU B 1 136 ? 12.789 -28.859 -17.453 1 63.28 136 LEU B C 1
ATOM 3156 O O . LEU B 1 136 ? 13.234 -27.922 -18.125 1 63.28 136 LEU B O 1
ATOM 3160 N N . GLY B 1 137 ? 11.547 -28.5 -16.828 1 77.69 137 GLY B N 1
ATOM 3161 C CA . GLY B 1 137 ? 10.609 -27.516 -17.375 1 77.69 137 GLY B CA 1
ATOM 3162 C C . GLY B 1 137 ? 10.469 -26.281 -16.5 1 77.69 137 GLY B C 1
ATOM 3163 O O . GLY B 1 137 ? 11.281 -26.062 -15.602 1 77.69 137 GLY B O 1
ATOM 3164 N N . ARG B 1 138 ? 9.68 -25.391 -16.953 1 85.94 138 ARG B N 1
ATOM 3165 C CA . ARG B 1 138 ? 9.359 -24.172 -16.219 1 85.94 138 ARG B CA 1
ATOM 3166 C C . ARG B 1 138 ? 8.688 -24.5 -14.891 1 85.94 138 ARG B C 1
ATOM 3168 O O . ARG B 1 138 ? 7.918 -25.469 -14.797 1 85.94 138 ARG B O 1
ATOM 3175 N N . SER B 1 139 ? 9.062 -23.75 -13.875 1 93.56 139 SER B N 1
ATOM 3176 C CA . SER B 1 139 ? 8.484 -24.016 -12.562 1 93.56 139 SER B CA 1
ATOM 3177 C C . SER B 1 139 ? 7.988 -22.75 -11.898 1 93.56 139 SER B C 1
ATOM 3179 O O . SER B 1 139 ? 8.531 -21.656 -12.133 1 93.56 139 SER B O 1
ATOM 3181 N N . ILE B 1 140 ? 6.93 -22.875 -11.133 1 96.25 140 ILE B N 1
ATOM 3182 C CA . ILE B 1 140 ? 6.395 -21.734 -10.391 1 96.25 140 ILE B CA 1
ATOM 3183 C C . ILE B 1 140 ? 5.859 -22.203 -9.039 1 96.25 140 ILE B C 1
ATOM 3185 O O . ILE B 1 140 ? 5.336 -23.312 -8.93 1 96.25 140 ILE B O 1
ATOM 3189 N N . HIS B 1 141 ? 6.082 -21.375 -8.055 1 96.88 141 HIS B N 1
ATOM 3190 C CA . HIS B 1 141 ? 5.516 -21.594 -6.73 1 96.88 141 HIS B CA 1
ATOM 3191 C C . HIS B 1 141 ? 4.254 -20.766 -6.531 1 96.88 141 HIS B C 1
ATOM 3193 O O . HIS B 1 141 ? 4.238 -19.562 -6.84 1 96.88 141 HIS B O 1
ATOM 3199 N N . VAL B 1 142 ? 3.205 -21.375 -6.062 1 97.81 142 VAL B N 1
ATOM 3200 C CA . VAL B 1 142 ? 1.93 -20.688 -5.863 1 97.81 142 VAL B CA 1
ATOM 3201 C C . VAL B 1 142 ? 1.527 -20.766 -4.391 1 97.81 142 VAL B C 1
ATOM 3203 O O . VAL B 1 142 ? 1.595 -21.828 -3.777 1 97.81 142 VAL B O 1
ATOM 3206 N N . LYS B 1 143 ? 1.141 -19.656 -3.9 1 96.88 143 LYS B N 1
ATOM 3207 C CA . LYS B 1 143 ? 0.703 -19.609 -2.508 1 96.88 143 LYS B CA 1
ATOM 3208 C C . LYS B 1 143 ? -0.569 -18.781 -2.359 1 96.88 143 LYS B C 1
ATOM 3210 O O . LYS B 1 143 ? -0.708 -17.734 -2.988 1 96.88 143 LYS B O 1
ATOM 3215 N N . ILE B 1 144 ? -1.439 -19.281 -1.558 1 97.25 144 ILE B N 1
ATOM 3216 C CA . ILE B 1 144 ? -2.615 -18.516 -1.167 1 97.25 144 ILE B CA 1
ATOM 3217 C C . ILE B 1 144 ? -2.4 -17.906 0.222 1 97.25 144 ILE B C 1
ATOM 3219 O O . ILE B 1 144 ? -2.123 -18.641 1.181 1 97.25 144 ILE B O 1
ATOM 3223 N N . ILE B 1 145 ? -2.482 -16.578 0.286 1 96.69 145 ILE B N 1
ATOM 3224 C CA . ILE B 1 145 ? -2.258 -15.836 1.518 1 96.69 145 ILE B CA 1
ATOM 3225 C C . ILE B 1 145 ? -3.594 -15.359 2.084 1 96.69 145 ILE B C 1
ATOM 3227 O O . ILE B 1 145 ? -4.469 -14.914 1.339 1 96.69 145 ILE B O 1
ATOM 3231 N N . THR B 1 146 ? -3.766 -15.477 3.361 1 95.88 146 THR B N 1
ATOM 3232 C CA . THR B 1 146 ? -4.965 -15 4.039 1 95.88 146 THR B CA 1
ATOM 3233 C C . THR B 1 146 ? -4.609 -13.953 5.098 1 95.88 146 THR B C 1
ATOM 3235 O O . THR B 1 146 ? -3.434 -13.656 5.309 1 95.88 146 THR B O 1
ATOM 3238 N N . LYS B 1 147 ? -5.641 -13.438 5.719 1 94.19 147 LYS B N 1
ATOM 3239 C CA . LYS B 1 147 ? -5.461 -12.43 6.758 1 94.19 147 LYS B CA 1
ATOM 3240 C C . LYS B 1 147 ? -4.633 -12.977 7.918 1 94.19 147 LYS B C 1
ATOM 3242 O O . LYS B 1 147 ? -3.906 -12.227 8.578 1 94.19 147 LYS B O 1
ATOM 3247 N N . GLU B 1 148 ? -4.652 -14.25 8.133 1 93.12 148 GLU B N 1
ATOM 3248 C CA . GLU B 1 148 ? -3.93 -14.898 9.227 1 93.12 148 GLU B CA 1
ATOM 3249 C C . GLU B 1 148 ? -2.42 -14.805 9.023 1 93.12 148 GLU B C 1
ATOM 3251 O O . GLU B 1 148 ? -1.653 -14.875 9.984 1 93.12 148 GLU B O 1
ATOM 3256 N N . ASP B 1 149 ? -2.037 -14.539 7.82 1 94.12 149 ASP B N 1
ATOM 3257 C CA . ASP B 1 149 ? -0.617 -14.469 7.488 1 94.12 149 ASP B CA 1
ATOM 3258 C C . ASP B 1 149 ? -0.067 -13.062 7.719 1 94.12 149 ASP B C 1
ATOM 3260 O O . ASP B 1 149 ? 1.136 -12.836 7.582 1 94.12 149 ASP B O 1
ATOM 3264 N N . GLY B 1 150 ? -0.9 -12.156 8.07 1 94 150 GLY B N 1
ATOM 3265 C CA . GLY B 1 150 ? -0.502 -10.766 8.258 1 94 150 GLY B CA 1
ATOM 3266 C C . GLY B 1 150 ? -0.153 -10.438 9.695 1 94 150 GLY B C 1
ATOM 3267 O O . GLY B 1 150 ? 0.798 -10.984 10.258 1 94 150 GLY B O 1
ATOM 3268 N N . LYS B 1 151 ? -0.932 -9.617 10.328 1 94.38 151 LYS B N 1
ATOM 3269 C CA . LYS B 1 151 ? -0.698 -9.133 11.688 1 94.38 151 LYS B CA 1
ATOM 3270 C C . LYS B 1 151 ? -0.653 -10.297 12.68 1 94.38 151 LYS B C 1
ATOM 3272 O O . LYS B 1 151 ? 0.156 -10.289 13.609 1 94.38 151 LYS B O 1
ATOM 3277 N N . ASN B 1 152 ? -1.45 -11.289 12.453 1 93.94 152 ASN B N 1
ATOM 3278 C CA . ASN B 1 152 ? -1.482 -12.438 13.352 1 93.94 152 ASN B CA 1
ATOM 3279 C C . ASN B 1 152 ? -0.157 -13.195 13.344 1 93.94 152 ASN B C 1
ATOM 3281 O O . ASN B 1 152 ? 0.257 -13.742 14.367 1 93.94 152 ASN B O 1
ATOM 3285 N N . SER B 1 153 ? 0.418 -13.242 12.211 1 94.19 153 SER B N 1
ATOM 3286 C CA . SER B 1 153 ? 1.713 -13.906 12.117 1 94.19 153 SER B CA 1
ATOM 3287 C C . SER B 1 153 ? 2.756 -13.211 12.984 1 94.19 153 SER B C 1
ATOM 3289 O O . SER B 1 153 ? 3.598 -13.867 13.602 1 94.19 153 SER B O 1
ATOM 3291 N N . ILE B 1 154 ? 2.73 -11.93 13.062 1 94.19 154 ILE B N 1
ATOM 3292 C CA . ILE B 1 154 ? 3.648 -11.141 13.883 1 94.19 154 ILE B CA 1
ATOM 3293 C C . ILE B 1 154 ? 3.367 -11.383 15.359 1 94.19 154 ILE B C 1
ATOM 3295 O O . ILE B 1 154 ? 4.289 -11.617 16.141 1 94.19 154 ILE B O 1
ATOM 3299 N N . VAL B 1 155 ? 2.121 -11.344 15.703 1 93.56 155 VAL B N 1
ATOM 3300 C CA . VAL B 1 155 ? 1.72 -11.555 17.094 1 93.56 155 VAL B CA 1
ATOM 3301 C C . VAL B 1 155 ? 2.135 -12.953 17.547 1 93.56 155 VAL B C 1
ATOM 3303 O O . VAL B 1 155 ? 2.67 -13.125 18.641 1 93.56 155 VAL B O 1
ATOM 3306 N N . ASN B 1 156 ? 1.908 -13.93 16.703 1 92.44 156 ASN B N 1
ATOM 3307 C CA . ASN B 1 156 ? 2.287 -15.305 17.016 1 92.44 156 ASN B CA 1
ATOM 3308 C C . ASN B 1 156 ? 3.795 -15.445 17.203 1 92.44 156 ASN B C 1
ATOM 3310 O O . ASN B 1 156 ? 4.254 -16.172 18.078 1 92.44 156 ASN B O 1
ATOM 3314 N N . LEU B 1 157 ? 4.5 -14.766 16.359 1 92.56 157 LEU B N 1
ATOM 3315 C CA . LEU B 1 157 ? 5.953 -14.781 16.5 1 92.56 157 LEU B CA 1
ATOM 3316 C C . LEU B 1 157 ? 6.383 -14.156 17.828 1 92.56 157 LEU B C 1
ATOM 3318 O O . LEU B 1 157 ? 7.293 -14.664 18.484 1 92.56 157 LEU B O 1
ATOM 3322 N N . THR B 1 158 ? 5.77 -13.062 18.172 1 90.56 158 THR B N 1
ATOM 3323 C CA . THR B 1 158 ? 6.062 -12.391 19.438 1 90.56 158 THR B CA 1
ATOM 3324 C C . THR B 1 158 ? 5.832 -13.336 20.609 1 90.56 158 THR B C 1
ATOM 3326 O O . THR B 1 158 ? 6.66 -13.414 21.531 1 90.56 158 THR B O 1
ATOM 3329 N N . LYS B 1 159 ? 4.738 -14.039 20.562 1 89.12 159 LYS B N 1
ATOM 3330 C CA . LYS B 1 159 ? 4.438 -15.023 21.594 1 89.12 159 LYS B CA 1
ATOM 3331 C C . LYS B 1 159 ? 5.535 -16.078 21.688 1 89.12 159 LYS B C 1
ATOM 3333 O O . LYS B 1 159 ? 5.977 -16.422 22.781 1 89.12 159 LYS B O 1
ATOM 3338 N N . LYS B 1 160 ? 5.906 -16.5 20.562 1 88.69 160 LYS B N 1
ATOM 3339 C CA . LYS B 1 160 ? 6.957 -17.516 20.5 1 88.69 160 LYS B CA 1
ATOM 3340 C C . LYS B 1 160 ? 8.273 -16.969 21.062 1 88.69 160 LYS B C 1
ATOM 3342 O O . LYS B 1 160 ? 8.953 -17.656 21.812 1 88.69 160 LYS B O 1
ATOM 3347 N N . LEU B 1 161 ? 8.633 -15.742 20.703 1 86.94 161 LEU B N 1
ATOM 3348 C CA . LEU B 1 161 ? 9.883 -15.133 21.141 1 86.94 161 LEU B CA 1
ATOM 3349 C C . LEU B 1 161 ? 9.859 -14.859 22.641 1 86.94 161 LEU B C 1
ATOM 3351 O O . LEU B 1 161 ? 10.898 -14.93 23.297 1 86.94 161 LEU B O 1
ATOM 3355 N N . ALA B 1 162 ? 8.734 -14.531 23.125 1 83.75 162 ALA B N 1
ATOM 3356 C CA . ALA B 1 162 ? 8.602 -14.203 24.547 1 83.75 162 ALA B CA 1
ATOM 3357 C C . ALA B 1 162 ? 8.883 -15.43 25.422 1 83.75 162 ALA B C 1
ATOM 3359 O O . ALA B 1 162 ? 9.305 -15.289 26.562 1 83.75 162 ALA B O 1
ATOM 3360 N N . VAL B 1 163 ? 8.719 -16.531 24.906 1 81.75 163 VAL B N 1
ATOM 3361 C CA . VAL B 1 163 ? 8.867 -17.766 25.672 1 81.75 163 VAL B CA 1
ATOM 3362 C C . VAL B 1 163 ? 10.305 -18.266 25.562 1 81.75 163 VAL B C 1
ATOM 3364 O O . VAL B 1 163 ? 10.797 -18.969 26.438 1 81.75 163 VAL B O 1
ATOM 3367 N N . PHE B 1 164 ? 10.945 -17.844 24.469 1 74.75 164 PHE B N 1
ATOM 3368 C CA . PHE B 1 164 ? 12.297 -18.328 24.25 1 74.75 164 PHE B CA 1
ATOM 3369 C C . PHE B 1 164 ? 13.273 -17.719 25.234 1 74.75 164 PHE B C 1
ATOM 3371 O O . PHE B 1 164 ? 13.125 -16.547 25.609 1 74.75 164 PHE B O 1
ATOM 3378 N N . LYS B 1 165 ? 14.203 -18.516 25.672 1 65.25 165 LYS B N 1
ATOM 3379 C CA . LYS B 1 165 ? 15.234 -18.125 26.625 1 65.25 165 LYS B CA 1
ATOM 3380 C C . LYS B 1 165 ? 16.203 -17.125 26 1 65.25 165 LYS B C 1
ATOM 3382 O O . LYS B 1 165 ? 16.578 -16.141 26.625 1 65.25 165 LYS B O 1
ATOM 3387 N N . ASN B 1 166 ? 16.719 -17.531 24.781 1 65.19 166 ASN B N 1
ATOM 3388 C CA . ASN B 1 166 ? 17.641 -16.656 24.062 1 65.19 166 ASN B CA 1
ATOM 3389 C C . ASN B 1 166 ? 16.891 -15.641 23.188 1 65.19 166 ASN B C 1
ATOM 3391 O O . ASN B 1 166 ? 16.641 -15.898 22.016 1 65.19 166 ASN B O 1
ATOM 3395 N N . LYS B 1 167 ? 16.609 -14.406 23.656 1 74.94 167 LYS B N 1
ATOM 3396 C CA . LYS B 1 167 ? 15.711 -13.344 23.203 1 74.94 167 LYS B CA 1
ATOM 3397 C C . LYS B 1 167 ? 16.422 -12.398 22.25 1 74.94 167 LYS B C 1
ATOM 3399 O O . LYS B 1 167 ? 17.219 -11.562 22.672 1 74.94 167 LYS B O 1
ATOM 3404 N N . ASP B 1 168 ? 16.578 -12.938 20.953 1 84.62 168 ASP B N 1
ATOM 3405 C CA . ASP B 1 168 ? 17.078 -11.945 20 1 84.62 168 ASP B CA 1
ATOM 3406 C C . ASP B 1 168 ? 15.922 -11.164 19.375 1 84.62 168 ASP B C 1
ATOM 3408 O O . ASP B 1 168 ? 15.258 -11.641 18.469 1 84.62 168 ASP B O 1
ATOM 3412 N N . PHE B 1 169 ? 15.797 -9.914 19.922 1 85.06 169 PHE B N 1
ATOM 3413 C CA . PHE B 1 169 ? 14.688 -9.078 19.469 1 85.06 169 PHE B CA 1
ATOM 3414 C C . PHE B 1 169 ? 15.156 -8.086 18.406 1 85.06 169 PHE B C 1
ATOM 3416 O O . PHE B 1 169 ? 14.555 -7.016 18.25 1 85.06 169 PHE B O 1
ATOM 3423 N N . SER B 1 170 ? 16.141 -8.492 17.734 1 89.12 170 SER B N 1
ATOM 3424 C CA . SER B 1 170 ? 16.609 -7.602 16.672 1 89.12 170 SER B CA 1
ATOM 3425 C C . SER B 1 170 ? 15.672 -7.641 15.469 1 89.12 170 SER B C 1
ATOM 3427 O O . SER B 1 170 ? 15 -8.648 15.234 1 89.12 170 SER B O 1
ATOM 3429 N N . ILE B 1 171 ? 15.656 -6.594 14.781 1 92 171 ILE B N 1
ATOM 3430 C CA . ILE B 1 171 ? 14.828 -6.492 13.586 1 92 171 ILE B CA 1
ATOM 3431 C C . ILE B 1 171 ? 15.266 -7.547 12.57 1 92 171 ILE B C 1
ATOM 3433 O O . ILE B 1 171 ? 14.438 -8.094 11.836 1 92 171 ILE B O 1
ATOM 3437 N N . GLU B 1 172 ? 16.531 -7.793 12.523 1 93.19 172 GLU B N 1
ATOM 3438 C CA . GLU B 1 172 ? 17.078 -8.797 11.617 1 93.19 172 GLU B CA 1
ATOM 3439 C C . GLU B 1 172 ? 16.516 -10.18 11.922 1 93.19 172 GLU B C 1
ATOM 3441 O O . GLU B 1 172 ? 16.078 -10.898 11.016 1 93.19 172 GLU B O 1
ATOM 3446 N N . ASN B 1 173 ? 16.578 -10.484 13.219 1 92 173 ASN B N 1
ATOM 3447 C CA . ASN B 1 173 ? 16.047 -11.781 13.625 1 92 173 ASN B CA 1
ATOM 3448 C C . ASN B 1 173 ? 14.539 -11.875 13.367 1 92 173 ASN B C 1
ATOM 3450 O O . ASN B 1 173 ? 14.055 -12.898 12.883 1 92 173 ASN B O 1
ATOM 3454 N N . PHE B 1 174 ? 13.812 -10.852 13.688 1 92.5 174 PHE B N 1
ATOM 3455 C CA . PHE B 1 174 ? 12.375 -10.781 13.445 1 92.5 174 PHE B CA 1
ATOM 3456 C C . PHE B 1 174 ? 12.062 -11 11.969 1 92.5 174 PHE B C 1
ATOM 3458 O O . PHE B 1 174 ? 11.195 -11.805 11.625 1 92.5 174 PHE B O 1
ATOM 3465 N N . SER B 1 175 ? 12.781 -10.305 11.109 1 93.38 175 SER B N 1
ATOM 3466 C CA . SER B 1 175 ? 12.586 -10.383 9.664 1 93.38 175 SER B CA 1
ATOM 3467 C C . SER B 1 175 ? 12.883 -11.781 9.141 1 93.38 175 SER B C 1
ATOM 3469 O O . SER B 1 175 ? 12.148 -12.305 8.297 1 93.38 175 SER B O 1
ATOM 3471 N N . GLU B 1 176 ? 13.93 -12.375 9.656 1 94.12 176 GLU B N 1
ATOM 3472 C CA . GLU B 1 176 ? 14.305 -13.719 9.227 1 94.12 176 GLU B CA 1
ATOM 3473 C C . GLU B 1 176 ? 13.234 -14.742 9.609 1 94.12 176 GLU B C 1
ATOM 3475 O O . GLU B 1 176 ? 12.883 -15.609 8.805 1 94.12 176 GLU B O 1
ATOM 3480 N N . MET B 1 177 ? 12.766 -14.625 10.797 1 93.12 177 MET B N 1
ATOM 3481 C CA . MET B 1 177 ? 11.766 -15.57 11.281 1 93.12 177 MET B CA 1
ATOM 3482 C C . MET B 1 177 ? 10.453 -15.414 10.523 1 93.12 177 MET B C 1
ATOM 3484 O O . MET B 1 177 ? 9.805 -16.406 10.172 1 93.12 177 MET B O 1
ATOM 3488 N N . LEU B 1 178 ? 10.07 -14.172 10.242 1 94.19 178 LEU B N 1
ATOM 3489 C CA . LEU B 1 178 ? 8.836 -13.938 9.5 1 94.19 178 LEU B CA 1
ATOM 3490 C C . LEU B 1 178 ? 8.977 -14.391 8.055 1 94.19 178 LEU B C 1
ATOM 3492 O O . LEU B 1 178 ? 8.016 -14.898 7.461 1 94.19 178 LEU B O 1
ATOM 3496 N N . LEU B 1 179 ? 10.156 -14.148 7.512 1 93.62 179 LEU B N 1
ATOM 3497 C CA . LEU B 1 179 ? 10.422 -14.617 6.156 1 93.62 179 LEU B CA 1
ATOM 3498 C C . LEU B 1 179 ? 10.312 -16.125 6.074 1 93.62 179 LEU B C 1
ATOM 3500 O O . LEU B 1 179 ? 9.727 -16.672 5.129 1 93.62 179 LEU B O 1
ATOM 3504 N N . ALA B 1 180 ? 10.859 -16.812 7.027 1 91.88 180 ALA B N 1
ATOM 3505 C CA . ALA B 1 180 ? 10.789 -18.266 7.074 1 91.88 180 ALA B CA 1
ATOM 3506 C C . ALA B 1 180 ? 9.344 -18.734 7.172 1 91.88 180 ALA B C 1
ATOM 3508 O O . ALA B 1 180 ? 8.961 -19.719 6.523 1 91.88 180 ALA B O 1
ATOM 3509 N N . GLN B 1 181 ? 8.594 -18.047 7.934 1 90.81 181 GLN B N 1
ATOM 3510 C CA . GLN B 1 181 ? 7.18 -18.375 8.078 1 90.81 181 GLN B CA 1
ATOM 3511 C C . GLN B 1 181 ? 6.418 -18.109 6.781 1 90.81 181 GLN B C 1
ATOM 3513 O O . GLN B 1 181 ? 5.543 -18.891 6.402 1 90.81 181 GLN B O 1
ATOM 3518 N N . TYR B 1 182 ? 6.719 -17.047 6.109 1 92.12 182 TYR B N 1
ATOM 3519 C CA . TYR B 1 182 ? 6.055 -16.625 4.879 1 92.12 182 TYR B CA 1
ATOM 3520 C C . TYR B 1 182 ? 6.461 -17.531 3.715 1 92.12 182 TYR B C 1
ATOM 3522 O O . TYR B 1 182 ? 5.664 -17.781 2.807 1 92.12 182 TYR B O 1
ATOM 3530 N N . GLU B 1 183 ? 7.715 -18.062 3.674 1 93.69 183 GLU B N 1
ATOM 3531 C CA . GLU B 1 183 ? 8.266 -19.062 2.764 1 93.69 183 GLU B CA 1
ATOM 3532 C C . GLU B 1 183 ? 8.578 -18.453 1.401 1 93.69 183 GLU B C 1
ATOM 3534 O O . GLU B 1 183 ? 9.211 -19.109 0.559 1 93.69 183 GLU B O 1
ATOM 3539 N N . PHE B 1 184 ? 8.078 -17.328 1.032 1 96.31 184 PHE B N 1
ATOM 3540 C CA . PHE B 1 184 ? 8.312 -16.656 -0.237 1 96.31 184 PHE B CA 1
ATOM 3541 C C . PHE B 1 184 ? 9.188 -15.414 -0.037 1 96.31 184 PHE B C 1
ATOM 3543 O O . PHE B 1 184 ? 9.18 -14.812 1.039 1 96.31 184 PHE B O 1
ATOM 3550 N N . PRO B 1 185 ? 9.961 -15.086 -1.052 1 96.38 185 PRO B N 1
ATOM 3551 C CA . PRO B 1 185 ? 10.57 -13.758 -0.979 1 96.38 185 PRO B CA 1
ATOM 3552 C C . PRO B 1 185 ? 9.531 -12.633 -1.008 1 96.38 185 PRO B C 1
ATOM 3554 O O . PRO B 1 185 ? 8.375 -12.867 -1.388 1 96.38 185 PRO B O 1
ATOM 3557 N N . ASP B 1 186 ? 9.898 -11.438 -0.544 1 96.12 186 ASP B N 1
ATOM 3558 C CA . ASP B 1 186 ? 9 -10.297 -0.656 1 96.12 186 ASP B CA 1
ATOM 3559 C C . ASP B 1 186 ? 8.547 -10.086 -2.102 1 96.12 186 ASP B C 1
ATOM 3561 O O . ASP B 1 186 ? 9.352 -10.219 -3.029 1 96.12 186 ASP B O 1
ATOM 3565 N N . PRO B 1 187 ? 7.34 -9.789 -2.281 1 97.75 187 PRO B N 1
ATOM 3566 C CA . PRO B 1 187 ? 6.914 -9.508 -3.654 1 97.75 187 PRO B CA 1
ATOM 3567 C C . PRO B 1 187 ? 7.574 -8.25 -4.227 1 97.75 187 PRO B C 1
ATOM 3569 O O . PRO B 1 187 ? 7.762 -7.27 -3.508 1 97.75 187 PRO B O 1
ATOM 3572 N N . ASP B 1 188 ? 7.926 -8.398 -5.484 1 97.25 188 ASP B N 1
ATOM 3573 C CA . ASP B 1 188 ? 8.414 -7.238 -6.211 1 97.25 188 ASP B CA 1
ATOM 3574 C C . ASP B 1 188 ? 7.258 -6.383 -6.723 1 97.25 188 ASP B C 1
ATOM 3576 O O . ASP B 1 188 ? 7.332 -5.152 -6.695 1 97.25 188 ASP B O 1
ATOM 3580 N N . VAL B 1 189 ? 6.254 -7.074 -7.129 1 97.75 189 VAL B N 1
ATOM 3581 C CA . VAL B 1 189 ? 5.09 -6.426 -7.727 1 97.75 189 VAL B CA 1
ATOM 3582 C C . VAL B 1 189 ? 3.824 -6.855 -6.988 1 97.75 189 VAL B C 1
ATOM 3584 O O . VAL B 1 189 ? 3.646 -8.039 -6.684 1 97.75 189 VAL B O 1
ATOM 3587 N N . GLY B 1 190 ? 3.006 -5.91 -6.648 1 98.06 190 GLY B N 1
ATOM 3588 C CA . GLY B 1 190 ? 1.675 -6.164 -6.125 1 98.06 190 GLY B CA 1
ATOM 3589 C C . GLY B 1 190 ? 0.568 -5.609 -7 1 98.06 190 GLY B C 1
ATOM 3590 O O . GLY B 1 190 ? 0.503 -4.398 -7.234 1 98.06 190 GLY B O 1
ATOM 3591 N N . LEU B 1 191 ? -0.226 -6.5 -7.512 1 97.88 191 LEU B N 1
ATOM 3592 C CA . LEU B 1 191 ? -1.426 -6.094 -8.234 1 97.88 191 LEU B CA 1
ATOM 3593 C C . LEU B 1 191 ? -2.613 -5.961 -7.285 1 97.88 191 LEU B C 1
ATOM 3595 O O . LEU B 1 191 ? -2.984 -6.922 -6.609 1 97.88 191 LEU B O 1
ATOM 3599 N N . VAL B 1 192 ? -3.189 -4.828 -7.27 1 97.12 192 VAL B N 1
ATOM 3600 C CA . VAL B 1 192 ? -4.27 -4.582 -6.32 1 97.12 192 VAL B CA 1
ATOM 3601 C C . VAL B 1 192 ? -5.574 -4.328 -7.074 1 97.12 192 VAL B C 1
ATOM 3603 O O . VAL B 1 192 ? -5.641 -3.436 -7.926 1 97.12 192 VAL B O 1
ATOM 3606 N N . CYS B 1 193 ? -6.57 -5.117 -6.75 1 95.44 193 CYS B N 1
ATOM 3607 C CA . CYS B 1 193 ? -7.883 -4.93 -7.352 1 95.44 193 CYS B CA 1
ATOM 3608 C C . CYS B 1 193 ? -8.633 -3.787 -6.676 1 95.44 193 CYS B C 1
ATOM 3610 O O . CYS B 1 193 ? -8.508 -3.59 -5.465 1 95.44 193 CYS B O 1
ATOM 3612 N N . GLY B 1 194 ? -9.422 -3.135 -7.488 1 89.56 194 GLY B N 1
ATOM 3613 C CA . GLY B 1 194 ? -10.156 -1.983 -6.996 1 89.56 194 GLY B CA 1
ATOM 3614 C C . GLY B 1 194 ? -9.766 -0.685 -7.676 1 89.56 194 GLY B C 1
ATOM 3615 O O . GLY B 1 194 ? -8.859 -0.666 -8.516 1 89.56 194 GLY B O 1
ATOM 3616 N N . GLN B 1 195 ? -10.375 0.386 -7.262 1 85.12 195 GLN B N 1
ATOM 3617 C CA . GLN B 1 195 ? -10.156 1.69 -7.875 1 85.12 195 GLN B CA 1
ATOM 3618 C C . GLN B 1 195 ? -9.055 2.459 -7.156 1 85.12 195 GLN B C 1
ATOM 3620 O O . GLN B 1 195 ? -8.555 3.461 -7.668 1 85.12 195 GLN B O 1
ATOM 3625 N N . THR B 1 196 ? -8.781 2.053 -5.996 1 88.06 196 THR B N 1
ATOM 3626 C CA . THR B 1 196 ? -7.676 2.588 -5.215 1 88.06 196 THR B CA 1
ATOM 3627 C C . THR B 1 196 ? -6.809 1.459 -4.66 1 88.06 196 THR B C 1
ATOM 3629 O O . THR B 1 196 ? -7.156 0.283 -4.793 1 88.06 196 THR B O 1
ATOM 3632 N N . ILE B 1 197 ? -5.695 1.867 -4.148 1 95.06 197 ILE B N 1
ATOM 3633 C CA . ILE B 1 197 ? -4.82 0.862 -3.557 1 95.06 197 ILE B CA 1
ATOM 3634 C C . ILE B 1 197 ? -5.074 0.777 -2.053 1 95.06 197 ILE B C 1
ATOM 3636 O O . ILE B 1 197 ? -4.719 1.69 -1.304 1 95.06 197 ILE B O 1
ATOM 3640 N N . ARG B 1 198 ? -5.773 -0.218 -1.721 1 95.19 198 ARG B N 1
ATOM 3641 C CA . ARG B 1 198 ? -5.961 -0.633 -0.334 1 95.19 198 ARG B CA 1
ATOM 3642 C C . ARG B 1 198 ? -5.379 -2.021 -0.095 1 95.19 198 ARG B C 1
ATOM 3644 O O . ARG B 1 198 ? -5.551 -2.924 -0.917 1 95.19 198 ARG B O 1
ATOM 3651 N N . LEU B 1 199 ? -4.711 -2.221 1.038 1 96.25 199 LEU B N 1
ATOM 3652 C CA . LEU B 1 199 ? -3.916 -3.436 1.18 1 96.25 199 LEU B CA 1
ATOM 3653 C C . LEU B 1 199 ? -4.648 -4.469 2.027 1 96.25 199 LEU B C 1
ATOM 3655 O O . LEU B 1 199 ? -4.199 -5.613 2.145 1 96.25 199 LEU B O 1
ATOM 3659 N N . TYR B 1 200 ? -5.73 -4.176 2.682 1 93.94 200 TYR B N 1
ATOM 3660 C CA . TYR B 1 200 ? -6.613 -5.105 3.381 1 93.94 200 TYR B CA 1
ATOM 3661 C C . TYR B 1 200 ? -5.832 -5.945 4.383 1 93.94 200 TYR B C 1
ATOM 3663 O O . TYR B 1 200 ? -6.031 -7.16 4.473 1 93.94 200 TYR B O 1
ATOM 3671 N N . ASP B 1 201 ? -4.871 -5.336 5.051 1 93.75 201 ASP B N 1
ATOM 3672 C CA . ASP B 1 201 ? -4.074 -5.996 6.082 1 93.75 201 ASP B CA 1
ATOM 3673 C C . ASP B 1 201 ? -3.18 -7.074 5.477 1 93.75 201 ASP B C 1
ATOM 3675 O O . ASP B 1 201 ? -2.982 -8.133 6.078 1 93.75 201 ASP B O 1
ATOM 3679 N N . TYR B 1 202 ? -2.814 -6.887 4.234 1 96.44 202 TYR B N 1
ATOM 3680 C CA . TYR B 1 202 ? -1.772 -7.723 3.652 1 96.44 202 TYR B CA 1
ATOM 3681 C C . TYR B 1 202 ? -0.579 -7.84 4.594 1 96.44 202 TYR B C 1
ATOM 3683 O O . TYR B 1 202 ? -0.317 -6.938 5.391 1 96.44 202 TYR B O 1
ATOM 3691 N N . PRO B 1 203 ? 0.185 -8.922 4.531 1 95.25 203 PRO B N 1
ATOM 3692 C CA . PRO B 1 203 ? 1.323 -9.078 5.441 1 95.25 203 PRO B CA 1
ATOM 3693 C C . PRO B 1 203 ? 2.283 -7.891 5.395 1 95.25 203 PRO B C 1
ATOM 3695 O O . PRO B 1 203 ? 3.008 -7.719 4.41 1 95.25 203 PRO B O 1
ATOM 3698 N N . PRO B 1 204 ? 2.281 -7.164 6.418 1 90.19 204 PRO B N 1
ATOM 3699 C CA . PRO B 1 204 ? 2.961 -5.867 6.367 1 90.19 204 PRO B CA 1
ATOM 3700 C C . PRO B 1 204 ? 4.48 -6 6.32 1 90.19 204 PRO B C 1
ATOM 3702 O O . PRO B 1 204 ? 5.168 -5.086 5.855 1 90.19 204 PRO B O 1
ATOM 3705 N N . TRP B 1 205 ? 5.016 -7.109 6.852 1 94.19 205 TRP B N 1
ATOM 3706 C CA . TRP B 1 205 ? 6.461 -7.277 6.941 1 94.19 205 TRP B CA 1
ATOM 3707 C C . TRP B 1 205 ? 7.043 -7.715 5.602 1 94.19 205 TRP B C 1
ATOM 3709 O O . TRP B 1 205 ? 8.258 -7.688 5.406 1 94.19 205 TRP B O 1
ATOM 3719 N N . GLN B 1 206 ? 6.15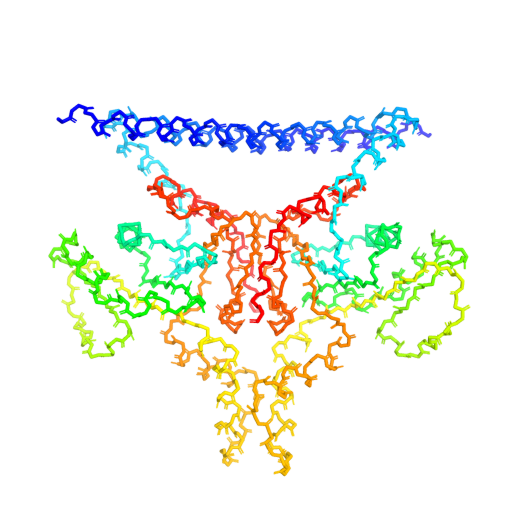6 -8.078 4.652 1 93.5 206 GLN B N 1
ATOM 3720 C CA . GLN B 1 206 ? 6.609 -8.719 3.426 1 93.5 206 GLN B CA 1
ATOM 3721 C C . GLN B 1 206 ? 6.508 -7.773 2.234 1 93.5 206 GLN B C 1
ATOM 3723 O O . GLN B 1 206 ? 6.527 -8.211 1.082 1 93.5 206 GLN B O 1
ATOM 3728 N N . MET B 1 207 ? 6.441 -6.496 2.49 1 94.25 207 MET B N 1
ATOM 3729 C CA . MET B 1 207 ? 6.238 -5.566 1.382 1 94.25 207 MET B CA 1
ATOM 3730 C C . MET B 1 207 ? 7.391 -4.574 1.286 1 94.25 207 MET B C 1
ATOM 3732 O O . MET B 1 207 ? 7.203 -3.436 0.857 1 94.25 207 MET B O 1
ATOM 3736 N N . ARG B 1 208 ? 8.562 -4.961 1.661 1 90.81 208 ARG B N 1
ATOM 3737 C CA . ARG B 1 208 ? 9.711 -4.066 1.754 1 90.81 208 ARG B CA 1
ATOM 3738 C C . ARG B 1 208 ? 10.039 -3.455 0.396 1 90.81 208 ARG B C 1
ATOM 3740 O O . ARG B 1 208 ? 10.312 -2.258 0.299 1 90.81 208 ARG B O 1
ATOM 3747 N N . ILE B 1 209 ? 9.953 -4.215 -0.644 1 93 209 ILE B N 1
ATOM 3748 C CA . ILE B 1 209 ? 10.414 -3.734 -1.943 1 93 209 ILE B CA 1
ATOM 3749 C C . ILE B 1 209 ? 9.242 -3.684 -2.918 1 93 209 ILE B C 1
ATOM 3751 O O . ILE B 1 209 ? 9.43 -3.482 -4.121 1 93 209 ILE B O 1
ATOM 3755 N N . THR B 1 210 ? 8.109 -3.869 -2.436 1 96.38 210 THR B N 1
ATOM 3756 C CA . THR B 1 210 ? 6.957 -4.094 -3.299 1 96.38 210 THR B CA 1
ATOM 3757 C C . THR B 1 210 ? 6.504 -2.791 -3.951 1 96.38 210 THR B C 1
ATOM 3759 O O . THR B 1 210 ? 6.332 -1.778 -3.27 1 96.38 210 THR B O 1
ATOM 3762 N N . GLU B 1 211 ? 6.371 -2.828 -5.266 1 96.5 211 GLU B N 1
ATOM 3763 C CA . GLU B 1 211 ? 5.688 -1.794 -6.035 1 96.5 211 GLU B CA 1
ATOM 3764 C C . GLU B 1 211 ? 4.246 -2.189 -6.336 1 96.5 211 GLU B C 1
ATOM 3766 O O . GLU B 1 211 ? 3.998 -3.199 -7 1 96.5 211 GLU B O 1
ATOM 3771 N N . PHE B 1 212 ? 3.332 -1.383 -5.875 1 97.12 212 PHE B N 1
ATOM 3772 C CA . PHE B 1 212 ? 1.925 -1.723 -6.059 1 97.12 212 PHE B CA 1
ATOM 3773 C C . PHE B 1 212 ? 1.355 -1.021 -7.289 1 97.12 212 PHE B C 1
ATOM 3775 O O . PHE B 1 212 ? 1.663 0.145 -7.543 1 97.12 212 PHE B O 1
ATOM 3782 N N . PHE B 1 213 ? 0.549 -1.797 -7.984 1 96 213 PHE B N 1
ATOM 3783 C CA . PHE B 1 213 ? -0.148 -1.291 -9.156 1 96 213 PHE B CA 1
ATOM 3784 C C . PHE B 1 213 ? -1.649 -1.519 -9.039 1 96 213 PHE B C 1
ATOM 3786 O O . PHE B 1 213 ? -2.088 -2.594 -8.625 1 96 213 PHE B O 1
ATOM 3793 N N . LYS B 1 214 ? -2.344 -0.499 -9.375 1 93.38 214 LYS B N 1
ATOM 3794 C CA . LYS B 1 214 ? -3.795 -0.638 -9.43 1 93.38 214 LYS B CA 1
ATOM 3795 C C . LYS B 1 214 ? -4.227 -1.45 -10.648 1 93.38 214 LYS B C 1
ATOM 3797 O O . LYS B 1 214 ? -3.924 -1.082 -11.781 1 93.38 214 LYS B O 1
ATOM 3802 N N . LEU B 1 215 ? -4.902 -2.432 -10.414 1 90.94 215 LEU B N 1
ATOM 3803 C CA . LEU B 1 215 ? -5.383 -3.279 -11.5 1 90.94 215 LEU B CA 1
ATOM 3804 C C . LEU B 1 215 ? -6.805 -2.904 -11.891 1 90.94 215 LEU B C 1
ATOM 3806 O O . LEU B 1 215 ? -7.203 -3.082 -13.047 1 90.94 215 LEU B O 1
ATOM 3810 N N . GLY B 1 216 ? -7.52 -2.305 -10.984 1 88.75 216 GLY B N 1
ATOM 3811 C CA . GLY B 1 216 ? -8.945 -2.1 -11.172 1 88.75 216 GLY B CA 1
ATOM 3812 C C . GLY B 1 216 ? -9.766 -3.344 -10.891 1 88.75 216 GLY B C 1
ATOM 3813 O O . GLY B 1 216 ? -10.242 -3.541 -9.773 1 88.75 216 GLY B O 1
ATOM 3814 N N . SER B 1 217 ? -9.914 -4.207 -11.906 1 90.12 217 SER B N 1
ATOM 3815 C CA . SER B 1 217 ? -10.594 -5.488 -11.734 1 90.12 217 SER B CA 1
ATOM 3816 C C . SER B 1 217 ? -9.781 -6.633 -12.328 1 90.12 217 SER B C 1
ATOM 3818 O O . SER B 1 217 ? -9.188 -6.488 -13.398 1 90.12 217 SER B O 1
ATOM 3820 N N . ILE B 1 218 ? -9.766 -7.699 -11.617 1 94.06 218 ILE B N 1
ATOM 3821 C CA . ILE B 1 218 ? -9.055 -8.883 -12.102 1 94.06 218 ILE B CA 1
ATOM 3822 C C . ILE B 1 218 ? -9.906 -9.602 -13.141 1 94.06 218 ILE B C 1
ATOM 3824 O O . ILE B 1 218 ? -9.383 -10.367 -13.953 1 94.06 218 ILE B O 1
ATOM 3828 N N . GLN B 1 219 ? -11.203 -9.344 -13.047 1 91.06 219 GLN B N 1
ATOM 3829 C CA . GLN B 1 219 ? -12.102 -9.953 -14.023 1 91.06 219 GLN B CA 1
ATOM 3830 C C . GLN B 1 219 ? -11.781 -9.469 -15.438 1 91.06 219 GLN B C 1
ATOM 3832 O O . GLN B 1 219 ? -11.758 -8.258 -15.688 1 91.06 219 GLN B O 1
ATOM 3837 N N . GLY B 1 220 ? -11.5 -10.398 -16.297 1 87.5 220 GLY B N 1
ATOM 3838 C CA . GLY B 1 220 ? -11.242 -10.055 -17.688 1 87.5 220 GLY B CA 1
ATOM 3839 C C . GLY B 1 220 ? -9.82 -9.594 -17.938 1 87.5 220 GLY B C 1
ATOM 3840 O O . GLY B 1 220 ? -9.523 -9.016 -18.984 1 87.5 220 GLY B O 1
ATOM 3841 N N . ILE B 1 221 ? -8.969 -9.812 -16.938 1 93.12 221 ILE B N 1
ATOM 3842 C CA . ILE B 1 221 ? -7.574 -9.438 -17.141 1 93.12 221 ILE B CA 1
ATOM 3843 C C . ILE B 1 221 ? -7.031 -10.156 -18.375 1 93.12 221 ILE B C 1
ATOM 3845 O O . ILE B 1 221 ? -7.336 -11.336 -18.609 1 93.12 221 ILE B O 1
ATOM 3849 N N . THR B 1 222 ? -6.312 -9.414 -19.203 1 89.88 222 THR B N 1
ATOM 3850 C CA . THR B 1 222 ? -5.738 -9.961 -20.422 1 89.88 222 THR B CA 1
ATOM 3851 C C . THR B 1 222 ? -4.219 -10.023 -20.328 1 89.88 222 THR B C 1
ATOM 3853 O O . THR B 1 222 ? -3.619 -9.391 -19.469 1 89.88 222 THR B O 1
ATOM 3856 N N . PHE B 1 223 ? -3.668 -10.867 -21.219 1 91.38 223 PHE B N 1
ATOM 3857 C CA . PHE B 1 223 ? -2.217 -11.008 -21.234 1 91.38 223 PHE B CA 1
ATOM 3858 C C . PHE B 1 223 ? -1.548 -9.672 -21.531 1 91.38 223 PHE B C 1
ATOM 3860 O O . PHE B 1 223 ? -0.572 -9.297 -20.891 1 91.38 223 PHE B O 1
ATOM 3867 N N . PRO B 1 224 ? -2.059 -8.82 -22.453 1 88 224 PRO B N 1
ATOM 3868 C CA . PRO B 1 224 ? -1.453 -7.512 -22.688 1 88 224 PRO B CA 1
ATOM 3869 C C . PRO B 1 224 ? -1.457 -6.629 -21.438 1 88 224 PRO B C 1
ATOM 3871 O O . PRO B 1 224 ? -0.475 -5.93 -21.172 1 88 224 PRO B O 1
ATOM 3874 N N . LYS B 1 225 ? -2.496 -6.656 -20.719 1 90.81 225 LYS B N 1
ATOM 3875 C CA . LYS B 1 225 ? -2.555 -5.875 -19.484 1 90.81 225 LYS B CA 1
ATOM 3876 C C . LYS B 1 225 ? -1.527 -6.371 -18.484 1 90.81 225 LYS B C 1
ATOM 3878 O O . LYS B 1 225 ? -0.882 -5.566 -17.797 1 90.81 225 LYS B O 1
ATOM 3883 N N . PHE B 1 226 ? -1.464 -7.66 -18.453 1 95.25 226 PHE B N 1
ATOM 3884 C CA . PHE B 1 226 ? -0.445 -8.266 -17.609 1 95.25 226 PHE B CA 1
ATOM 3885 C C . PHE B 1 226 ? 0.947 -7.805 -18.016 1 95.25 226 PHE B C 1
ATOM 3887 O O . PHE B 1 226 ? 1.739 -7.379 -17.172 1 95.25 226 PHE B O 1
ATOM 3894 N N . LEU B 1 227 ? 1.232 -7.805 -19.266 1 93.12 227 LEU B N 1
ATOM 3895 C CA . LEU B 1 227 ? 2.533 -7.395 -19.781 1 93.12 227 LEU B CA 1
ATOM 3896 C C . LEU B 1 227 ? 2.775 -5.91 -19.516 1 93.12 227 LEU B C 1
ATOM 3898 O O . LEU B 1 227 ? 3.902 -5.5 -19.234 1 93.12 227 LEU B O 1
ATOM 3902 N N . GLU B 1 228 ? 1.79 -5.176 -19.625 1 91.31 228 GLU B N 1
ATOM 3903 C CA . GLU B 1 228 ? 1.904 -3.746 -19.359 1 91.31 228 GLU B CA 1
ATOM 3904 C C . GLU B 1 228 ? 2.402 -3.488 -17.938 1 91.31 228 GLU B C 1
ATOM 3906 O O . GLU B 1 228 ? 3.23 -2.602 -17.719 1 91.31 228 GLU B O 1
ATOM 3911 N N . VAL B 1 229 ? 1.869 -4.215 -17 1 94.81 229 VAL B N 1
ATOM 3912 C CA . VAL B 1 229 ? 2.297 -4.066 -15.609 1 94.81 229 VAL B CA 1
ATOM 3913 C C . VAL B 1 229 ? 3.787 -4.379 -15.492 1 94.81 229 VAL B C 1
ATOM 3915 O O . VAL B 1 229 ? 4.527 -3.658 -14.812 1 94.81 229 VAL B O 1
ATOM 3918 N N . LEU B 1 230 ? 4.199 -5.445 -16.172 1 95.56 230 LEU B N 1
ATOM 3919 C CA . LEU B 1 230 ? 5.605 -5.84 -16.125 1 95.56 230 LEU B CA 1
ATOM 3920 C C . LEU B 1 230 ? 6.492 -4.77 -16.75 1 95.56 230 LEU B C 1
ATOM 3922 O O . LEU B 1 230 ? 7.59 -4.504 -16.25 1 95.56 230 LEU B O 1
ATOM 3926 N N . VAL B 1 231 ? 6.031 -4.164 -17.812 1 92.25 231 VAL B N 1
ATOM 3927 C CA . VAL B 1 231 ? 6.785 -3.096 -18.453 1 92.25 231 VAL B CA 1
ATOM 3928 C C . VAL B 1 231 ? 6.902 -1.902 -17.5 1 92.25 231 VAL B C 1
ATOM 3930 O O . VAL B 1 231 ? 7.984 -1.321 -17.359 1 92.25 231 VAL B O 1
ATOM 3933 N N . ARG B 1 232 ? 5.812 -1.551 -16.875 1 91.81 232 ARG B N 1
ATOM 3934 C CA . ARG B 1 232 ? 5.84 -0.451 -15.914 1 91.81 232 ARG B CA 1
ATOM 3935 C C . ARG B 1 232 ? 6.797 -0.746 -14.766 1 91.81 232 ARG B C 1
ATOM 3937 O O . ARG B 1 232 ? 7.547 0.133 -14.336 1 91.81 232 ARG B O 1
ATOM 3944 N N . TYR B 1 233 ? 6.699 -1.938 -14.312 1 94.88 233 TYR B N 1
ATOM 3945 C CA . TYR B 1 233 ? 7.613 -2.338 -13.25 1 94.88 233 TYR B CA 1
ATOM 3946 C C . TYR B 1 233 ? 9.062 -2.215 -13.711 1 94.88 233 TYR B C 1
ATOM 3948 O O . TYR B 1 233 ? 9.93 -1.775 -12.945 1 94.88 233 TYR B O 1
ATOM 3956 N N . SER B 1 234 ? 9.32 -2.564 -14.891 1 92.81 234 SER B N 1
ATOM 3957 C CA . SER B 1 234 ? 10.672 -2.52 -15.438 1 92.81 234 SER B CA 1
ATOM 3958 C C . SER B 1 234 ? 11.227 -1.098 -15.438 1 92.81 234 SER B C 1
ATOM 3960 O O . SER B 1 234 ? 12.438 -0.896 -15.367 1 92.81 234 SER B O 1
ATOM 3962 N N . LYS B 1 235 ? 10.383 -0.122 -15.477 1 87.38 235 LYS B N 1
ATOM 3963 C CA . LYS B 1 235 ? 10.797 1.278 -15.531 1 87.38 235 LYS B CA 1
ATOM 3964 C C . LYS B 1 235 ? 11.039 1.833 -14.133 1 87.38 235 LYS B C 1
ATOM 3966 O O . LYS B 1 235 ? 11.562 2.938 -13.977 1 87.38 235 LYS B O 1
ATOM 3971 N N . CYS B 1 236 ? 10.539 1.083 -13.172 1 83.06 236 CYS B N 1
ATOM 3972 C CA . CYS B 1 236 ? 10.719 1.529 -11.797 1 83.06 236 CYS B CA 1
ATOM 3973 C C . CYS B 1 236 ? 12.164 1.354 -11.352 1 83.06 236 CYS B C 1
ATOM 3975 O O . CYS B 1 236 ? 12.812 0.361 -11.695 1 83.06 236 CYS B O 1
ATOM 3977 N N . GLU B 1 237 ? 12.766 2.461 -10.797 1 68.31 237 GLU B N 1
ATOM 3978 C CA . GLU B 1 237 ? 14.102 2.355 -10.219 1 68.31 237 GLU B CA 1
ATOM 3979 C C . GLU B 1 237 ? 14.047 1.771 -8.812 1 68.31 237 GLU B C 1
ATOM 3981 O O . GLU B 1 237 ? 13.305 2.258 -7.957 1 68.31 237 GLU B O 1
ATOM 3986 N N . GLN B 1 238 ? 14.156 0.477 -8.656 1 58.28 238 GLN B N 1
ATOM 3987 C CA . GLN B 1 238 ? 14.18 -0.053 -7.297 1 58.28 238 GLN B CA 1
ATOM 3988 C C . GLN B 1 238 ? 15.43 0.405 -6.555 1 58.28 238 GLN B C 1
ATOM 3990 O O . GLN B 1 238 ? 16.547 0.179 -7.016 1 58.28 238 GLN B O 1
ATOM 3995 N N . ARG B 1 239 ? 15.469 1.571 -6.074 1 48.28 239 ARG B N 1
ATOM 3996 C CA . ARG B 1 239 ? 16.641 1.979 -5.301 1 48.28 239 ARG B CA 1
ATOM 3997 C C . ARG B 1 239 ? 16.781 1.134 -4.039 1 48.28 239 ARG B C 1
ATOM 3999 O O . ARG B 1 239 ? 15.953 1.225 -3.127 1 48.28 239 ARG B O 1
ATOM 4006 N N . LEU B 1 240 ? 17.094 -0.106 -4.121 1 45.75 240 LEU B N 1
ATOM 4007 C CA . LEU B 1 240 ? 17.438 -0.873 -2.932 1 45.75 240 LEU B CA 1
ATOM 4008 C C . LEU B 1 240 ? 18.531 -0.171 -2.133 1 45.75 240 LEU B C 1
ATOM 4010 O O . LEU B 1 240 ? 19.562 0.224 -2.689 1 45.75 240 LEU B O 1
ATOM 4014 N N . GLY B 1 241 ? 18.156 0.655 -1.253 1 34.06 241 GLY B N 1
ATOM 4015 C CA . GLY B 1 241 ? 19.234 1.042 -0.371 1 34.06 241 GLY B CA 1
ATOM 4016 C C . GLY B 1 241 ? 20.188 -0.099 -0.062 1 34.06 241 GLY B C 1
ATOM 4017 O O . GLY B 1 241 ? 19.75 -1.201 0.28 1 34.06 241 GLY B O 1
ATOM 4018 N N . LYS B 1 242 ? 21.422 -0.073 -0.61 1 32.06 242 LYS B N 1
ATOM 4019 C CA . LYS B 1 242 ? 22.5 -0.889 -0.066 1 32.06 242 LYS B CA 1
ATOM 4020 C C . LYS B 1 242 ? 22.594 -0.744 1.45 1 32.06 242 LYS B C 1
ATOM 4022 O O . LYS B 1 242 ? 22.312 0.327 1.994 1 32.06 242 LYS B O 1
#

Organism: Phaedon cochleariae (NCBI:txid80249)

Secondary structure (DSSP, 8-state):
-HHHHHHHHHHHHHHHHHHHHHHHHHHHHHHHHHHHHTS-HHHHHHHHHHHHHH-----SEEEEE-TT----HHHHHHHHHHHHHTT--EEEEE-TT-HHHHTHHHHHHHHHHHS-TT-EEEETTSTT----TT--S-EEEEEEE-GGGTHHHHHHHHHHHHH-SS----HHHHHHHHHHHH-SPPPSEEEEEBSSB--TT--GGG-SSPEEEEEE-STT--HHHHHHHHHHHHHS------/-HHHHHHHHHHHHHHHHHHHHHHHHHHHHHHHHHHHHTS-HHHHHHHHHHHHHH-----SEEEEE-TT----HHHHHHHHHHHHHTT--EEEEE-TT-HHHHTHHHHHHHHHHHS-TT-EEEETTSTT----TT--S-EEEEEEE-GGGTHHHHHHHHHHHHH-SS----HHHHHHHHHHHH-SPPPSEEEEEBSSB--TT--GGG-SSPEEEEEE-STT--HHHHHHHHHHHHHS------

Foldseek 3Di:
DPPVVVVVVVVVVVVVVVVVVVVVVVVCLVVVVVVLVVDDPVSVVVVVVVLLVLQPDFWQEEEEEAPPDDDDLVLVLVVQVLCLVNQRAEYEYEDQPCVCVVCVVVSVVVNVVPDDPLEAEAEPVDVPDDPPVDRPGGYHYYYYHYLCLAPVLLVVVVVVLVPDPPRDPDPVVSLVVSCVVVVDAQTQEYEYEAPDDDRSRPRPSRNPNYDYDYPHHSVPDDSSNVSVSSSVSSPDDSPPDD/DPVVVVVVVVVVVVVVVVVVVVVVVVVCLVVVVVVLVVDDPVSVVVVVVVLLVLQPDFWQEEEEEAPPDDDDLVLVLVVQVLCQVNQRAEYEYEDQPCVCVVCVVVSVVVNVVPDDPLEAEAEPVDVPDDPPVDRPGGYHYYYYHYLCLAPVLLVVVVVVLVPDPPRDPDPVVSLVVSCVVVVDAQTQEYEYEAPDDDRSRPRPSRNPNYDYDYPHHSVPDDSSNVSVSSSVSSPDDSPPDD

Solvent-accessible surface area (backbone atoms only — not comparable to full-atom values): 26479 Å² total; per-residue (Å²): 127,70,63,67,52,47,55,54,46,49,52,49,49,53,48,48,48,49,51,51,46,52,48,50,47,50,50,46,48,50,50,49,48,55,50,39,76,69,35,56,71,71,53,34,52,52,47,51,50,54,54,55,65,58,37,79,44,78,53,57,18,42,31,36,36,36,64,93,56,78,75,56,59,65,50,52,36,48,50,54,50,51,31,38,75,69,67,22,44,30,40,34,41,36,33,62,84,43,61,60,67,78,43,42,66,58,45,51,50,56,35,60,74,69,53,57,90,58,50,41,78,45,54,61,86,47,75,76,68,72,78,64,89,76,64,93,43,54,53,30,37,38,39,75,40,42,42,66,61,10,67,51,44,52,38,52,47,42,54,53,46,44,69,43,84,84,69,68,68,44,67,66,51,50,51,51,53,51,39,61,72,66,71,53,76,54,26,37,34,31,40,21,24,35,93,47,41,53,61,65,49,49,45,55,88,44,41,64,68,24,38,41,40,72,56,39,52,61,72,82,63,46,70,62,59,52,48,49,52,42,33,54,54,34,70,51,80,79,74,69,80,127,126,69,62,66,54,47,53,53,46,50,51,48,49,51,48,49,49,49,50,48,46,51,48,50,47,49,49,47,48,50,51,50,47,55,49,39,76,68,35,56,69,68,53,33,52,51,48,51,51,54,53,55,66,57,39,78,46,77,52,57,17,42,31,38,37,36,63,92,57,80,76,54,60,66,52,53,36,48,51,54,52,52,32,40,75,69,66,21,44,30,40,34,41,36,31,62,84,43,61,60,68,77,44,41,66,59,44,52,50,57,35,61,74,68,52,56,89,58,51,41,78,45,52,61,86,47,73,75,66,73,78,65,88,75,65,93,44,54,52,30,38,39,36,76,42,41,43,67,61,10,67,51,41,53,38,52,47,42,54,54,47,43,69,42,84,82,70,68,68,44,67,65,52,51,50,51,52,49,39,61,72,65,71,53,75,54,26,38,34,32,40,21,25,34,93,46,43,53,60,64,50,51,43,54,88,46,41,65,67,23,37,40,40,72,56,40,53,61,72,83,64,45,71,61,59,54,49,49,52,42,34,54,54,33,71,52,79,78,75,67,78,125

pLDDT: mean 82.82, std 17.27, range [31.91, 98.62]

Nearest PDB structures (foldseek):
  7pb1-assembly1_B-2  TM=8.400E-01  e=4.134E-15  Homo sapiens
  7pb0-assembly1_B-2  TM=8.007E-01  e=3.224E-15  Homo sapiens
  6w2l-assembly1_B  TM=7.975E-01  e=1.346E-14  Homo sapiens
  7pax-assembly1_B-2  TM=7.857E-01  e=2.213E-14  Homo sapiens
  7pay-assembly1_B-2  TM=7.918E-01  e=4.119E-14  Homo sapiens

Radius of gyration: 24.44 Å; Cα contacts (8 Å, |Δi|>4): 696; chains: 2; bounding box: 46×74×70 Å

Sequence (484 aa):
MKSANIHTFLYVLIHVIYTIFEWLYGALVICFNFCHEFLPTTDKSKYFREELQKITKKPTHLTVIFGAEEPPFKELTNLILWCLATQISFISFYDYKGNLKKHEEQLQYEVGLQKNETDHITWHSNPKIVHKNGYLGRSIHVKIITKEDGKNSIVNLTKKLAVFKNKDFSIENFSEMLLAQYEFPDPDVGLVCGQTIRLYDYPPWQMRITEFFKLGSIQGITFPKFLEVLVRYSKCEQRLGKMKSANIHTFLYVLIHVIYTIFEWLYGALVICFNFCHEFLPTTDKSKYFREELQKITKKPTHLTVIFGAEEPPFKELTNLILWCLATQISFISFYDYKGNLKKHEEQLQYEVGLQKNETDHITWHSNPKIVHKNGYLGRSIHVKIITKEDGKNSIVNLTKKLAVFKNKDFSIENFSEMLLAQYEFPDPDVGLVCGQTIRLYDYPPWQMRITEFFKLGSIQGITFPKFLEVLVRYSKCEQRLGK

InterPro domains:
  IPR036424 Decaprenyl diphosphate synthase-like superfamily [G3DSA:3.40.1180.10] (130-242)
  IPR036424 Decaprenyl diphosphate synthase-like superfamily [SSF64005] (54-236)
  IPR038887 Dehydrodolichyl diphosphate synthase complex subunit Nus1 [PTHR21528] (6-242)